Protein AF-0000000080581563 (afdb_homodimer)

Radius of gyration: 28.81 Å; Cα contacts (8 Å, |Δi|>4): 1281; chains: 2; bounding box: 56×87×62 Å

Nearest PDB structures (foldseek):
  4k28-assembly1_A  TM=9.019E-01  e=1.461E-25  Pseudomonas putida KT2440
  3pgj-assembly1_D  TM=7.826E-01  e=2.326E-19  Vibrio cholerae O1 biovar El Tor str. N16961
  3o8q-assembly1_B  TM=8.490E-01  e=4.185E-18  Vibrio cholerae O1 biovar El Tor str. N16961
  3o8q-assembly1_A  TM=7.981E-01  e=9.062E-19  Vibrio cholerae O1 biovar El Tor str. N16961
  3pgj-assembly2_C  TM=8.351E-01  e=2.291E-17  Vibrio cholerae O1 biovar El Tor str. N16961

Organism: Ricinus communis (NCBI:txid3988)

Secondary structure (DSSP, 8-state):
-----TT-EEEEEEESS-TT--HHHHHHHHHHHTT--EEEEEEE--GGGHHHHHHHHTT-TTEEEEEE-TT-TTGGGGG-SEE-HHHHHHT--SEEEEPTTS-EEEE--HHHHHHHHTGGGT---TT-EEEEE--SHHHHHHHHHHHHTT-SEEEEE-S-HHHHHHHHHHHHHTT---EEEE--SB--TT-SEEEE-SSTTSSTTPPPSSB-TT--TT-EEEE---SSSS-HHHHHHHHTT-EEE-THHHHHHHHHHHHHHTT-S-HHHHHHHHHHHHHHHH-/-----TT-EEEEEEESS-TT--HHHHHHHHHHHTT--EEEEEEE--GGGHHHHHHHHTT-TTEEEEEE-TT-HHHHHTT-SEE-HHHHHHT--SEEEEPTTS-EEEE--HHHHHHHHTGGGT---TT-EEEEE--SHHHHHHHHHHHHTT-SEEEEE-S-HHHHHHHHHHHHHTT---EEEE--SB--TT-SEEEE-SSTTSSTTPPPSSB-TT--TT-EEEE---SSSS-HHHHHHHHTT-EEE-THHHHHHHHHHHHHHTT-S-HHHHHHHHHHHHHHHH-

Structure (mmCIF, N/CA/C/O backbone):
data_AF-0000000080581563-model_v1
#
loop_
_entity.id
_entity.type
_entity.pdbx_description
1 polymer 'Shikimate dehydrogenase, putative'
#
loop_
_atom_site.group_PDB
_atom_site.id
_atom_site.type_symbol
_atom_site.label_atom_id
_atom_site.label_alt_id
_atom_site.label_comp_id
_atom_site.label_asym_id
_atom_site.label_entity_id
_atom_site.label_seq_id
_atom_site.pdbx_PDB_ins_code
_atom_site.Cartn_x
_atom_site.Cartn_y
_atom_site.Cartn_z
_atom_site.occupancy
_atom_site.B_iso_or_equiv
_atom_site.auth_seq_id
_atom_site.auth_comp_id
_atom_site.auth_asym_id
_atom_site.auth_atom_id
_atom_site.pdbx_PDB_model_num
ATOM 1 N N . MET A 1 1 ? 0.478 8.445 -17.906 1 51.59 1 MET A N 1
ATOM 2 C CA . MET A 1 1 ? -0.422 7.645 -17.078 1 51.59 1 MET A CA 1
ATOM 3 C C . MET A 1 1 ? 0.347 6.934 -15.969 1 51.59 1 MET A C 1
ATOM 5 O O . MET A 1 1 ? 1.502 6.551 -16.156 1 51.59 1 MET A O 1
ATOM 9 N N . MET A 1 2 ? -0.111 7.074 -14.688 1 68 2 MET A N 1
ATOM 10 C CA . MET A 1 2 ? 0.619 6.445 -13.594 1 68 2 MET A CA 1
ATOM 11 C C . MET A 1 2 ? 0.808 4.953 -13.852 1 68 2 MET A C 1
ATOM 13 O O . MET A 1 2 ? -0.13 4.266 -14.258 1 68 2 MET A O 1
ATOM 17 N N . HIS A 1 3 ? 2.051 4.605 -13.922 1 85.69 3 HIS A N 1
ATOM 18 C CA . HIS A 1 3 ? 2.436 3.221 -14.164 1 85.69 3 HIS A CA 1
ATOM 19 C C . HIS A 1 3 ? 2.936 2.555 -12.891 1 85.69 3 HIS A C 1
ATOM 21 O O . HIS A 1 3 ? 3.809 3.092 -12.203 1 85.69 3 HIS A O 1
ATOM 27 N N . ILE A 1 4 ? 2.209 1.563 -12.461 1 95.25 4 ILE A N 1
ATOM 28 C CA . ILE A 1 4 ? 2.633 0.788 -11.297 1 95.25 4 ILE A CA 1
ATOM 29 C C . ILE A 1 4 ? 3.121 -0.588 -11.75 1 95.25 4 ILE A C 1
ATOM 31 O O . ILE A 1 4 ? 2.4 -1.315 -12.438 1 95.25 4 ILE A O 1
ATOM 35 N N . ASP A 1 5 ? 4.348 -0.923 -11.445 1 93.81 5 ASP A N 1
ATOM 36 C CA . ASP A 1 5 ? 4.941 -2.217 -11.766 1 93.81 5 ASP A CA 1
ATOM 37 C C . ASP A 1 5 ? 5.707 -2.781 -10.57 1 93.81 5 ASP A C 1
ATOM 39 O O . ASP A 1 5 ? 5.609 -2.254 -9.461 1 93.81 5 ASP A O 1
ATOM 43 N N . GLY A 1 6 ? 6.406 -3.863 -10.734 1 93.81 6 GLY A N 1
ATOM 44 C CA . GLY A 1 6 ? 7.074 -4.551 -9.641 1 93.81 6 GLY A CA 1
ATOM 45 C C . GLY A 1 6 ? 8.219 -3.75 -9.047 1 93.81 6 GLY A C 1
ATOM 46 O O . GLY A 1 6 ? 8.719 -4.074 -7.969 1 93.81 6 GLY A O 1
ATOM 47 N N . GLU A 1 7 ? 8.617 -2.695 -9.672 1 95.06 7 GLU A N 1
ATOM 48 C CA . GLU A 1 7 ? 9.758 -1.9 -9.219 1 95.06 7 GLU A CA 1
ATOM 49 C C . GLU A 1 7 ? 9.297 -0.606 -8.555 1 95.06 7 GLU A C 1
ATOM 51 O O . GLU A 1 7 ? 10.117 0.178 -8.078 1 95.06 7 GLU A O 1
ATOM 56 N N . THR A 1 8 ? 8.047 -0.375 -8.555 1 97.19 8 THR A N 1
ATOM 57 C CA . THR A 1 8 ? 7.488 0.873 -8.047 1 97.19 8 THR A CA 1
ATOM 58 C C . THR A 1 8 ? 7.754 1.015 -6.547 1 97.19 8 THR A C 1
ATOM 60 O O . THR A 1 8 ? 7.531 0.075 -5.781 1 97.19 8 THR A O 1
ATOM 63 N N . ARG A 1 9 ? 8.305 2.188 -6.137 1 97.94 9 ARG A N 1
ATOM 64 C CA . ARG A 1 9 ? 8.43 2.533 -4.723 1 97.94 9 ARG A CA 1
ATOM 65 C C . ARG A 1 9 ? 7.082 2.967 -4.148 1 97.94 9 ARG A C 1
ATOM 67 O O . ARG A 1 9 ? 6.297 3.629 -4.828 1 97.94 9 ARG A O 1
ATOM 74 N N . ILE A 1 10 ? 6.883 2.646 -2.854 1 98.56 10 ILE A N 1
ATOM 75 C CA . ILE A 1 10 ? 5.562 2.861 -2.271 1 98.56 10 ILE A CA 1
ATOM 76 C C . ILE A 1 10 ? 5.645 3.932 -1.185 1 98.56 10 ILE A C 1
ATOM 78 O O . ILE A 1 10 ? 6.578 3.932 -0.377 1 98.56 10 ILE A O 1
ATOM 82 N N . VAL A 1 11 ? 4.75 4.801 -1.178 1 98.69 11 VAL A N 1
ATOM 83 C CA . VAL A 1 11 ? 4.438 5.695 -0.066 1 98.69 11 VAL A CA 1
ATOM 84 C C . VAL A 1 11 ? 2.984 5.496 0.362 1 98.69 11 VAL A C 1
ATOM 86 O O . VAL A 1 11 ? 2.094 5.371 -0.481 1 98.69 11 VAL A O 1
ATOM 89 N N . ALA A 1 12 ? 2.754 5.445 1.623 1 98.75 12 ALA A N 1
ATOM 90 C CA . ALA A 1 12 ? 1.387 5.352 2.127 1 98.75 12 ALA A CA 1
ATOM 91 C C . ALA A 1 12 ? 1.002 6.609 2.9 1 98.75 12 ALA A C 1
ATOM 93 O O . ALA A 1 12 ? 1.863 7.281 3.475 1 98.75 12 ALA A O 1
ATOM 94 N N . ILE A 1 13 ? -0.233 6.93 2.859 1 98.38 13 ILE A N 1
ATOM 95 C CA . ILE A 1 13 ? -0.76 7.91 3.801 1 98.38 13 ILE A CA 1
ATOM 96 C C . ILE A 1 13 ? -1.746 7.238 4.75 1 98.38 13 ILE A C 1
ATOM 98 O O . ILE A 1 13 ? -2.65 6.52 4.312 1 98.38 13 ILE A O 1
ATOM 102 N N . LEU A 1 14 ? -1.53 7.414 6.023 1 98.38 14 LEU A N 1
ATOM 103 C CA . LEU A 1 14 ? -2.367 6.828 7.062 1 98.38 14 LEU A CA 1
ATOM 104 C C . LEU A 1 14 ? -3.266 7.883 7.699 1 98.38 14 LEU A C 1
ATOM 106 O O . LEU A 1 14 ? -2.787 8.938 8.117 1 98.38 14 LEU A O 1
ATOM 110 N N . GLY A 1 15 ? -4.484 7.625 7.77 1 95.88 15 GLY A N 1
ATOM 111 C CA . GLY A 1 15 ? -5.441 8.508 8.414 1 95.88 15 GLY A CA 1
ATOM 112 C C . GLY A 1 15 ? -6.754 7.828 8.75 1 95.88 15 GLY A C 1
ATOM 113 O O . GLY A 1 15 ? -6.98 6.68 8.367 1 95.88 15 GLY A O 1
ATOM 114 N N . ASP A 1 16 ? -7.523 8.484 9.461 1 94.5 16 ASP A N 1
ATOM 115 C CA . ASP A 1 16 ? -8.859 8.039 9.844 1 94.5 16 ASP A CA 1
ATOM 116 C C . ASP A 1 16 ? -9.75 9.227 10.211 1 94.5 16 ASP A C 1
ATOM 118 O O . ASP A 1 16 ? -9.656 9.758 11.32 1 94.5 16 ASP A O 1
ATOM 122 N N . PRO A 1 17 ? -10.672 9.648 9.32 1 90.81 17 PRO A N 1
ATOM 123 C CA . PRO A 1 17 ? -10.945 9.125 7.984 1 90.81 17 PRO A CA 1
ATOM 124 C C . PRO A 1 17 ? -9.844 9.445 6.984 1 90.81 17 PRO A C 1
ATOM 126 O O . PRO A 1 17 ? -8.969 10.281 7.266 1 90.81 17 PRO A O 1
ATOM 129 N N . ILE A 1 18 ? -9.844 8.727 5.859 1 94.06 18 ILE A N 1
ATOM 130 C CA . ILE A 1 18 ? -8.789 8.914 4.871 1 94.06 18 ILE A CA 1
ATOM 131 C C . ILE A 1 18 ? -9.391 9.398 3.555 1 94.06 18 ILE A C 1
ATOM 133 O O . ILE A 1 18 ? -8.68 9.891 2.68 1 94.06 18 ILE A O 1
ATOM 137 N N . ALA A 1 19 ? -10.688 9.336 3.402 1 90.38 19 ALA A N 1
ATOM 138 C CA . ALA A 1 19 ? -11.391 9.609 2.15 1 90.38 19 ALA A CA 1
ATOM 139 C C . ALA A 1 19 ? -11.094 11.023 1.654 1 90.38 19 ALA A C 1
ATOM 141 O O . ALA A 1 19 ? -11.008 11.258 0.447 1 90.38 19 ALA A O 1
ATOM 142 N N . GLN A 1 20 ? -10.828 11.938 2.5 1 83.5 20 GLN A N 1
ATOM 143 C CA . GLN A 1 20 ? -10.703 13.352 2.158 1 83.5 20 GLN A CA 1
ATOM 144 C C . GLN A 1 20 ? -9.25 13.711 1.849 1 83.5 20 GLN A C 1
ATOM 146 O O . GLN A 1 20 ? -8.961 14.836 1.447 1 83.5 20 GLN A O 1
ATOM 151 N N . ALA A 1 21 ? -8.383 12.797 2.084 1 87.06 21 ALA A N 1
ATOM 152 C CA . ALA A 1 21 ? -6.969 13.094 1.876 1 87.06 21 ALA A CA 1
ATOM 153 C C . ALA A 1 21 ? -6.688 13.43 0.413 1 87.06 21 ALA A C 1
ATOM 155 O O . ALA A 1 21 ? -7.168 12.742 -0.49 1 87.06 21 ALA A O 1
ATOM 156 N N . LYS A 1 22 ? -5.855 14.422 0.162 1 87.44 22 LYS A N 1
ATOM 157 C CA . LYS A 1 22 ? -5.52 14.852 -1.193 1 87.44 22 LYS A CA 1
ATOM 158 C C . LYS A 1 22 ? -4.074 14.492 -1.54 1 87.44 22 LYS A C 1
ATOM 160 O O . LYS A 1 22 ? -3.674 14.57 -2.703 1 87.44 22 LYS A O 1
ATOM 165 N N . SER A 1 23 ? -3.377 14.047 -0.544 1 90.31 23 SER A N 1
ATOM 166 C CA . SER A 1 23 ? -1.964 13.727 -0.72 1 90.31 23 SER A CA 1
ATOM 167 C C . SER A 1 23 ? -1.757 12.742 -1.862 1 90.31 23 SER A C 1
ATOM 169 O O . SER A 1 23 ? -0.813 12.875 -2.645 1 90.31 23 SER A O 1
ATOM 171 N N . PRO A 1 24 ? -2.633 11.727 -2.027 1 93.62 24 PRO A N 1
ATOM 172 C CA . PRO A 1 24 ? -2.4 10.781 -3.125 1 93.62 24 PRO A CA 1
ATOM 173 C C . PRO A 1 24 ? -2.365 11.469 -4.488 1 93.62 24 PRO A C 1
ATOM 175 O O . PRO A 1 24 ? -1.455 11.219 -5.285 1 93.62 24 PRO A O 1
ATOM 178 N N . GLN A 1 25 ? -3.262 12.383 -4.719 1 89.62 25 GLN A N 1
ATOM 179 C CA . GLN A 1 25 ? -3.305 13.078 -6.004 1 89.62 25 GLN A CA 1
ATOM 180 C C . GLN A 1 25 ? -2.084 13.969 -6.184 1 89.62 25 GLN A C 1
ATOM 182 O O . GLN A 1 25 ? -1.478 13.992 -7.258 1 89.62 25 GLN A O 1
ATOM 187 N N . LEU A 1 26 ? -1.733 14.656 -5.168 1 89.69 26 LEU A N 1
ATOM 188 C CA . LEU A 1 26 ? -0.64 15.617 -5.266 1 89.69 26 LEU A CA 1
ATOM 189 C C . LEU A 1 26 ? 0.699 14.906 -5.422 1 89.69 26 LEU A C 1
ATOM 191 O O . LEU A 1 26 ? 1.493 15.25 -6.297 1 89.69 26 LEU A O 1
ATOM 195 N N . PHE A 1 27 ? 0.964 13.922 -4.598 1 93.12 27 PHE A N 1
ATOM 196 C CA . PHE A 1 27 ? 2.213 13.172 -4.66 1 93.12 27 PHE A CA 1
ATOM 197 C C . PHE A 1 27 ? 2.352 12.469 -6.008 1 93.12 27 PHE A C 1
ATOM 199 O O . PHE A 1 27 ? 3.402 12.547 -6.648 1 93.12 27 PHE A O 1
ATOM 206 N N . ASN A 1 28 ? 1.315 11.781 -6.391 1 93.81 28 ASN A N 1
ATOM 207 C CA . ASN A 1 28 ? 1.387 11 -7.621 1 93.81 28 ASN A CA 1
ATOM 208 C C . ASN A 1 28 ? 1.536 11.891 -8.844 1 93.81 28 ASN A C 1
ATOM 210 O O . ASN A 1 28 ? 2.189 11.516 -9.82 1 93.81 28 ASN A O 1
ATOM 214 N N . ALA A 1 29 ? 0.913 13.094 -8.805 1 89.5 29 ALA A N 1
ATOM 215 C CA . ALA A 1 29 ? 1.15 14.078 -9.859 1 89.5 29 ALA A CA 1
ATOM 216 C C . ALA A 1 29 ? 2.615 14.5 -9.898 1 89.5 29 ALA A C 1
ATOM 218 O O . ALA A 1 29 ? 3.195 14.664 -10.977 1 89.5 29 ALA A O 1
ATOM 219 N N . CYS A 1 30 ? 3.172 14.68 -8.734 1 89.12 30 CYS A N 1
ATOM 220 C CA . CYS A 1 30 ? 4.582 15.039 -8.633 1 89.12 30 CYS A CA 1
ATOM 221 C C . CYS A 1 30 ? 5.469 13.93 -9.195 1 89.12 30 CYS A C 1
ATOM 223 O O . CYS A 1 30 ? 6.402 14.203 -9.953 1 89.12 30 CYS A O 1
ATOM 225 N N . PHE A 1 31 ? 5.207 12.695 -8.828 1 92.62 31 PHE A N 1
ATOM 226 C CA . PHE A 1 31 ? 5.988 11.555 -9.305 1 92.62 31 PHE A CA 1
ATOM 227 C C . PHE A 1 31 ? 5.918 11.453 -10.82 1 92.62 31 PHE A C 1
ATOM 229 O O . PHE A 1 31 ? 6.93 11.195 -11.477 1 92.62 31 PHE A O 1
ATOM 236 N N . GLN A 1 32 ? 4.723 11.633 -11.336 1 89.44 32 GLN A N 1
ATOM 237 C CA . GLN A 1 32 ? 4.535 11.586 -12.781 1 89.44 32 GLN A CA 1
ATOM 238 C C . GLN A 1 32 ? 5.316 12.703 -13.469 1 89.44 32 GLN A C 1
ATOM 240 O O . GLN A 1 32 ? 6.031 12.453 -14.445 1 89.44 32 GLN A O 1
ATOM 245 N N . ARG A 1 33 ? 5.141 13.883 -12.977 1 86.19 33 ARG A N 1
ATOM 246 C CA . ARG A 1 33 ? 5.797 15.047 -13.555 1 86.19 33 ARG A CA 1
ATOM 247 C C . ARG A 1 33 ? 7.312 14.867 -13.57 1 86.19 33 ARG A C 1
ATOM 249 O O . ARG A 1 33 ? 7.969 15.195 -14.562 1 86.19 33 ARG A O 1
ATOM 256 N N . ASP A 1 34 ? 7.824 14.297 -12.562 1 89.69 34 ASP A N 1
ATOM 257 C CA . ASP A 1 34 ? 9.273 14.203 -12.391 1 89.69 34 ASP A CA 1
ATOM 258 C C . ASP A 1 34 ? 9.797 12.844 -12.852 1 89.69 34 ASP A C 1
ATOM 260 O O . ASP A 1 34 ? 10.977 12.547 -12.695 1 89.69 34 ASP A O 1
ATOM 264 N N . ASP A 1 35 ? 8.945 11.977 -13.328 1 90.81 35 ASP A N 1
ATOM 265 C CA . ASP A 1 35 ? 9.273 10.648 -13.844 1 90.81 35 ASP A CA 1
ATOM 266 C C . ASP A 1 35 ? 9.914 9.781 -12.766 1 90.81 35 ASP A C 1
ATOM 268 O O . ASP A 1 35 ? 10.984 9.203 -12.977 1 90.81 35 ASP A O 1
ATOM 272 N N . VAL A 1 36 ? 9.391 9.852 -11.625 1 93.75 36 VAL A N 1
ATOM 273 C CA . VAL A 1 36 ? 9.789 9 -10.508 1 93.75 36 VAL A CA 1
ATOM 274 C C . VAL A 1 36 ? 8.867 7.789 -10.43 1 93.75 36 VAL A C 1
ATOM 276 O O . VAL A 1 36 ? 7.641 7.93 -10.383 1 93.75 36 VAL A O 1
ATOM 279 N N . ASN A 1 37 ? 9.414 6.551 -10.406 1 95.94 37 ASN A N 1
ATOM 280 C CA . ASN A 1 37 ? 8.609 5.336 -10.297 1 95.94 37 ASN A CA 1
ATOM 281 C C . ASN A 1 37 ? 8.188 5.062 -8.859 1 95.94 37 ASN A C 1
ATOM 283 O O . ASN A 1 37 ? 8.734 4.168 -8.203 1 95.94 37 ASN A O 1
ATOM 287 N N . ALA A 1 38 ? 7.27 5.855 -8.414 1 97.19 38 ALA A N 1
ATOM 288 C CA . ALA A 1 38 ? 6.699 5.758 -7.078 1 97.19 38 ALA A CA 1
ATOM 289 C C . ALA A 1 38 ? 5.207 6.074 -7.094 1 97.19 38 ALA A C 1
ATOM 291 O O . ALA A 1 38 ? 4.695 6.629 -8.07 1 97.19 38 ALA A O 1
ATOM 292 N N . THR A 1 39 ? 4.52 5.605 -6.109 1 97.56 39 THR A N 1
ATOM 293 C CA . THR A 1 39 ? 3.098 5.91 -5.965 1 97.56 39 THR A CA 1
ATOM 294 C C . THR A 1 39 ? 2.725 6.074 -4.496 1 97.56 39 THR A C 1
ATOM 296 O O . THR A 1 39 ? 3.303 5.418 -3.627 1 97.56 39 THR A O 1
ATOM 299 N N . LEU A 1 40 ? 1.868 6.984 -4.207 1 97.94 40 LEU A N 1
ATOM 300 C CA . LEU A 1 40 ? 1.287 7.141 -2.879 1 97.94 40 LEU A CA 1
ATOM 301 C C . LEU A 1 40 ? -0.138 6.602 -2.844 1 97.94 40 LEU A C 1
ATOM 303 O O . LEU A 1 40 ? -0.958 6.941 -3.699 1 97.94 40 LEU A O 1
ATOM 307 N N . VAL A 1 41 ? -0.374 5.734 -1.885 1 98.44 41 VAL A N 1
ATOM 308 C CA . VAL A 1 41 ? -1.697 5.133 -1.753 1 98.44 41 VAL A CA 1
ATOM 309 C C . VAL A 1 41 ? -2.262 5.422 -0.365 1 98.44 41 VAL A C 1
ATOM 311 O O . VAL A 1 41 ? -1.508 5.598 0.595 1 98.44 41 VAL A O 1
ATOM 314 N N . PRO A 1 42 ? -3.619 5.5 -0.207 1 98.44 42 PRO A N 1
ATOM 315 C CA . PRO A 1 42 ? -4.242 5.777 1.09 1 98.44 42 PRO A CA 1
ATOM 316 C C . PRO A 1 42 ? -4.465 4.516 1.919 1 98.44 42 PRO A C 1
ATOM 318 O O . PRO A 1 42 ? -4.824 3.469 1.373 1 98.44 42 PRO A O 1
ATOM 321 N N . PHE A 1 43 ? -4.223 4.57 3.176 1 98.81 43 PHE A N 1
ATOM 322 C CA . PHE A 1 43 ? -4.555 3.529 4.141 1 98.81 43 PHE A CA 1
ATOM 323 C C . PHE A 1 43 ? -5.477 4.07 5.227 1 98.81 43 PHE A C 1
ATOM 325 O O . PHE A 1 43 ? -5.094 4.961 5.988 1 98.81 43 PHE A O 1
ATOM 332 N N . HIS A 1 44 ? -6.715 3.592 5.254 1 98.62 44 HIS A N 1
ATOM 333 C CA . HIS A 1 44 ? -7.629 3.883 6.352 1 98.62 44 HIS A CA 1
ATOM 334 C C . HIS A 1 44 ? -7.297 3.047 7.586 1 98.62 44 HIS A C 1
ATOM 336 O O . HIS A 1 44 ? -7.578 1.848 7.621 1 98.62 44 HIS A O 1
ATOM 342 N N . VAL A 1 45 ? -6.723 3.67 8.602 1 98.62 45 VAL A N 1
ATOM 343 C CA . VAL A 1 45 ? -6.199 2.951 9.758 1 98.62 45 VAL A CA 1
ATOM 344 C C . VAL A 1 45 ? -6.812 3.52 11.039 1 98.62 45 VAL A C 1
ATOM 346 O O . VAL A 1 45 ? -6.434 4.605 11.477 1 98.62 45 VAL A O 1
ATOM 349 N N . PRO A 1 46 ? -7.672 2.801 11.68 1 97.94 46 PRO A N 1
ATOM 350 C CA . PRO A 1 46 ? -8.125 3.23 13.008 1 97.94 46 PRO A CA 1
ATOM 351 C C . PRO A 1 46 ? -6.984 3.344 14.008 1 97.94 46 PRO A C 1
ATOM 353 O O . PRO A 1 46 ? -5.977 2.643 13.891 1 97.94 46 PRO A O 1
ATOM 356 N N . ALA A 1 47 ? -7.195 4.156 14.992 1 96.5 47 ALA A N 1
ATOM 357 C CA . ALA A 1 47 ? -6.156 4.449 15.977 1 96.5 47 ALA A CA 1
ATOM 358 C C . ALA A 1 47 ? -5.668 3.174 16.656 1 96.5 47 ALA A C 1
ATOM 360 O O . ALA A 1 47 ? -4.477 3.027 16.922 1 96.5 47 ALA A O 1
ATOM 361 N N . THR A 1 48 ? -6.555 2.236 16.891 1 97.06 48 THR A N 1
ATOM 362 C CA . THR A 1 48 ? -6.23 1.001 17.594 1 97.06 48 THR A CA 1
ATOM 363 C C . THR A 1 48 ? -5.32 0.116 16.75 1 97.06 48 THR A C 1
ATOM 365 O O . THR A 1 48 ? -4.664 -0.786 17.266 1 97.06 48 THR A O 1
ATOM 368 N N . HIS A 1 49 ? -5.262 0.381 15.5 1 98 49 HIS A N 1
ATOM 369 C CA . HIS A 1 49 ? -4.492 -0.471 14.602 1 98 49 HIS A CA 1
ATOM 370 C C . HIS A 1 49 ? -3.195 0.209 14.18 1 98 49 HIS A C 1
ATOM 372 O O . HIS A 1 49 ? -2.361 -0.401 13.5 1 98 49 HIS A O 1
ATOM 378 N N . LEU A 1 50 ? -2.98 1.437 14.586 1 98.5 50 LEU A N 1
ATOM 379 C CA . LEU A 1 50 ? -1.84 2.201 14.094 1 98.5 50 LEU A CA 1
ATOM 380 C C . LEU A 1 50 ? -0.53 1.482 14.398 1 98.5 50 LEU A C 1
ATOM 382 O O . LEU A 1 50 ? 0.322 1.335 13.523 1 98.5 50 LEU A O 1
ATOM 386 N N . GLY A 1 51 ? -0.358 1.015 15.609 1 98.12 51 GLY A N 1
ATOM 387 C CA . GLY A 1 51 ? 0.863 0.339 16.016 1 98.12 51 GLY A CA 1
ATOM 388 C C . GLY A 1 51 ? 1.189 -0.871 15.164 1 98.12 51 GLY A C 1
ATOM 389 O O . GLY A 1 51 ? 2.23 -0.908 14.5 1 98.12 51 GLY A O 1
ATOM 390 N N . PRO A 1 52 ? 0.292 -1.836 15.125 1 98.25 52 PRO A N 1
ATOM 391 C CA . PRO A 1 52 ? 0.515 -3.029 14.305 1 98.25 52 PRO A CA 1
ATOM 392 C C . PRO A 1 52 ? 0.75 -2.701 12.836 1 98.25 52 PRO A C 1
ATOM 394 O O . PRO A 1 52 ? 1.588 -3.33 12.18 1 98.25 52 PRO A O 1
ATOM 397 N N . VAL A 1 53 ? 0.002 -1.7 12.305 1 98.81 53 VAL A N 1
ATOM 398 C CA . VAL A 1 53 ? 0.154 -1.327 10.906 1 98.81 53 VAL A CA 1
ATOM 399 C C . VAL A 1 53 ? 1.561 -0.783 10.664 1 98.81 53 VAL A C 1
ATOM 401 O O . VAL A 1 53 ? 2.25 -1.215 9.742 1 98.81 53 VAL A O 1
ATOM 404 N N . LEU A 1 54 ? 1.982 0.138 11.531 1 98.81 54 LEU A N 1
ATOM 405 C CA . LEU A 1 54 ? 3.309 0.724 11.375 1 98.81 54 LEU A CA 1
ATOM 406 C C . LEU A 1 54 ? 4.395 -0.334 11.539 1 98.81 54 LEU A C 1
ATOM 408 O O . LEU A 1 54 ? 5.406 -0.308 10.836 1 98.81 54 LEU A O 1
ATOM 412 N N . GLU A 1 55 ? 4.199 -1.275 12.445 1 98.44 55 GLU A N 1
ATOM 413 C CA . GLU A 1 55 ? 5.152 -2.365 12.633 1 98.44 55 GLU A CA 1
ATOM 414 C C . GLU A 1 55 ? 5.242 -3.242 11.391 1 98.44 55 GLU A C 1
ATOM 416 O O . GLU A 1 55 ? 6.34 -3.6 10.953 1 98.44 55 GLU A O 1
ATOM 421 N N . GLY A 1 56 ? 4.133 -3.609 10.852 1 98.69 56 GLY A N 1
ATOM 422 C CA . GLY A 1 56 ? 4.117 -4.418 9.641 1 98.69 56 GLY A CA 1
ATOM 423 C C . GLY A 1 56 ? 4.766 -3.729 8.453 1 98.69 56 GLY A C 1
ATOM 424 O O . GLY A 1 56 ? 5.512 -4.355 7.699 1 98.69 56 GLY A O 1
ATOM 425 N N . LEU A 1 57 ? 4.484 -2.449 8.281 1 98.75 57 LEU A N 1
ATOM 426 C CA . LEU A 1 57 ? 4.977 -1.684 7.145 1 98.75 57 LEU A CA 1
ATOM 427 C C . LEU A 1 57 ? 6.5 -1.609 7.152 1 98.75 57 LEU A C 1
ATOM 429 O O . LEU A 1 57 ? 7.125 -1.478 6.098 1 98.75 57 LEU A O 1
ATOM 433 N N . ARG A 1 58 ? 7.133 -1.826 8.305 1 98.19 58 ARG A N 1
ATOM 434 C CA . ARG A 1 58 ? 8.586 -1.835 8.414 1 98.19 58 ARG A CA 1
ATOM 435 C C . ARG A 1 58 ? 9.195 -2.957 7.574 1 98.19 58 ARG A C 1
ATOM 437 O O . ARG A 1 58 ? 10.344 -2.863 7.137 1 98.19 58 ARG A O 1
ATOM 444 N N . GLY A 1 59 ? 8.414 -3.969 7.434 1 98.31 59 GLY A N 1
ATOM 445 C CA . GLY A 1 59 ? 8.93 -5.168 6.785 1 98.31 59 GLY A CA 1
ATOM 446 C C . GLY A 1 59 ? 8.859 -5.102 5.273 1 98.31 59 GLY A C 1
ATOM 447 O O . GLY A 1 59 ? 9.273 -6.039 4.586 1 98.31 59 GLY A O 1
ATOM 448 N N . ILE A 1 60 ? 8.359 -4.02 4.688 1 98.69 60 ILE A N 1
ATOM 449 C CA . ILE A 1 60 ? 8.219 -3.852 3.244 1 98.69 60 ILE A CA 1
ATOM 450 C C . ILE A 1 60 ? 9.43 -3.098 2.691 1 98.69 60 ILE A C 1
ATOM 452 O O . ILE A 1 60 ? 9.539 -1.883 2.867 1 98.69 60 ILE A O 1
ATOM 456 N N . VAL A 1 61 ? 10.25 -3.754 1.98 1 98.44 61 VAL A N 1
ATOM 457 C CA . VAL A 1 61 ? 11.57 -3.277 1.591 1 98.44 61 VAL A CA 1
ATOM 458 C C . VAL A 1 61 ? 11.438 -2.084 0.647 1 98.44 61 VAL A C 1
ATOM 460 O O . VAL A 1 61 ? 12.211 -1.13 0.728 1 98.44 61 VAL A O 1
ATOM 463 N N . ASN A 1 62 ? 10.477 -2.102 -0.218 1 98.31 62 ASN A N 1
ATOM 464 C CA . ASN A 1 62 ? 10.367 -1.041 -1.214 1 98.31 62 ASN A CA 1
ATOM 465 C C . ASN A 1 62 ? 9.43 0.068 -0.746 1 98.31 62 ASN A C 1
ATOM 467 O O . ASN A 1 62 ? 8.969 0.879 -1.552 1 98.31 62 ASN A O 1
ATOM 471 N N . LEU A 1 63 ? 9.016 0.124 0.508 1 98.75 63 LEU A N 1
ATOM 472 C CA . LEU A 1 63 ? 8.312 1.254 1.1 1 98.75 63 LEU A CA 1
ATOM 473 C C . LEU A 1 63 ? 9.281 2.381 1.445 1 98.75 63 LEU A C 1
ATOM 475 O O . LEU A 1 63 ? 10.211 2.186 2.23 1 98.75 63 LEU A O 1
ATOM 479 N N . ALA A 1 64 ? 9.062 3.523 0.844 1 98.56 64 ALA A N 1
ATOM 480 C CA . ALA A 1 64 ? 9.898 4.688 1.126 1 98.56 64 ALA A CA 1
ATOM 481 C C . ALA A 1 64 ? 9.547 5.305 2.477 1 98.56 64 ALA A C 1
ATOM 483 O O . ALA A 1 64 ? 10.43 5.742 3.217 1 98.56 64 ALA A O 1
ATOM 484 N N . GLY A 1 65 ? 8.266 5.316 2.719 1 98.69 65 GLY A N 1
ATOM 485 C CA . GLY A 1 65 ? 7.797 5.902 3.967 1 98.69 65 GLY A CA 1
ATOM 486 C C . GLY A 1 65 ? 6.289 6.082 4.016 1 98.69 65 GLY A C 1
ATOM 487 O O . GLY A 1 65 ? 5.562 5.492 3.211 1 98.69 65 GLY A O 1
ATOM 488 N N . VAL A 1 66 ? 5.891 6.844 5.055 1 98.62 66 VAL A N 1
ATOM 489 C CA . VAL A 1 66 ? 4.469 7.023 5.32 1 98.62 66 VAL A CA 1
ATOM 490 C C . VAL A 1 66 ? 4.184 8.492 5.625 1 98.62 66 VAL A C 1
ATOM 492 O O . VAL A 1 66 ? 4.926 9.133 6.371 1 98.62 66 VAL A O 1
ATOM 495 N N . VAL A 1 67 ? 3.221 8.992 4.902 1 97.81 67 VAL A N 1
ATOM 496 C CA . VAL A 1 67 ? 2.607 10.25 5.312 1 97.81 67 VAL A CA 1
ATOM 497 C C . VAL A 1 67 ? 1.545 9.992 6.379 1 97.81 67 VAL A C 1
ATOM 499 O O . VAL A 1 67 ? 0.8 9.008 6.293 1 97.81 67 VAL A O 1
ATOM 502 N N . VAL A 1 68 ? 1.521 10.805 7.41 1 96.81 68 VAL A N 1
ATOM 503 C CA . VAL A 1 68 ? 0.606 10.625 8.531 1 96.81 68 VAL A CA 1
ATOM 504 C C . VAL A 1 68 ? -0.328 11.828 8.641 1 96.81 68 VAL A C 1
ATOM 506 O O . VAL A 1 68 ? 0.127 12.969 8.664 1 96.81 68 VAL A O 1
ATOM 509 N N . THR A 1 69 ? -1.549 11.602 8.633 1 92.25 69 THR A N 1
ATOM 510 C CA . THR A 1 69 ? -2.527 12.672 8.766 1 92.25 69 THR A CA 1
ATOM 511 C C . THR A 1 69 ? -3.457 12.406 9.945 1 92.25 69 THR A C 1
ATOM 513 O O . THR A 1 69 ? -3.193 11.523 10.766 1 92.25 69 THR A O 1
ATOM 516 N N . VAL A 1 70 ? -4.406 13.312 10.164 1 86.12 70 VAL A N 1
ATOM 517 C CA . VAL A 1 70 ? -5.324 13.234 11.297 1 86.12 70 VAL A CA 1
ATOM 518 C C . VAL A 1 70 ? -5.93 11.836 11.375 1 86.12 70 VAL A C 1
ATOM 520 O O . VAL A 1 70 ? -6.246 11.227 10.344 1 86.12 70 VAL A O 1
ATOM 523 N N . PRO A 1 71 ? -5.961 11.281 12.57 1 88.94 71 PRO A N 1
ATOM 524 C CA . PRO A 1 71 ? -5.582 11.844 13.867 1 88.94 71 PRO A CA 1
ATOM 525 C C . PRO A 1 71 ? -4.246 11.305 14.375 1 88.94 71 PRO A C 1
ATOM 527 O O . PRO A 1 71 ? -3.955 11.391 15.57 1 88.94 71 PRO A O 1
ATOM 530 N N . HIS A 1 72 ? -3.439 10.766 13.523 1 94.62 72 HIS A N 1
ATOM 531 C CA . HIS A 1 72 ? -2.389 9.844 13.945 1 94.62 72 HIS A CA 1
ATOM 532 C C . HIS A 1 72 ? -1.078 10.578 14.195 1 94.62 72 HIS A C 1
ATOM 534 O O . HIS A 1 72 ? -0.1 9.977 14.648 1 94.62 72 HIS A O 1
ATOM 540 N N . LYS A 1 73 ? -0.966 11.852 14.023 1 92.5 73 LYS A N 1
ATOM 541 C CA . LYS A 1 73 ? 0.312 12.555 13.977 1 92.5 73 LYS A CA 1
ATOM 542 C C . LYS A 1 73 ? 1.052 12.445 15.305 1 92.5 73 LYS A C 1
ATOM 544 O O . LYS A 1 73 ? 2.271 12.273 15.328 1 92.5 73 LYS A O 1
ATOM 549 N N . LEU A 1 74 ? 0.388 12.523 16.391 1 90.19 74 LEU A N 1
ATOM 550 C CA . LEU A 1 74 ? 1.021 12.422 17.703 1 90.19 74 LEU A CA 1
ATOM 551 C C . LEU A 1 74 ? 1.401 10.984 18.016 1 90.19 74 LEU A C 1
ATOM 553 O O . LEU A 1 74 ? 2.543 10.703 18.391 1 90.19 74 LEU A O 1
ATOM 557 N N . GLN A 1 75 ? 0.477 10.039 17.828 1 93.19 75 GLN A N 1
ATOM 558 C CA . GLN A 1 75 ? 0.687 8.641 18.172 1 93.19 75 GLN A CA 1
ATOM 559 C C . GLN A 1 75 ? 1.778 8.016 17.312 1 93.19 75 GLN A C 1
ATOM 561 O O . GLN A 1 75 ? 2.525 7.152 17.766 1 93.19 75 GLN A O 1
ATOM 566 N N . ALA A 1 76 ? 1.861 8.422 16.094 1 97.25 76 ALA A N 1
ATOM 567 C CA . ALA A 1 76 ? 2.875 7.891 15.188 1 97.25 76 ALA A CA 1
ATOM 568 C C . ALA A 1 76 ? 4.281 8.25 15.664 1 97.25 76 ALA A C 1
ATOM 570 O O . ALA A 1 76 ? 5.246 7.555 15.344 1 97.25 76 ALA A O 1
ATOM 571 N N . THR A 1 77 ? 4.387 9.297 16.422 1 96.44 77 THR A N 1
ATOM 572 C CA . THR A 1 77 ? 5.672 9.812 16.875 1 96.44 77 THR A CA 1
ATOM 573 C C . THR A 1 77 ? 6.379 8.781 17.75 1 96.44 77 THR A C 1
ATOM 575 O O . THR A 1 77 ? 7.605 8.648 17.703 1 96.44 77 THR A O 1
ATOM 578 N N . VAL A 1 78 ? 5.652 8 18.516 1 96 78 VAL A N 1
ATOM 579 C CA . VAL A 1 78 ? 6.191 7.047 19.469 1 96 78 VAL A CA 1
ATOM 580 C C . VAL A 1 78 ? 6.906 5.918 18.734 1 96 78 VAL A C 1
ATOM 582 O O . VAL A 1 78 ? 7.727 5.207 19.312 1 96 78 VAL A O 1
ATOM 585 N N . HIS A 1 79 ? 6.66 5.73 17.516 1 97.62 79 HIS A N 1
ATOM 586 C CA . HIS A 1 79 ? 7.207 4.617 16.75 1 97.62 79 HIS A CA 1
ATOM 587 C C . HIS A 1 79 ? 8.508 5.016 16.047 1 97.62 79 HIS A C 1
ATOM 589 O O . HIS A 1 79 ? 9.219 4.16 15.523 1 97.62 79 HIS A O 1
ATOM 595 N N . ALA A 1 80 ? 8.812 6.277 16.031 1 98.25 80 ALA A N 1
ATOM 596 C CA . ALA A 1 80 ? 9.992 6.77 15.336 1 98.25 80 ALA A CA 1
ATOM 597 C C . ALA A 1 80 ? 11.25 6.602 16.188 1 98.25 80 ALA A C 1
ATOM 599 O O . ALA A 1 80 ? 11.25 6.957 17.375 1 98.25 80 ALA A O 1
ATOM 600 N N . ALA A 1 81 ? 12.297 6.07 15.586 1 98.31 81 ALA A N 1
ATOM 601 C CA . ALA A 1 81 ? 13.586 5.938 16.25 1 98.31 81 ALA A CA 1
ATOM 602 C C . ALA A 1 81 ? 14.32 7.273 16.297 1 98.31 81 ALA A C 1
ATOM 604 O O . ALA A 1 81 ? 15.125 7.516 17.203 1 98.31 81 ALA A O 1
ATOM 605 N N . ARG A 1 82 ? 14.125 8.094 15.32 1 98.25 82 ARG A N 1
ATOM 606 C CA . ARG A 1 82 ? 14.703 9.43 15.203 1 98.25 82 ARG A CA 1
ATOM 607 C C . ARG A 1 82 ? 13.656 10.445 14.773 1 98.25 82 ARG A C 1
ATOM 609 O O . ARG A 1 82 ? 12.703 10.109 14.07 1 98.25 82 ARG A O 1
ATOM 616 N N . LEU A 1 83 ? 13.875 11.648 15.219 1 97.88 83 LEU A N 1
ATOM 617 C CA . LEU A 1 83 ? 12.953 12.734 14.906 1 97.88 83 LEU A CA 1
ATOM 618 C C . LEU A 1 83 ? 13.703 13.961 14.406 1 97.88 83 LEU A C 1
ATOM 620 O O . LEU A 1 83 ? 14.781 14.289 14.914 1 97.88 83 LEU A O 1
ATOM 624 N N . SER A 1 84 ? 13.133 14.625 13.445 1 96.06 84 SER A N 1
ATOM 625 C CA . SER A 1 84 ? 13.633 15.945 13.078 1 96.06 84 SER A CA 1
ATOM 626 C C . SER A 1 84 ? 13.438 16.953 14.211 1 96.06 84 SER A C 1
ATOM 628 O O . SER A 1 84 ? 12.703 16.672 15.164 1 96.06 84 SER A O 1
ATOM 630 N N . GLU A 1 85 ? 14.102 18.078 14.07 1 92.31 85 GLU A N 1
ATOM 631 C CA . GLU A 1 85 ? 13.953 19.141 15.062 1 92.31 85 GLU A CA 1
ATOM 632 C C . GLU A 1 85 ? 12.5 19.594 15.164 1 92.31 85 GLU A C 1
ATOM 634 O O . GLU A 1 85 ? 11.953 19.734 16.266 1 92.31 85 GLU A O 1
ATOM 639 N N . ALA A 1 86 ? 11.891 19.797 14.07 1 91.69 86 ALA A N 1
ATOM 640 C CA . ALA A 1 86 ? 10.5 20.25 14.055 1 91.69 86 ALA A CA 1
ATOM 641 C C . ALA A 1 86 ? 9.586 19.234 14.727 1 91.69 86 ALA A C 1
ATOM 643 O O . ALA A 1 86 ? 8.68 19.594 15.469 1 91.69 86 ALA A O 1
ATOM 644 N N . ALA A 1 87 ? 9.82 17.969 14.445 1 95 87 ALA A N 1
ATOM 645 C CA . ALA A 1 87 ? 9.016 16.922 15.055 1 95 87 ALA A CA 1
ATOM 646 C C . ALA A 1 87 ? 9.219 16.875 16.562 1 95 87 ALA A C 1
ATOM 648 O O . ALA A 1 87 ? 8.266 16.656 17.328 1 95 87 ALA A O 1
ATOM 649 N N . GLN A 1 88 ? 10.414 17.062 17 1 92.75 88 GLN A N 1
ATOM 650 C CA . GLN A 1 88 ? 10.695 17.109 18.422 1 92.75 88 GLN A CA 1
ATOM 651 C C . GLN A 1 88 ? 9.977 18.266 19.094 1 92.75 88 GLN A C 1
ATOM 653 O O . GLN A 1 88 ? 9.375 18.094 20.156 1 92.75 88 GLN A O 1
ATOM 658 N N . GLN A 1 89 ? 10.055 19.375 18.453 1 85.38 89 GLN A N 1
ATOM 659 C CA . GLN A 1 89 ? 9.453 20.594 18.984 1 85.38 89 GLN A CA 1
ATOM 660 C C . GLN A 1 89 ? 7.934 20.453 19.078 1 85.38 89 GLN A C 1
ATOM 662 O O . GLN A 1 89 ? 7.32 20.938 20.031 1 85.38 89 GLN A O 1
ATOM 667 N N . THR A 1 90 ? 7.359 19.781 18.109 1 89.38 90 THR A N 1
ATOM 668 C CA . THR A 1 90 ? 5.906 19.719 18.016 1 89.38 90 THR A CA 1
ATOM 669 C C . THR A 1 90 ? 5.363 18.5 18.75 1 89.38 90 THR A C 1
ATOM 671 O O . THR A 1 90 ? 4.195 18.469 19.141 1 89.38 90 THR A O 1
ATOM 674 N N . GLY A 1 91 ? 6.207 17.469 18.875 1 89.69 91 GLY A N 1
ATOM 675 C CA . GLY A 1 91 ? 5.758 16.219 19.453 1 89.69 91 GLY A CA 1
ATOM 676 C C . GLY A 1 91 ? 4.957 15.367 18.484 1 89.69 91 GLY A C 1
ATOM 677 O O . GLY A 1 91 ? 4.324 14.391 18.891 1 89.69 91 GLY A O 1
ATOM 678 N N . GLY A 1 92 ? 4.941 15.781 17.234 1 94 92 GLY A N 1
ATOM 679 C CA . GLY A 1 92 ? 4.191 15.047 16.234 1 94 92 GLY A CA 1
ATOM 680 C C . GLY A 1 92 ? 4.941 14.898 14.922 1 94 92 GLY A C 1
ATOM 681 O O . GLY A 1 92 ? 5.871 15.656 14.641 1 94 92 GLY A O 1
ATOM 682 N N . VAL A 1 93 ? 4.531 13.867 14.18 1 96.81 93 VAL A N 1
ATOM 683 C CA . VAL A 1 93 ? 5.102 13.664 12.852 1 96.81 93 VAL A CA 1
ATOM 684 C C . VAL A 1 93 ? 3.982 13.617 11.812 1 96.81 93 VAL A C 1
ATOM 686 O O . VAL A 1 93 ? 2.887 13.117 12.094 1 96.81 93 VAL A O 1
ATOM 689 N N . ASN A 1 94 ? 4.27 14.164 10.648 1 96.38 94 ASN A N 1
ATOM 690 C CA . ASN A 1 94 ? 3.338 13.938 9.547 1 96.38 94 ASN A CA 1
ATOM 691 C C . ASN A 1 94 ? 3.996 13.164 8.406 1 96.38 94 ASN A C 1
ATOM 693 O O . ASN A 1 94 ? 3.404 13 7.34 1 96.38 94 ASN A O 1
ATOM 697 N N . CYS A 1 95 ? 5.215 12.781 8.617 1 98.19 95 CYS A N 1
ATOM 698 C CA . CYS A 1 95 ? 5.922 11.961 7.641 1 98.19 95 CYS A CA 1
ATOM 699 C C . CYS A 1 95 ? 6.922 11.039 8.336 1 98.19 95 CYS A C 1
ATOM 701 O O . CYS A 1 95 ? 7.672 11.469 9.211 1 98.19 95 CYS A O 1
ATOM 703 N N . LEU A 1 96 ? 6.934 9.805 8.047 1 98.81 96 LEU A N 1
ATOM 704 C CA . LEU A 1 96 ? 7.891 8.805 8.508 1 98.81 96 LEU A CA 1
ATOM 705 C C . LEU A 1 96 ? 8.664 8.211 7.332 1 98.81 96 LEU A C 1
ATOM 707 O O . LEU A 1 96 ? 8.062 7.719 6.375 1 98.81 96 LEU A O 1
ATOM 711 N N . ARG A 1 97 ? 9.938 8.266 7.355 1 98.81 97 ARG A N 1
ATOM 712 C CA . ARG A 1 97 ? 10.797 7.625 6.359 1 98.81 97 ARG A CA 1
ATOM 713 C C . ARG A 1 97 ? 11.258 6.254 6.836 1 98.81 97 ARG A C 1
ATOM 715 O O . ARG A 1 97 ? 11.711 6.105 7.973 1 98.81 97 ARG A O 1
ATOM 722 N N . ARG A 1 98 ? 11.102 5.293 6.039 1 98.75 98 ARG A N 1
ATOM 723 C CA . ARG A 1 98 ? 11.625 3.971 6.363 1 98.75 98 ARG A CA 1
ATOM 724 C C . ARG A 1 98 ? 13.125 3.891 6.082 1 98.75 98 ARG A C 1
ATOM 726 O O . ARG A 1 98 ? 13.562 4.113 4.953 1 98.75 98 ARG A O 1
ATOM 733 N N . GLU A 1 99 ? 13.828 3.557 7.082 1 98.31 99 GLU A N 1
ATOM 734 C CA . GLU A 1 99 ? 15.266 3.389 6.922 1 98.31 99 GLU A CA 1
ATOM 735 C C . GLU A 1 99 ? 15.609 1.986 6.426 1 98.31 99 GLU A C 1
ATOM 737 O O . GLU A 1 99 ? 14.75 1.1 6.418 1 98.31 99 GLU A O 1
ATOM 742 N N . ALA A 1 100 ? 16.859 1.743 5.996 1 96.56 100 ALA A N 1
ATOM 743 C CA . ALA A 1 100 ? 17.297 0.475 5.418 1 96.56 100 ALA A CA 1
ATOM 744 C C . ALA A 1 100 ? 17.109 -0.671 6.41 1 96.56 100 ALA A C 1
ATOM 746 O O . ALA A 1 100 ? 16.797 -1.8 6.012 1 96.56 100 ALA A O 1
ATOM 747 N N . ASP A 1 101 ? 17.172 -0.334 7.738 1 96.44 101 ASP A N 1
ATOM 748 C CA . ASP A 1 101 ? 17.062 -1.376 8.75 1 96.44 101 ASP A CA 1
ATOM 749 C C . ASP A 1 101 ? 15.617 -1.547 9.203 1 96.44 101 ASP A C 1
ATOM 751 O O . ASP A 1 101 ? 15.336 -2.312 10.133 1 96.44 101 ASP A O 1
ATOM 755 N N . GLY A 1 102 ? 14.742 -0.803 8.609 1 97.38 102 GLY A N 1
ATOM 756 C CA . GLY A 1 102 ? 13.328 -0.932 8.898 1 97.38 102 GLY A CA 1
ATOM 757 C C . GLY A 1 102 ? 12.836 0.056 9.938 1 97.38 102 GLY A C 1
ATOM 758 O O . GLY A 1 102 ? 11.633 0.177 10.172 1 97.38 102 GLY A O 1
ATOM 759 N N . SER A 1 103 ? 13.758 0.794 10.57 1 98.25 103 SER A N 1
ATOM 760 C CA . SER A 1 103 ? 13.344 1.771 11.578 1 98.25 103 SER A CA 1
ATOM 761 C C . SER A 1 103 ? 12.719 3 10.922 1 98.25 103 SER A C 1
ATOM 763 O O . SER A 1 103 ? 12.867 3.213 9.719 1 98.25 103 SER A O 1
ATOM 765 N N . TRP A 1 104 ? 11.992 3.762 11.711 1 98.69 104 TRP A N 1
ATOM 766 C CA . TRP A 1 104 ? 11.344 4.977 11.234 1 98.69 104 TRP A CA 1
ATOM 767 C C . TRP A 1 104 ? 12.117 6.215 11.664 1 98.69 104 TRP A C 1
ATOM 769 O O . TRP A 1 104 ? 12.531 6.328 12.82 1 98.69 104 TRP A O 1
ATOM 779 N N . THR A 1 105 ? 12.336 7.117 10.75 1 98.81 105 THR A N 1
ATOM 780 C CA . THR A 1 105 ? 12.703 8.5 11.039 1 98.81 105 THR A CA 1
ATOM 781 C C . THR A 1 105 ? 11.523 9.438 10.781 1 98.81 105 THR A C 1
ATOM 783 O O . THR A 1 105 ? 10.938 9.422 9.695 1 98.81 105 THR A O 1
ATOM 786 N N . GLY A 1 106 ? 11.188 10.234 11.766 1 98.69 106 GLY A N 1
ATOM 787 C CA . GLY A 1 106 ? 9.992 11.055 11.68 1 98.69 106 GLY A CA 1
ATOM 788 C C . GLY A 1 106 ? 10.297 12.531 11.492 1 98.69 106 GLY A C 1
ATOM 789 O O . GLY A 1 106 ? 11.289 13.039 12.031 1 98.69 106 GLY A O 1
ATOM 790 N N . ALA A 1 107 ? 9.453 13.227 10.734 1 98 107 ALA A N 1
ATOM 791 C CA . ALA A 1 107 ? 9.57 14.664 10.508 1 98 107 ALA A CA 1
ATOM 792 C C . ALA A 1 107 ? 8.195 15.328 10.484 1 98 107 ALA A C 1
ATOM 794 O O . ALA A 1 107 ? 7.172 14.641 10.391 1 98 107 ALA A O 1
ATOM 795 N N . MET A 1 108 ? 8.188 16.609 10.641 1 96.5 108 MET A N 1
ATOM 796 C CA . MET A 1 108 ? 6.996 17.453 10.594 1 96.5 108 MET A CA 1
ATOM 797 C C . MET A 1 108 ? 7.172 18.594 9.602 1 96.5 108 MET A C 1
ATOM 799 O O . MET A 1 108 ? 8.086 19.406 9.742 1 96.5 108 MET A O 1
ATOM 803 N N . PHE A 1 109 ? 6.211 18.625 8.641 1 95.62 109 PHE A N 1
ATOM 804 C CA . PHE A 1 109 ? 6.371 19.609 7.578 1 95.62 109 PHE A CA 1
ATOM 805 C C . PHE A 1 109 ? 5.18 20.562 7.535 1 95.62 109 PHE A C 1
ATOM 807 O O . PHE A 1 109 ? 5.16 21.516 6.75 1 95.62 109 PHE A O 1
ATOM 814 N N . ASP A 1 110 ? 4.199 20.406 8.391 1 93.06 110 ASP A N 1
ATOM 815 C CA . ASP A 1 110 ? 2.979 21.203 8.352 1 93.06 110 ASP A CA 1
ATOM 816 C C . ASP A 1 110 ? 3.283 22.688 8.57 1 93.06 110 ASP A C 1
ATOM 818 O O . ASP A 1 110 ? 2.797 23.547 7.82 1 93.06 110 ASP A O 1
ATOM 822 N N . GLY A 1 111 ? 4.062 22.953 9.586 1 93.81 111 GLY A N 1
ATOM 823 C CA . GLY A 1 111 ? 4.375 24.344 9.914 1 93.81 111 GLY A CA 1
ATOM 824 C C . GLY A 1 111 ? 5.113 25.062 8.805 1 93.81 111 GLY A C 1
ATOM 825 O O . GLY A 1 111 ? 4.672 26.125 8.344 1 93.81 111 GLY A O 1
ATOM 826 N N . GLU A 1 112 ? 6.168 24.453 8.406 1 91.5 112 GLU A N 1
ATOM 827 C CA . GLU A 1 112 ? 6.965 25.031 7.324 1 91.5 112 GLU A CA 1
ATOM 828 C C . GLU A 1 112 ? 6.145 25.156 6.047 1 91.5 112 GLU A C 1
ATOM 830 O O . GLU A 1 112 ? 6.227 26.172 5.352 1 91.5 112 GLU A O 1
ATOM 835 N N . GLY A 1 113 ? 5.387 24.156 5.754 1 92.12 113 GLY A N 1
ATOM 836 C CA . GLY A 1 113 ? 4.539 24.203 4.574 1 92.12 113 GLY A CA 1
ATOM 837 C C . GLY A 1 113 ? 3.533 25.344 4.609 1 92.12 113 GLY A C 1
ATOM 838 O O . GLY A 1 113 ? 3.318 26.016 3.604 1 92.12 113 GLY A O 1
ATOM 839 N N . PHE A 1 114 ? 2.969 25.562 5.766 1 92.94 114 PHE A N 1
ATOM 840 C CA . PHE A 1 114 ? 1.985 26.625 5.938 1 92.94 114 PHE A CA 1
ATOM 841 C C . PHE A 1 114 ? 2.631 27.984 5.758 1 92.94 114 PHE A C 1
ATOM 843 O O . PHE A 1 114 ? 2.148 28.812 4.973 1 92.94 114 PHE A O 1
ATOM 850 N N . VAL A 1 115 ? 3.734 28.219 6.402 1 93.62 115 VAL A N 1
ATOM 851 C CA . VAL A 1 115 ? 4.383 29.531 6.414 1 93.62 115 VAL A CA 1
ATOM 852 C C . VAL A 1 115 ? 4.926 29.844 5.023 1 93.62 115 VAL A C 1
ATOM 854 O O . VAL A 1 115 ? 4.84 30.984 4.562 1 93.62 115 VAL A O 1
ATOM 857 N N . LYS A 1 116 ? 5.434 28.875 4.348 1 90.62 116 LYS A N 1
ATOM 858 C CA . LYS A 1 116 ? 5.953 29.062 2.996 1 90.62 116 LYS A CA 1
ATOM 859 C C . LYS A 1 116 ? 4.84 29.438 2.023 1 90.62 116 LYS A C 1
ATOM 861 O O . LYS A 1 116 ? 5.086 30.094 1.013 1 90.62 116 LYS A O 1
ATOM 866 N N . GLY A 1 117 ? 3.684 29.062 2.354 1 89.62 117 GLY A N 1
ATOM 867 C CA . GLY A 1 117 ? 2.555 29.344 1.481 1 89.62 117 GLY A CA 1
ATOM 868 C C . GLY A 1 117 ? 2.033 30.766 1.615 1 89.62 117 GLY A C 1
ATOM 869 O O . GLY A 1 117 ? 1.296 31.234 0.751 1 89.62 117 GLY A O 1
ATOM 870 N N . LEU A 1 118 ? 2.4 31.5 2.672 1 90.62 118 LEU A N 1
ATOM 871 C CA . LEU A 1 118 ? 1.819 32.781 3.004 1 90.62 118 LEU A CA 1
ATOM 872 C C . LEU A 1 118 ? 2.4 33.906 2.121 1 90.62 118 LEU A C 1
ATOM 874 O O . LEU A 1 118 ? 1.655 34.656 1.489 1 90.62 118 LEU A O 1
ATOM 878 N N . PRO A 1 119 ? 3.707 34 1.972 1 79.19 119 PRO A N 1
ATOM 879 C CA . PRO A 1 119 ? 4.27 35.094 1.199 1 79.19 119 PRO A CA 1
ATOM 880 C C . PRO A 1 119 ? 3.846 35.062 -0.267 1 79.19 119 PRO A C 1
ATOM 882 O O . PRO A 1 119 ? 3.615 36.125 -0.866 1 79.19 119 PRO A O 1
ATOM 885 N N . GLY A 1 120 ? 3.836 33.969 -0.825 1 69.62 120 GLY A N 1
ATOM 886 C CA . GLY A 1 120 ? 3.443 33.812 -2.219 1 69.62 120 GLY A CA 1
ATOM 887 C C . GLY A 1 120 ? 2.092 34.438 -2.52 1 69.62 120 GLY A C 1
ATOM 888 O O . GLY A 1 120 ? 1.808 34.812 -3.666 1 69.62 120 GLY A O 1
ATOM 889 N N . ARG A 1 121 ? 1.453 34.719 -1.45 1 75.44 121 ARG A N 1
ATOM 890 C CA . ARG A 1 121 ? 0.131 35.312 -1.638 1 75.44 121 ARG A CA 1
ATOM 891 C C . ARG A 1 121 ? 0.064 36.719 -1.042 1 75.44 121 ARG A C 1
ATOM 893 O O . ARG A 1 121 ? -1.023 37.25 -0.847 1 75.44 121 ARG A O 1
ATOM 900 N N . GLY A 1 122 ? 1.241 37.156 -0.62 1 77.81 122 GLY A N 1
ATOM 901 C CA . GLY A 1 122 ? 1.331 38.531 -0.168 1 77.81 122 GLY A CA 1
ATOM 902 C C . GLY A 1 122 ? 1.038 38.688 1.312 1 77.81 122 GLY A C 1
ATOM 903 O O . GLY A 1 122 ? 0.683 39.781 1.763 1 77.81 122 GLY A O 1
ATOM 904 N N . HIS A 1 123 ? 1.186 37.562 1.995 1 83.94 123 HIS A N 1
ATOM 905 C CA . HIS A 1 123 ? 0.856 37.625 3.414 1 83.94 123 HIS A CA 1
ATOM 906 C C . HIS A 1 123 ? 2.102 37.469 4.277 1 83.94 123 HIS A C 1
ATOM 908 O O . HIS A 1 123 ? 2.305 36.406 4.887 1 83.94 123 HIS A O 1
ATOM 914 N N . GLY A 1 124 ? 2.928 38.469 4.469 1 88.31 124 GLY A N 1
ATOM 915 C CA . GLY A 1 124 ? 4.047 38.406 5.391 1 88.31 124 GLY A CA 1
ATOM 916 C C . GLY A 1 124 ? 3.617 38.375 6.848 1 88.31 124 GLY A C 1
ATOM 917 O O . GLY A 1 124 ? 2.637 39.031 7.223 1 88.31 124 GLY A O 1
ATOM 918 N N . VAL A 1 125 ? 4.375 37.625 7.719 1 93 125 VAL A N 1
ATOM 919 C CA . VAL A 1 125 ? 3.889 37.438 9.078 1 93 125 VAL A CA 1
ATOM 920 C C . VAL A 1 125 ? 4.844 38.125 10.062 1 93 125 VAL A C 1
ATOM 922 O O . VAL A 1 125 ? 4.539 38.219 11.258 1 93 125 VAL A O 1
ATOM 925 N N . ARG A 1 126 ? 5.988 38.594 9.609 1 94.38 126 ARG A N 1
ATOM 926 C CA . ARG A 1 126 ? 6.953 39.219 10.508 1 94.38 126 ARG A CA 1
ATOM 927 C C . ARG A 1 126 ? 6.344 40.438 11.219 1 94.38 126 ARG A C 1
ATOM 929 O O . ARG A 1 126 ? 5.785 41.312 10.57 1 94.38 126 ARG A O 1
ATOM 936 N N . GLY A 1 127 ? 6.477 40.406 12.523 1 95.88 127 GLY A N 1
ATOM 937 C CA . GLY A 1 127 ? 6.008 41.531 13.328 1 95.88 127 GLY A CA 1
ATOM 938 C C . GLY A 1 127 ? 4.496 41.594 13.453 1 95.88 127 GLY A C 1
ATOM 939 O O . GLY A 1 127 ? 3.949 42.531 14.008 1 95.88 127 GLY A O 1
ATOM 940 N N . LYS A 1 128 ? 3.838 40.594 13.016 1 96.62 128 LYS A N 1
ATOM 941 C CA . LYS A 1 128 ? 2.377 40.594 13 1 96.62 128 LYS A CA 1
ATOM 942 C C . LYS A 1 128 ? 1.809 39.812 14.172 1 96.62 128 LYS A C 1
ATOM 944 O O . LYS A 1 128 ? 2.562 39.25 14.984 1 96.62 128 LYS A O 1
ATOM 949 N N . SER A 1 129 ? 0.497 39.875 14.273 1 97.88 129 SER A N 1
ATOM 950 C CA . SER A 1 129 ? -0.228 39.156 15.328 1 97.88 129 SER A CA 1
ATOM 951 C C . SER A 1 129 ? -1.119 38.062 14.742 1 97.88 129 SER A C 1
ATOM 953 O O . SER A 1 129 ? -1.766 38.281 13.711 1 97.88 129 SER A O 1
ATOM 955 N N . ALA A 1 130 ? -1.094 36.906 15.406 1 98.25 130 ALA A N 1
ATOM 956 C CA . ALA A 1 130 ? -1.891 35.781 14.875 1 98.25 130 ALA A CA 1
ATOM 957 C C . ALA A 1 130 ? -2.746 35.156 15.969 1 98.25 130 ALA A C 1
ATOM 959 O O . ALA A 1 130 ? -2.383 35.188 17.141 1 98.25 130 ALA A O 1
ATOM 960 N N . LEU A 1 131 ? -3.926 34.656 15.555 1 98.62 131 LEU A N 1
ATOM 961 C CA . LEU A 1 131 ? -4.75 33.75 16.344 1 98.62 131 LEU A CA 1
ATOM 962 C C . LEU A 1 131 ? -4.727 32.344 15.766 1 98.62 131 LEU A C 1
ATOM 964 O O . LEU A 1 131 ? -4.965 32.156 14.57 1 98.62 131 LEU A O 1
ATOM 968 N N . ILE A 1 132 ? -4.359 31.375 16.578 1 98.38 132 ILE A N 1
ATOM 969 C CA . ILE A 1 132 ? -4.445 29.969 16.188 1 98.38 132 ILE A CA 1
ATOM 970 C C . ILE A 1 132 ? -5.508 29.266 17.016 1 98.38 132 ILE A C 1
ATOM 972 O O . ILE A 1 132 ? -5.441 29.266 18.25 1 98.38 132 ILE A O 1
ATOM 976 N N . VAL A 1 133 ? -6.504 28.734 16.359 1 98.19 133 VAL A N 1
ATOM 977 C CA . VAL A 1 133 ? -7.527 27.922 17.016 1 98.19 133 VAL A CA 1
ATOM 978 C C . VAL A 1 133 ? -7.277 26.438 16.734 1 98.19 133 VAL A C 1
ATOM 980 O O . VAL A 1 133 ? -7.43 25.984 15.609 1 98.19 133 VAL A O 1
ATOM 983 N N . GLY A 1 134 ? -6.914 25.719 17.734 1 95.75 134 GLY A N 1
ATOM 984 C CA . GLY A 1 134 ? -6.484 24.328 17.641 1 95.75 134 GLY A CA 1
ATOM 985 C C . GLY A 1 134 ? -5.016 24.125 17.953 1 95.75 134 GLY A C 1
ATOM 986 O O . GLY A 1 134 ? -4.148 24.719 17.297 1 95.75 134 GLY A O 1
ATOM 987 N N . THR A 1 135 ? -4.742 23.281 18.953 1 93.81 135 THR A N 1
ATOM 988 C CA . THR A 1 135 ? -3.359 23.047 19.359 1 93.81 135 THR A CA 1
ATOM 989 C C . THR A 1 135 ? -3.008 21.578 19.281 1 93.81 135 THR A C 1
ATOM 991 O O . THR A 1 135 ? -2.307 21.047 20.141 1 93.81 135 THR A O 1
ATOM 994 N N . GLY A 1 136 ? -3.562 20.906 18.281 1 88.19 136 GLY A N 1
ATOM 995 C CA . GLY A 1 136 ? -3.1 19.578 17.938 1 88.19 136 GLY A CA 1
ATOM 996 C C . GLY A 1 136 ? -1.794 19.578 17.172 1 88.19 136 GLY A C 1
ATOM 997 O O . GLY A 1 136 ? -1.03 20.547 17.234 1 88.19 136 GLY A O 1
ATOM 998 N N . GLY A 1 137 ? -1.495 18.516 16.5 1 86.38 137 GLY A N 1
ATOM 999 C CA . GLY A 1 137 ? -0.232 18.375 15.789 1 86.38 137 GLY A CA 1
ATOM 1000 C C . GLY A 1 137 ? 0.027 19.484 14.789 1 86.38 137 GLY A C 1
ATOM 1001 O O . GLY A 1 137 ? 1.085 20.109 14.812 1 86.38 137 GLY A O 1
ATOM 1002 N N . ALA A 1 138 ? -0.953 19.75 13.945 1 89.94 138 ALA A N 1
ATOM 1003 C CA . ALA A 1 138 ? -0.793 20.781 12.914 1 89.94 138 ALA A CA 1
ATOM 1004 C C . ALA A 1 138 ? -0.724 22.172 13.539 1 89.94 138 ALA A C 1
ATOM 1006 O O . ALA A 1 138 ? 0.066 23.016 13.102 1 89.94 138 ALA A O 1
ATOM 1007 N N . GLY A 1 139 ? -1.558 22.422 14.555 1 94.19 139 GLY A N 1
ATOM 1008 C CA . GLY A 1 139 ? -1.553 23.719 15.227 1 94.19 139 GLY A CA 1
ATOM 1009 C C . GLY A 1 139 ? -0.234 24.016 15.914 1 94.19 139 GLY A C 1
ATOM 1010 O O . GLY A 1 139 ? 0.29 25.125 15.789 1 94.19 139 GLY A O 1
ATOM 1011 N N . VAL A 1 140 ? 0.28 23.016 16.578 1 94.25 140 VAL A N 1
ATOM 1012 C CA . VAL A 1 140 ? 1.569 23.172 17.25 1 94.25 140 VAL A CA 1
ATOM 1013 C C . VAL A 1 140 ? 2.654 23.469 16.219 1 94.25 140 VAL A C 1
ATOM 1015 O O . VAL A 1 140 ? 3.477 24.359 16.422 1 94.25 140 VAL A O 1
ATOM 1018 N N . ALA A 1 141 ? 2.598 22.766 15.148 1 94.19 141 ALA A N 1
ATOM 1019 C CA . ALA A 1 141 ? 3.578 22.953 14.078 1 94.19 141 ALA A CA 1
ATOM 1020 C C . ALA A 1 141 ? 3.506 24.375 13.516 1 94.19 141 ALA A C 1
ATOM 1022 O O . ALA A 1 141 ? 4.535 25.016 13.312 1 94.19 141 ALA A O 1
ATOM 1023 N N . VAL A 1 142 ? 2.3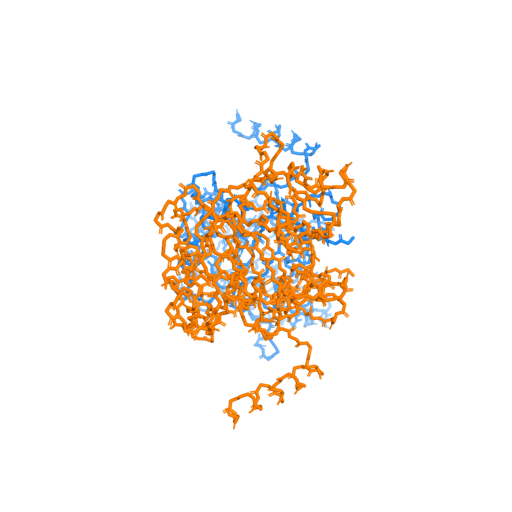54 24.844 13.336 1 95.75 142 VAL A N 1
ATOM 1024 C CA . VAL A 1 142 ? 2.146 26.156 12.758 1 95.75 142 VAL A CA 1
ATOM 1025 C C . VAL A 1 142 ? 2.604 27.234 13.75 1 95.75 142 VAL A C 1
ATOM 1027 O O . VAL A 1 142 ? 3.242 28.219 13.359 1 95.75 142 VAL A O 1
ATOM 1030 N N . ALA A 1 143 ? 2.309 27.062 15 1 96.75 143 ALA A N 1
ATOM 1031 C CA . ALA A 1 143 ? 2.719 28.016 16.031 1 96.75 143 ALA A CA 1
ATOM 1032 C C . ALA A 1 143 ? 4.234 28.188 16.047 1 96.75 143 ALA A C 1
ATOM 1034 O O . ALA A 1 143 ? 4.742 29.312 15.992 1 96.75 143 ALA A O 1
ATOM 1035 N N . HIS A 1 144 ? 4.898 27.094 16.078 1 95.38 144 HIS A N 1
ATOM 1036 C CA . HIS A 1 144 ? 6.355 27.141 16.094 1 95.38 144 HIS A CA 1
ATOM 1037 C C . HIS A 1 144 ? 6.898 27.781 14.812 1 95.38 144 HIS A C 1
ATOM 1039 O O . HIS A 1 144 ? 7.836 28.578 14.867 1 95.38 144 HIS A O 1
ATOM 1045 N N . ALA A 1 145 ? 6.332 27.406 13.734 1 94.69 145 ALA A N 1
ATOM 1046 C CA . ALA A 1 145 ? 6.805 27.922 12.453 1 94.69 145 ALA A CA 1
ATOM 1047 C C . ALA A 1 145 ? 6.582 29.422 12.344 1 94.69 145 ALA A C 1
ATOM 1049 O O . ALA A 1 145 ? 7.398 30.141 11.758 1 94.69 145 ALA A O 1
ATOM 1050 N N . LEU A 1 146 ? 5.484 29.922 12.875 1 96.19 146 LEU A N 1
ATOM 1051 C CA . LEU A 1 146 ? 5.203 31.359 12.859 1 96.19 146 LEU A CA 1
ATOM 1052 C C . LEU A 1 146 ? 6.199 32.125 13.727 1 96.19 146 LEU A C 1
ATOM 1054 O O . LEU A 1 146 ? 6.625 33.219 13.367 1 96.19 146 LEU A O 1
ATOM 1058 N N . ILE A 1 147 ? 6.562 31.531 14.836 1 95.62 147 ILE A N 1
ATOM 1059 C CA . ILE A 1 147 ? 7.57 32.156 15.695 1 95.62 147 ILE A CA 1
ATOM 1060 C C . ILE A 1 147 ? 8.906 32.219 14.945 1 95.62 147 ILE A C 1
ATOM 1062 O O . ILE A 1 147 ? 9.555 33.281 14.93 1 95.62 147 ILE A O 1
ATOM 1066 N N . ASP A 1 148 ? 9.242 31.172 14.273 1 93.69 148 ASP A N 1
ATOM 1067 C CA . ASP A 1 148 ? 10.469 31.156 13.492 1 93.69 148 ASP A CA 1
ATOM 1068 C C . ASP A 1 148 ? 10.43 32.188 12.375 1 93.69 148 ASP A C 1
ATOM 1070 O O . ASP A 1 148 ? 11.469 32.75 11.992 1 93.69 148 ASP A O 1
ATOM 1074 N N . ALA A 1 149 ? 9.25 32.469 11.922 1 93.94 149 ALA A N 1
ATOM 1075 C CA . ALA A 1 149 ? 9.078 33.406 10.82 1 93.94 149 ALA A CA 1
ATOM 1076 C C . ALA A 1 149 ? 9 34.844 11.328 1 93.94 149 ALA A C 1
ATOM 1078 O O . ALA A 1 149 ? 8.914 35.781 10.539 1 93.94 149 ALA A O 1
ATOM 1079 N N . GLY A 1 150 ? 8.93 35.031 12.641 1 94.94 150 GLY A N 1
ATOM 1080 C CA . GLY A 1 150 ? 9.07 36.375 13.203 1 94.94 150 GLY A CA 1
ATOM 1081 C C . GLY A 1 150 ? 7.746 36.969 13.633 1 94.94 150 GLY A C 1
ATOM 1082 O O . GLY A 1 150 ? 7.605 38.188 13.688 1 94.94 150 GLY A O 1
ATOM 1083 N N . ILE A 1 151 ? 6.738 36.156 13.945 1 96.75 151 ILE A N 1
ATOM 1084 C CA . ILE A 1 151 ? 5.469 36.656 14.461 1 96.75 151 ILE A CA 1
ATOM 1085 C C . ILE A 1 151 ? 5.699 37.406 15.781 1 96.75 151 ILE A C 1
ATOM 1087 O O . ILE A 1 151 ? 6.578 37.031 16.562 1 96.75 151 ILE A O 1
ATOM 1091 N N . ALA A 1 152 ? 5 38.469 15.969 1 97 152 ALA A N 1
ATOM 1092 C CA . ALA A 1 152 ? 5.211 39.25 17.172 1 97 152 ALA A CA 1
ATOM 1093 C C . ALA A 1 152 ? 4.371 38.719 18.328 1 97 152 ALA A C 1
ATOM 1095 O O . ALA A 1 152 ? 4.793 38.812 19.484 1 97 152 ALA A O 1
ATOM 1096 N N . SER A 1 153 ? 3.195 38.312 18.031 1 97.5 153 SER A N 1
ATOM 1097 C CA . SER A 1 153 ? 2.312 37.812 19.078 1 97.5 153 SER A CA 1
ATOM 1098 C C . SER A 1 153 ? 1.423 36.688 18.578 1 97.5 153 SER A C 1
ATOM 1100 O O . SER A 1 153 ? 1.029 36.688 17.406 1 97.5 153 SER A O 1
ATOM 1102 N N . LEU A 1 154 ? 1.182 35.75 19.453 1 97.81 154 LEU A N 1
ATOM 1103 C CA . LEU A 1 154 ? 0.333 34.594 19.172 1 97.81 154 LEU A CA 1
ATOM 1104 C C . LEU A 1 154 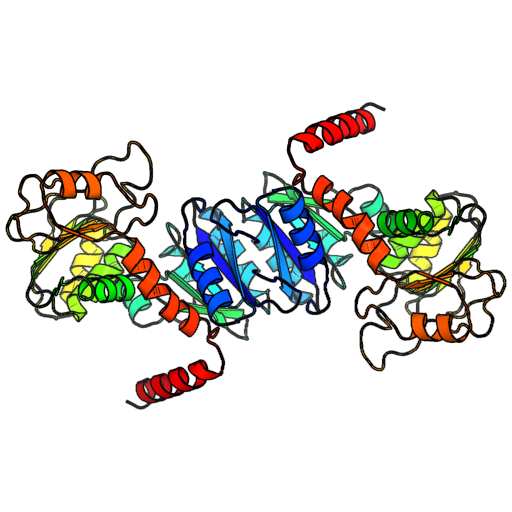? -0.751 34.438 20.234 1 97.81 154 LEU A C 1
ATOM 1106 O O . LEU A 1 154 ? -0.448 34.281 21.406 1 97.81 154 LEU A O 1
ATOM 1110 N N . ASP A 1 155 ? -1.993 34.5 19.844 1 98.19 155 ASP A N 1
ATOM 1111 C CA . ASP A 1 155 ? -3.129 34.094 20.656 1 98.19 155 ASP A CA 1
ATOM 1112 C C . ASP A 1 155 ? -3.553 32.688 20.328 1 98.19 155 ASP A C 1
ATOM 1114 O O . ASP A 1 155 ? -3.656 32.312 19.156 1 98.19 155 ASP A O 1
ATOM 1118 N N . LEU A 1 156 ? -3.711 31.859 21.359 1 98.25 156 LEU A N 1
ATOM 1119 C CA . LEU A 1 156 ? -3.99 30.438 21.172 1 98.25 156 LEU A CA 1
ATOM 1120 C C . LEU A 1 156 ? -5.316 30.062 21.828 1 98.25 156 LEU A C 1
ATOM 1122 O O . LEU A 1 156 ? -5.648 30.547 22.906 1 98.25 156 LEU A O 1
ATOM 1126 N N . PHE A 1 157 ? -6.016 29.188 21.141 1 98.12 157 PHE A N 1
ATOM 1127 C CA . PHE A 1 157 ? -7.199 28.609 21.766 1 98.12 157 PHE A CA 1
ATOM 1128 C C . PHE A 1 157 ? -7.312 27.125 21.422 1 98.12 157 PHE A C 1
ATOM 1130 O O . PHE A 1 157 ? -7.016 26.719 20.297 1 98.12 157 PHE A O 1
ATOM 1137 N N . ASP A 1 158 ? -7.672 26.359 22.312 1 97.12 158 ASP A N 1
ATOM 1138 C CA . ASP A 1 158 ? -8.109 24.969 22.172 1 97.12 158 ASP A CA 1
ATOM 1139 C C . ASP A 1 158 ? -9.133 24.594 23.234 1 97.12 158 ASP A C 1
ATOM 1141 O O . ASP A 1 158 ? -9.031 25.031 24.391 1 97.12 158 ASP A O 1
ATOM 1145 N N . SER A 1 159 ? -10.141 23.781 22.891 1 95 159 SER A N 1
ATOM 1146 C CA . SER A 1 159 ? -11.117 23.344 23.875 1 95 159 SER A CA 1
ATOM 1147 C C . SER A 1 159 ? -10.484 22.422 24.906 1 95 159 SER A C 1
ATOM 1149 O O . SER A 1 159 ? -11 22.25 26.016 1 95 159 SER A O 1
ATOM 1151 N N . ASN A 1 160 ? -9.406 21.797 24.516 1 94.25 160 ASN A N 1
ATOM 1152 C CA . ASN A 1 160 ? -8.609 21 25.438 1 94.25 160 ASN A CA 1
ATOM 1153 C C . ASN A 1 160 ? -7.578 21.859 26.172 1 94.25 160 ASN A C 1
ATOM 1155 O O . ASN A 1 160 ? -6.496 22.125 25.641 1 94.25 160 ASN A O 1
ATOM 1159 N N . ALA A 1 161 ? -7.812 22.078 27.406 1 94.06 161 ALA A N 1
ATOM 1160 C CA . ALA A 1 161 ? -6.988 23 28.172 1 94.06 161 ALA A CA 1
ATOM 1161 C C . ALA A 1 161 ? -5.578 22.438 28.375 1 94.06 161 ALA A C 1
ATOM 1163 O O . ALA A 1 161 ? -4.605 23.203 28.406 1 94.06 161 ALA A O 1
ATOM 1164 N N . THR A 1 162 ? -5.535 21.172 28.469 1 93.5 162 THR A N 1
ATOM 1165 C CA . THR A 1 162 ? -4.234 20.547 28.672 1 93.5 162 THR A CA 1
ATOM 1166 C C . THR A 1 162 ? -3.334 20.75 27.453 1 93.5 162 THR A C 1
ATOM 1168 O O . THR A 1 162 ? -2.174 21.141 27.594 1 93.5 162 THR A O 1
ATOM 1171 N N . SER A 1 163 ? -3.863 20.547 26.328 1 90.62 163 SER A N 1
ATOM 1172 C CA . SER A 1 163 ? -3.115 20.734 25.078 1 90.62 163 SER A CA 1
ATOM 1173 C C . SER A 1 163 ? -2.719 22.203 24.906 1 90.62 163 SER A C 1
ATOM 1175 O O . SER A 1 163 ? -1.599 22.5 24.484 1 90.62 163 SER A O 1
ATOM 1177 N N . LEU A 1 164 ? -3.619 23.078 25.219 1 95.38 164 LEU A N 1
ATOM 1178 C CA . LEU A 1 164 ? -3.393 24.516 25.094 1 95.38 164 LEU A CA 1
ATOM 1179 C C . LEU A 1 164 ? -2.246 24.969 26 1 95.38 164 LEU A C 1
ATOM 1181 O O . LEU A 1 164 ? -1.323 25.641 25.531 1 95.38 164 LEU A O 1
ATOM 1185 N N . ARG A 1 165 ? -2.301 24.547 27.188 1 94.5 165 ARG A N 1
ATOM 1186 C CA . ARG A 1 165 ? -1.297 24.969 28.156 1 94.5 165 ARG A CA 1
ATOM 1187 C C . ARG A 1 165 ? 0.07 24.375 27.828 1 94.5 165 ARG A C 1
ATOM 1189 O O . ARG A 1 165 ? 1.096 25.047 28 1 94.5 165 ARG A O 1
ATOM 1196 N N . ARG A 1 166 ? 0.031 23.203 27.391 1 92.62 166 ARG A N 1
ATOM 1197 C CA . ARG A 1 166 ? 1.279 22.547 26.984 1 92.62 166 ARG A CA 1
ATOM 1198 C C . ARG A 1 166 ? 1.969 23.328 25.875 1 92.62 166 ARG A C 1
ATOM 1200 O O . ARG A 1 166 ? 3.174 23.578 25.938 1 92.62 166 ARG A O 1
ATOM 1207 N N . LEU A 1 167 ? 1.21 23.719 24.922 1 94.31 167 LEU A N 1
ATOM 1208 C CA . LEU A 1 167 ? 1.781 24.484 23.828 1 94.31 167 LEU A CA 1
ATOM 1209 C C . LEU A 1 167 ? 2.24 25.859 24.297 1 94.31 167 LEU A C 1
ATOM 1211 O O . LEU A 1 167 ? 3.35 26.297 23.984 1 94.31 167 LEU A O 1
ATOM 1215 N N . ALA A 1 168 ? 1.399 26.531 25.031 1 95.12 168 ALA A N 1
ATOM 1216 C CA . ALA A 1 168 ? 1.749 27.859 25.531 1 95.12 168 ALA A CA 1
ATOM 1217 C C . ALA A 1 168 ? 3.059 27.828 26.312 1 95.12 168 ALA A C 1
ATOM 1219 O O . ALA A 1 168 ? 3.938 28.656 26.094 1 95.12 168 ALA A O 1
ATOM 1220 N N . HIS A 1 169 ? 3.158 26.844 27.141 1 93.75 169 HIS A N 1
ATOM 1221 C CA . HIS A 1 169 ? 4.359 26.703 27.953 1 93.75 169 HIS A CA 1
ATOM 1222 C C . HIS A 1 169 ? 5.582 26.422 27.094 1 93.75 169 HIS A C 1
ATOM 1224 O O . HIS A 1 169 ? 6.652 26.984 27.312 1 93.75 169 HIS A O 1
ATOM 1230 N N . ALA A 1 170 ? 5.418 25.578 26.156 1 92.44 170 ALA A N 1
ATOM 1231 C CA . ALA A 1 170 ? 6.523 25.219 25.266 1 92.44 170 ALA A CA 1
ATOM 1232 C C . ALA A 1 170 ? 7.008 26.438 24.484 1 92.44 170 ALA A C 1
ATOM 1234 O O . ALA A 1 170 ? 8.211 26.625 24.312 1 92.44 170 ALA A O 1
ATOM 1235 N N . LEU A 1 171 ? 6.098 27.234 24.047 1 94.75 171 LEU A N 1
ATOM 1236 C CA . LEU A 1 171 ? 6.445 28.406 23.25 1 94.75 171 LEU A CA 1
ATOM 1237 C C . LEU A 1 171 ? 7.137 29.469 24.109 1 94.75 171 LEU A C 1
ATOM 1239 O O . LEU A 1 171 ? 8.078 30.125 23.656 1 94.75 171 LEU A O 1
ATOM 1243 N N . GLN A 1 172 ? 6.652 29.578 25.266 1 91.88 172 GLN A N 1
ATOM 1244 C CA . GLN A 1 172 ? 7.246 30.547 26.188 1 91.88 172 GLN A CA 1
ATOM 1245 C C . GLN A 1 172 ? 8.68 30.156 26.547 1 91.88 172 GLN A C 1
ATOM 1247 O O . GLN A 1 172 ? 9.547 31.016 26.688 1 91.88 172 GLN A O 1
ATOM 1252 N N . LYS A 1 173 ? 8.906 28.953 26.625 1 89.94 173 LYS A N 1
ATOM 1253 C CA . LYS A 1 173 ? 10.219 28.438 27.016 1 89.94 173 LYS A CA 1
ATOM 1254 C C . LYS A 1 173 ? 11.242 28.656 25.891 1 89.94 173 LYS A C 1
ATOM 1256 O O . LYS A 1 173 ? 12.445 28.625 26.141 1 89.94 173 LYS A O 1
ATOM 1261 N N . ARG A 1 174 ? 10.797 28.828 24.734 1 89.06 174 ARG A N 1
ATOM 1262 C CA . ARG A 1 174 ? 11.711 29.047 23.609 1 89.06 174 ARG A CA 1
ATOM 1263 C C . ARG A 1 174 ? 12.508 30.344 23.812 1 89.06 174 ARG A C 1
ATOM 1265 O O . ARG A 1 174 ? 13.578 30.5 23.219 1 89.06 174 ARG A O 1
ATOM 1272 N N . GLY A 1 175 ? 11.984 31.266 24.578 1 82.81 175 GLY A N 1
ATOM 1273 C CA . GLY A 1 175 ? 12.656 32.531 24.812 1 82.81 175 GLY A CA 1
ATOM 1274 C C . GLY A 1 175 ? 12.75 33.406 23.578 1 82.81 175 GLY A C 1
ATOM 1275 O O . GLY A 1 175 ? 13.758 34.062 23.359 1 82.81 175 GLY A O 1
ATOM 1276 N N . SER A 1 176 ? 11.805 33.406 22.641 1 85.5 176 SER A N 1
ATOM 1277 C CA . SER A 1 176 ? 11.82 34.094 21.344 1 85.5 176 SER A CA 1
ATOM 1278 C C . SER A 1 176 ? 11.406 35.531 21.5 1 85.5 176 SER A C 1
ATOM 1280 O O . SER A 1 176 ? 11.562 36.344 20.578 1 85.5 176 SER A O 1
ATOM 1282 N N . GLY A 1 177 ? 10.805 35.969 22.609 1 90.69 177 GLY A N 1
ATOM 1283 C CA . GLY A 1 177 ? 10.266 37.312 22.797 1 90.69 177 GLY A CA 1
ATOM 1284 C C . GLY A 1 177 ? 8.852 37.469 22.266 1 90.69 177 GLY A C 1
ATOM 1285 O O . GLY A 1 177 ? 8.227 38.5 22.438 1 90.69 177 GLY A O 1
ATOM 1286 N N . VAL A 1 178 ? 8.359 36.438 21.656 1 93.12 178 VAL A N 1
ATOM 1287 C CA . VAL A 1 178 ? 6.996 36.469 21.141 1 93.12 178 VAL A CA 1
ATOM 1288 C C . VAL A 1 178 ? 6.004 36.438 22.297 1 93.12 178 VAL A C 1
ATOM 1290 O O . VAL A 1 178 ? 6.184 35.719 23.281 1 93.12 178 VAL A O 1
ATOM 1293 N N . VAL A 1 179 ? 4.98 37.312 22.25 1 93.69 179 VAL A N 1
ATOM 1294 C CA . VAL A 1 179 ? 3.918 37.344 23.25 1 93.69 179 VAL A CA 1
ATOM 1295 C C . VAL A 1 179 ? 2.92 36.219 22.969 1 93.69 179 VAL A C 1
ATOM 1297 O O . VAL A 1 179 ? 2.305 36.156 21.906 1 93.69 179 VAL A O 1
ATOM 1300 N N . VAL A 1 180 ? 2.824 35.312 23.906 1 96.62 180 VAL A N 1
ATOM 1301 C CA . VAL A 1 180 ? 1.902 34.188 23.781 1 96.62 180 VAL A CA 1
ATOM 1302 C C . VAL A 1 180 ? 0.778 34.312 24.797 1 96.62 180 VAL A C 1
ATOM 1304 O O . VAL A 1 180 ? 1.034 34.438 26 1 96.62 180 VAL A O 1
ATOM 1307 N N . ARG A 1 181 ? -0.479 34.281 24.344 1 95.81 181 ARG A N 1
ATOM 1308 C CA . ARG A 1 181 ? -1.628 34.406 25.234 1 95.81 181 ARG A CA 1
ATOM 1309 C C . ARG A 1 181 ? -2.682 33.375 24.922 1 95.81 181 ARG A C 1
ATOM 1311 O O . ARG A 1 181 ? -2.82 32.938 23.766 1 95.81 181 ARG A O 1
ATOM 1318 N N . GLU A 1 182 ? -3.344 32.938 25.938 1 96 182 GLU A N 1
ATOM 1319 C CA . GLU A 1 182 ? -4.574 32.156 25.734 1 96 182 GLU A CA 1
ATOM 1320 C C . GLU A 1 182 ? -5.73 33.094 25.359 1 96 182 GLU A C 1
ATOM 1322 O O . GLU A 1 182 ? -5.844 34.188 25.875 1 96 182 GLU A O 1
ATOM 1327 N N . SER A 1 183 ? -6.523 32.594 24.484 1 95.94 183 SER A N 1
ATOM 1328 C CA . SER A 1 183 ? -7.605 33.438 23.969 1 95.94 183 SER A CA 1
ATOM 1329 C C . SER A 1 183 ? -8.875 32.625 23.75 1 95.94 183 SER A C 1
ATOM 1331 O O . SER A 1 183 ? -8.984 31.5 24.219 1 95.94 183 SER A O 1
ATOM 1333 N N . VAL A 1 184 ? -9.945 33.219 23.203 1 96.25 184 VAL A N 1
ATOM 1334 C CA . VAL A 1 184 ? -11.18 32.562 22.766 1 96.25 184 VAL A CA 1
ATOM 1335 C C . VAL A 1 184 ? -11.188 32.406 21.25 1 96.25 184 VAL A C 1
ATOM 1337 O O . VAL A 1 184 ? -10.383 33.031 20.562 1 96.25 184 VAL A O 1
ATOM 1340 N N . PRO A 1 185 ? -11.977 31.547 20.75 1 97.88 185 PRO A N 1
ATOM 1341 C CA . PRO A 1 185 ? -11.992 31.328 19.297 1 97.88 185 PRO A CA 1
ATOM 1342 C C . PRO A 1 185 ? -12.758 32.406 18.547 1 97.88 185 PRO A C 1
ATOM 1344 O O . PRO A 1 185 ? -13.695 32.125 17.812 1 97.88 185 PRO A O 1
ATOM 1347 N N . ARG A 1 186 ? -12.312 33.625 18.812 1 98 186 ARG A N 1
ATOM 1348 C CA . ARG A 1 186 ? -12.883 34.812 18.203 1 98 186 ARG A CA 1
ATOM 1349 C C . ARG A 1 186 ? -11.789 35.75 17.688 1 98 186 ARG A C 1
ATOM 1351 O O . ARG A 1 186 ? -10.906 36.156 18.438 1 98 186 ARG A O 1
ATOM 1358 N N . ALA A 1 187 ? -11.875 36.031 16.359 1 98.12 187 ALA A N 1
ATOM 1359 C CA . ALA A 1 187 ? -10.922 36.969 15.766 1 98.12 187 ALA A CA 1
ATOM 1360 C C . ALA A 1 187 ? -11.102 38.344 16.344 1 98.12 187 ALA A C 1
ATOM 1362 O O . ALA A 1 187 ? -12.227 38.812 16.578 1 98.12 187 ALA A O 1
ATOM 1363 N N . GLN A 1 188 ? -10.023 39.031 16.594 1 97.5 188 GLN A N 1
ATOM 1364 C CA . GLN A 1 188 ? -10.023 40.406 17.062 1 97.5 188 GLN A CA 1
ATOM 1365 C C . GLN A 1 188 ? -9.391 41.344 16.016 1 97.5 188 GLN A C 1
ATOM 1367 O O . GLN A 1 188 ? -8.703 40.875 15.102 1 97.5 188 GLN A O 1
ATOM 1372 N N . ALA A 1 189 ? -9.555 42.625 16.172 1 96.75 189 ALA A N 1
ATOM 1373 C CA . ALA A 1 189 ? -9.07 43.625 15.227 1 96.75 189 ALA A CA 1
ATOM 1374 C C . ALA A 1 189 ? -7.547 43.594 15.133 1 96.75 189 ALA A C 1
ATOM 1376 O O . ALA A 1 189 ? -6.977 43.938 14.086 1 96.75 189 ALA A O 1
ATOM 1377 N N . CYS A 1 190 ? -6.926 43.188 16.156 1 95.75 190 CYS A N 1
ATOM 1378 C CA . CYS A 1 190 ? -5.469 43.219 16.219 1 95.75 190 CYS A CA 1
ATOM 1379 C C . CYS A 1 190 ? -4.859 42.031 15.492 1 95.75 190 CYS A C 1
ATOM 1381 O O . CYS A 1 190 ? -3.656 42 15.219 1 95.75 190 CYS A O 1
ATOM 1383 N N . HIS A 1 191 ? -5.609 41.031 15.164 1 97.88 191 HIS A N 1
ATOM 1384 C CA . HIS A 1 191 ? -5.082 39.844 14.508 1 97.88 191 HIS A CA 1
ATOM 1385 C C . HIS A 1 191 ? -4.871 40.062 13.016 1 97.88 191 HIS A C 1
ATOM 1387 O O . HIS A 1 191 ? -5.816 40.406 12.297 1 97.88 191 HIS A O 1
ATOM 1393 N N . ASP A 1 192 ? -3.682 39.875 12.555 1 97.38 192 ASP A N 1
ATOM 1394 C CA . ASP A 1 192 ? -3.367 39.969 11.133 1 97.38 192 ASP A CA 1
ATOM 1395 C C . ASP A 1 192 ? -3.617 38.625 10.438 1 97.38 192 ASP A C 1
ATOM 1397 O O . ASP A 1 192 ? -3.893 38.594 9.234 1 97.38 192 ASP A O 1
ATOM 1401 N N . LEU A 1 193 ? -3.451 37.594 11.18 1 97.94 193 LEU A N 1
ATOM 1402 C CA . LEU A 1 193 ? -3.619 36.219 10.703 1 97.94 193 LEU A CA 1
ATOM 1403 C C . LEU A 1 193 ? -4.461 35.406 11.672 1 97.94 193 LEU A C 1
ATOM 1405 O O . LEU A 1 193 ? -4.23 35.438 12.883 1 97.94 193 LEU A O 1
ATOM 1409 N N . VAL A 1 194 ? -5.508 34.781 11.133 1 98.44 194 VAL A N 1
ATOM 1410 C CA . VAL A 1 194 ? -6.375 33.906 11.906 1 98.44 194 VAL A CA 1
ATOM 1411 C C . VAL A 1 194 ? -6.363 32.5 11.297 1 98.44 194 VAL A C 1
ATOM 1413 O O . VAL A 1 194 ? -6.703 32.312 10.125 1 98.44 194 VAL A O 1
ATOM 1416 N N . VAL A 1 195 ? -5.977 31.469 12.102 1 98.19 195 VAL A N 1
ATOM 1417 C CA . VAL A 1 195 ? -5.727 30.141 11.562 1 98.19 195 VAL A CA 1
ATOM 1418 C C . VAL A 1 195 ? -6.637 29.125 12.242 1 98.19 195 VAL A C 1
ATOM 1420 O O . VAL A 1 195 ? -6.594 28.969 13.469 1 98.19 195 VAL A O 1
ATOM 1423 N N . ASN A 1 196 ? -7.414 28.484 11.477 1 98 196 ASN A N 1
ATOM 1424 C CA . ASN A 1 196 ? -8.102 27.281 11.953 1 98 196 ASN A CA 1
ATOM 1425 C C . ASN A 1 196 ? -7.219 26.047 11.836 1 98 196 ASN A C 1
ATOM 1427 O O . ASN A 1 196 ? -6.914 25.609 10.727 1 98 196 ASN A O 1
ATOM 1431 N N . ALA A 1 197 ? -6.816 25.484 12.922 1 95.19 197 ALA A N 1
ATOM 1432 C CA . ALA A 1 197 ? -6.016 24.266 12.953 1 95.19 197 ALA A CA 1
ATOM 1433 C C . ALA A 1 197 ? -6.777 23.125 13.625 1 95.19 197 ALA A C 1
ATOM 1435 O O . ALA A 1 197 ? -6.172 22.203 14.18 1 95.19 197 ALA A O 1
ATOM 1436 N N . THR A 1 198 ? -8.102 23.25 13.688 1 92.62 198 THR A N 1
ATOM 1437 C CA . THR A 1 198 ? -8.977 22.188 14.188 1 92.62 198 THR A CA 1
ATOM 1438 C C . THR A 1 198 ? -9.547 21.375 13.031 1 92.62 198 THR A C 1
ATOM 1440 O O . THR A 1 198 ? -9.477 21.781 11.875 1 92.62 198 THR A O 1
ATOM 1443 N N . PRO A 1 199 ? -10.164 20.266 13.375 1 87.81 199 PRO A N 1
ATOM 1444 C CA . PRO A 1 199 ? -10.836 19.5 12.32 1 87.81 199 PRO A CA 1
ATOM 1445 C C . PRO A 1 199 ? -12.203 20.062 11.961 1 87.81 199 PRO A C 1
ATOM 1447 O O . PRO A 1 199 ? -12.875 19.547 11.062 1 87.81 199 PRO A O 1
ATOM 1450 N N . CYS A 1 200 ? -12.656 21.109 12.625 1 90.75 200 CYS A N 1
ATOM 1451 C CA . CYS A 1 200 ? -13.969 21.688 12.359 1 90.75 200 CYS A CA 1
ATOM 1452 C C . CYS A 1 200 ? -14.016 22.312 10.969 1 90.75 200 CYS A C 1
ATOM 1454 O O . CYS A 1 200 ? -13.289 23.266 10.68 1 90.75 200 CYS A O 1
ATOM 1456 N N . GLY A 1 201 ? -14.867 21.875 10.102 1 90.88 201 GLY A N 1
ATOM 1457 C CA . GLY A 1 201 ? -15 22.297 8.727 1 90.88 201 GLY A CA 1
ATOM 1458 C C . GLY A 1 201 ? -14.852 21.172 7.727 1 90.88 201 GLY A C 1
ATOM 1459 O O . GLY A 1 201 ? -15.148 21.328 6.539 1 90.88 201 GLY A O 1
ATOM 1460 N N . MET A 1 202 ? -14.367 20.016 8.227 1 84.62 202 MET A N 1
ATOM 1461 C CA . MET A 1 202 ? -14.156 18.859 7.352 1 84.62 202 MET A CA 1
ATOM 1462 C C . MET A 1 202 ? -15.484 18.234 6.941 1 84.62 202 MET A C 1
ATOM 1464 O O . MET A 1 202 ? -15.586 17.609 5.883 1 84.62 202 MET A O 1
ATOM 1468 N N . ARG A 1 203 ? -16.516 18.312 7.777 1 83.62 203 ARG A N 1
ATOM 1469 C CA . ARG A 1 203 ? -17.828 17.719 7.512 1 83.62 203 ARG A CA 1
ATOM 1470 C C . ARG A 1 203 ? -18.922 18.781 7.445 1 83.62 203 ARG A C 1
ATOM 1472 O O . ARG A 1 203 ? -18.844 19.797 8.141 1 83.62 203 ARG A O 1
ATOM 1479 N N . PRO A 1 204 ? -19.906 18.328 6.66 1 84.69 204 PRO A N 1
ATOM 1480 C CA . PRO A 1 204 ? -21.047 19.25 6.656 1 84.69 204 PRO A CA 1
ATOM 1481 C C . PRO A 1 204 ? -21.703 19.375 8.031 1 84.69 204 PRO A C 1
ATOM 1483 O O . PRO A 1 204 ? -21.875 18.391 8.734 1 84.69 204 PRO A O 1
ATOM 1486 N N . GLY A 1 205 ? -21.922 20.422 8.523 1 88.62 205 GLY A N 1
ATOM 1487 C CA . GLY A 1 205 ? -22.594 20.609 9.797 1 88.62 205 GLY A CA 1
ATOM 1488 C C . GLY A 1 205 ? -21.656 20.969 10.93 1 88.62 205 GLY A C 1
ATOM 1489 O O . GLY A 1 205 ? -22.109 21.297 12.031 1 88.62 205 GLY A O 1
ATOM 1490 N N . ASP A 1 206 ? -20.375 20.812 10.719 1 91.94 206 ASP A N 1
ATOM 1491 C CA . ASP A 1 206 ? -19.422 21.234 11.742 1 91.94 206 ASP A CA 1
ATOM 1492 C C . ASP A 1 206 ? -19.656 22.688 12.148 1 91.94 206 ASP A C 1
ATOM 1494 O O . ASP A 1 206 ? -20.047 23.5 11.312 1 91.94 206 ASP A O 1
ATOM 1498 N N . PRO A 1 207 ? -19.516 22.922 13.43 1 93.38 207 PRO A N 1
ATOM 1499 C CA . PRO A 1 207 ? -19.625 24.328 13.844 1 93.38 207 PRO A CA 1
ATOM 1500 C C . PRO A 1 207 ? -18.516 25.203 13.281 1 93.38 207 PRO A C 1
ATOM 1502 O O . PRO A 1 207 ? -17.469 24.688 12.875 1 93.38 207 PRO A O 1
ATOM 1505 N N . LEU A 1 208 ? -18.828 26.516 13.227 1 95.19 208 LEU A N 1
ATOM 1506 C CA . LEU A 1 208 ? -17.766 27.469 12.875 1 95.19 208 LEU A CA 1
ATOM 1507 C C . LEU A 1 208 ? -16.672 27.453 13.938 1 95.19 208 LEU A C 1
ATOM 1509 O O . LEU A 1 208 ? -16.938 27.703 15.117 1 95.19 208 LEU A O 1
ATOM 1513 N N . PRO A 1 209 ? -15.469 27.203 13.5 1 96.31 209 PRO A N 1
ATOM 1514 C CA . PRO A 1 209 ? -14.398 27.094 14.492 1 96.31 209 PRO A CA 1
ATOM 1515 C C . PRO A 1 209 ? -13.992 28.438 15.078 1 96.31 209 PRO A C 1
ATOM 1517 O O . PRO A 1 209 ? -13.445 28.5 16.188 1 96.31 209 PRO A O 1
ATOM 1520 N N . ILE A 1 210 ? -14.219 29.516 14.359 1 98.31 210 ILE A N 1
ATOM 1521 C CA . ILE A 1 210 ? -13.758 30.844 14.773 1 98.31 210 ILE A CA 1
ATOM 1522 C C . ILE A 1 210 ? -14.836 31.875 14.453 1 98.31 210 ILE A C 1
ATOM 1524 O O . ILE A 1 210 ? -15.359 31.906 13.336 1 98.31 210 ILE A O 1
ATOM 1528 N N . ASP A 1 211 ? -15.188 32.625 15.438 1 98.19 211 ASP A N 1
ATOM 1529 C CA . ASP A 1 211 ? -16.062 33.781 15.203 1 98.19 211 ASP A CA 1
ATOM 1530 C C . ASP A 1 211 ? -15.312 34.938 14.547 1 98.19 211 ASP A C 1
ATOM 1532 O O . ASP A 1 211 ? -14.312 35.406 15.094 1 98.19 211 ASP A O 1
ATOM 1536 N N . LEU A 1 212 ? -15.773 35.5 13.414 1 98.25 212 LEU A N 1
ATOM 1537 C CA . LEU A 1 212 ? -15.039 36.5 12.641 1 98.25 212 LEU A CA 1
ATOM 1538 C C . LEU A 1 212 ? -15.672 37.875 12.805 1 98.25 212 LEU A C 1
ATOM 1540 O O . LEU A 1 212 ? -15.281 38.812 12.125 1 98.25 212 LEU A O 1
ATOM 1544 N N . ALA A 1 213 ? -16.578 38 13.719 1 96.56 213 ALA A N 1
ATOM 1545 C CA . ALA A 1 213 ? -17.391 39.188 13.852 1 96.56 213 ALA A CA 1
ATOM 1546 C C . ALA A 1 213 ? -16.516 40.406 14.125 1 96.56 213 ALA A C 1
ATOM 1548 O O . ALA A 1 213 ? -16.844 41.531 13.695 1 96.56 213 ALA A O 1
ATOM 1549 N N . ASP A 1 214 ? -15.398 40.25 14.805 1 97.31 214 ASP A N 1
ATOM 1550 C CA . ASP A 1 214 ? -14.57 41.375 15.227 1 97.31 214 ASP A CA 1
ATOM 1551 C C . ASP A 1 214 ? -13.25 41.406 14.461 1 97.31 214 ASP A C 1
ATOM 1553 O O . ASP A 1 214 ? -12.305 42.062 14.859 1 97.31 214 ASP A O 1
ATOM 1557 N N . ALA A 1 215 ? -13.133 40.688 13.391 1 97.94 215 ALA A N 1
ATOM 1558 C CA . ALA A 1 215 ? -11.914 40.656 12.586 1 97.94 215 ALA A CA 1
ATOM 1559 C C . ALA A 1 215 ? -11.656 42 11.922 1 97.94 215 ALA A C 1
ATOM 1561 O O . ALA A 1 215 ? -12.586 42.656 11.445 1 97.94 215 ALA A O 1
ATOM 1562 N N . GLY A 1 216 ? -10.469 42.406 11.969 1 96.69 216 GLY A N 1
ATOM 1563 C CA . GLY A 1 216 ? -10.109 43.594 11.203 1 96.69 216 GLY A CA 1
ATOM 1564 C C . GLY A 1 216 ? -10.141 43.375 9.703 1 96.69 216 GLY A C 1
ATOM 1565 O O . GLY A 1 216 ? -9.953 42.25 9.234 1 96.69 216 GLY A O 1
ATOM 1566 N N . PRO A 1 217 ? -10.266 44.438 8.945 1 95.25 217 PRO A N 1
ATOM 1567 C CA . PRO A 1 217 ? -10.344 44.312 7.488 1 95.25 217 PRO A CA 1
ATOM 1568 C C . PRO A 1 217 ? -9.047 43.812 6.867 1 95.25 217 PRO A C 1
ATOM 1570 O O . PRO A 1 217 ? -9.062 43.281 5.746 1 95.25 217 PRO A O 1
ATOM 1573 N N . HIS A 1 218 ? -7.969 43.875 7.57 1 94.56 218 HIS A N 1
ATOM 1574 C CA . HIS A 1 218 ? -6.676 43.469 7.043 1 94.56 218 HIS A CA 1
ATOM 1575 C C . HIS A 1 218 ? -6.391 42 7.363 1 94.56 218 HIS A C 1
ATOM 1577 O O . HIS A 1 218 ? -5.359 41.469 6.953 1 94.56 218 HIS A O 1
ATOM 1583 N N . ALA A 1 219 ? -7.254 41.375 8.117 1 96.75 219 ALA A N 1
ATOM 1584 C CA . ALA A 1 219 ? -7 40.031 8.602 1 96.75 219 ALA A CA 1
ATOM 1585 C C . ALA A 1 219 ? -7.016 39.031 7.453 1 96.75 219 ALA A C 1
ATOM 1587 O O . ALA A 1 219 ? -7.859 39.094 6.555 1 96.75 219 ALA A O 1
ATOM 1588 N N . VAL A 1 220 ? -6.062 38.125 7.465 1 97.44 220 VAL A N 1
ATOM 1589 C CA . VAL A 1 220 ? -6.066 36.938 6.598 1 97.44 220 VAL A CA 1
ATOM 1590 C C . VAL A 1 220 ? -6.613 35.75 7.355 1 97.44 220 VAL A C 1
ATOM 1592 O O . VAL A 1 220 ? -6.109 35.375 8.422 1 97.44 220 VAL A O 1
ATOM 1595 N N . ILE A 1 221 ? -7.668 35.125 6.773 1 97.94 221 ILE A N 1
ATOM 1596 C CA . ILE A 1 221 ? -8.289 33.938 7.387 1 97.94 221 ILE A CA 1
ATOM 1597 C C . ILE A 1 221 ? -7.777 32.688 6.707 1 97.94 221 ILE A C 1
ATOM 1599 O O . ILE A 1 221 ? -8.055 32.438 5.527 1 97.94 221 ILE A O 1
ATOM 1603 N N . ALA A 1 222 ? -7.059 31.891 7.5 1 97 222 ALA A N 1
ATOM 1604 C CA . ALA A 1 222 ? -6.457 30.672 6.965 1 97 222 ALA A CA 1
ATOM 1605 C C . ALA A 1 222 ? -7.129 29.422 7.535 1 97 222 ALA A C 1
ATOM 1607 O O . ALA A 1 222 ? -7.516 29.406 8.703 1 97 222 ALA A O 1
ATOM 1608 N N . ASP A 1 223 ? -7.254 28.469 6.707 1 96.19 223 ASP A N 1
ATOM 1609 C CA . ASP A 1 223 ? -7.773 27.172 7.109 1 96.19 223 ASP A CA 1
ATOM 1610 C C . ASP A 1 223 ? -6.805 26.047 6.727 1 96.19 223 ASP A C 1
ATOM 1612 O O . ASP A 1 223 ? -6.383 25.953 5.574 1 96.19 223 ASP A O 1
ATOM 1616 N N . LEU A 1 224 ? -6.465 25.141 7.691 1 92.75 224 LEU A N 1
ATOM 1617 C CA . LEU A 1 224 ? -5.543 24.062 7.398 1 92.75 224 LEU A CA 1
ATOM 1618 C C . LEU A 1 224 ? -6.273 22.875 6.758 1 92.75 224 LEU A C 1
ATOM 1620 O O . LEU A 1 224 ? -5.641 21.969 6.219 1 92.75 224 LEU A O 1
ATOM 1624 N N . ILE A 1 225 ? -7.59 22.938 6.805 1 87.94 225 ILE A N 1
ATOM 1625 C CA . ILE A 1 225 ? -8.406 21.906 6.176 1 87.94 225 ILE A CA 1
ATOM 1626 C C . ILE A 1 225 ? -8.32 22.031 4.656 1 87.94 225 ILE A C 1
ATOM 1628 O O . ILE A 1 225 ? -8.555 23.109 4.105 1 87.94 225 ILE A O 1
ATOM 1632 N N . MET A 1 226 ? -8.016 20.969 4.035 1 82.62 226 MET A N 1
ATOM 1633 C CA . MET A 1 226 ? -7.801 20.984 2.59 1 82.62 226 MET A CA 1
ATOM 1634 C C . MET A 1 226 ? -9.055 20.531 1.848 1 82.62 226 MET A C 1
ATOM 1636 O O . MET A 1 226 ? -9.266 20.906 0.694 1 82.62 226 MET A O 1
ATOM 1640 N N . LYS A 1 227 ? -9.742 19.609 2.504 1 79.06 227 LYS A N 1
ATOM 1641 C CA . LYS A 1 227 ? -11.008 19.141 1.942 1 79.06 227 LYS A CA 1
ATOM 1642 C C . LYS A 1 227 ? -12.133 19.219 2.971 1 79.06 227 LYS A C 1
ATOM 1644 O O . LYS A 1 227 ? -12.016 18.656 4.062 1 79.06 227 LYS A O 1
ATOM 1649 N N . PRO A 1 228 ? -13.188 20 2.559 1 86.62 228 PRO A N 1
ATOM 1650 C CA . PRO A 1 228 ? -13.445 20.656 1.275 1 86.62 228 PRO A CA 1
ATOM 1651 C C . PRO A 1 228 ? -12.531 21.859 1.028 1 86.62 228 PRO A C 1
ATOM 1653 O O . PRO A 1 228 ? -11.953 22.406 1.973 1 86.62 228 PRO A O 1
ATOM 1656 N N . ALA A 1 229 ? -12.453 22.203 -0.225 1 86.31 229 ALA A N 1
ATOM 1657 C CA . ALA A 1 229 ? -11.617 23.344 -0.602 1 86.31 229 ALA A CA 1
ATOM 1658 C C . ALA A 1 229 ? -12.18 24.641 -0.042 1 86.31 229 ALA A C 1
ATOM 1660 O O . ALA A 1 229 ? -11.43 25.547 0.336 1 86.31 229 ALA A O 1
ATOM 1661 N N . GLN A 1 230 ? -13.492 24.672 -0.099 1 91.88 230 GLN A N 1
ATOM 1662 C CA . GLN A 1 230 ? -14.203 25.812 0.476 1 91.88 230 GLN A CA 1
ATOM 166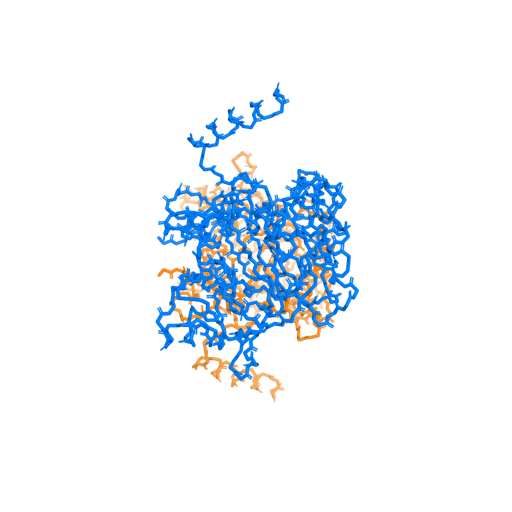3 C C . GLN A 1 230 ? -14.922 25.406 1.766 1 91.88 230 GLN A C 1
ATOM 1665 O O . GLN A 1 230 ? -16.062 24.953 1.733 1 91.88 230 GLN A O 1
ATOM 1670 N N . THR A 1 231 ? -14.242 25.719 2.91 1 94.31 231 THR A N 1
ATOM 1671 C CA . THR A 1 231 ? -14.844 25.438 4.203 1 94.31 231 THR A CA 1
ATOM 1672 C C . THR A 1 231 ? -15.82 26.531 4.605 1 94.31 231 THR A C 1
ATOM 1674 O O . THR A 1 231 ? -15.812 27.625 4.016 1 94.31 231 THR A O 1
ATOM 1677 N N . ARG A 1 232 ? -16.641 26.234 5.559 1 95.5 232 ARG A N 1
ATOM 1678 C CA . ARG A 1 232 ? -17.578 27.234 6.062 1 95.5 232 ARG A CA 1
ATOM 1679 C C . ARG A 1 232 ? -16.844 28.469 6.57 1 95.5 232 ARG A C 1
ATOM 1681 O O . ARG A 1 232 ? -17.312 29.594 6.406 1 95.5 232 ARG A O 1
ATOM 1688 N N . LEU A 1 233 ? -15.719 28.297 7.227 1 97.62 233 LEU A N 1
ATOM 1689 C CA . LEU A 1 233 ? -14.914 29.391 7.734 1 97.62 233 LEU A CA 1
ATOM 1690 C C . LEU A 1 233 ? -14.461 30.297 6.594 1 97.62 233 LEU A C 1
ATOM 1692 O O . LEU A 1 233 ? -14.578 31.531 6.688 1 97.62 233 LEU A O 1
ATOM 1696 N N . LEU A 1 234 ? -13.945 29.734 5.539 1 97.06 234 LEU A N 1
ATOM 1697 C CA . LEU A 1 234 ? -13.469 30.5 4.398 1 97.06 234 LEU A CA 1
ATOM 1698 C C . LEU A 1 234 ? -14.617 31.203 3.695 1 97.06 234 LEU A C 1
ATOM 1700 O O . LEU A 1 234 ? -14.469 32.344 3.246 1 97.06 234 LEU A O 1
ATOM 1704 N N . GLU A 1 235 ? -15.727 30.484 3.615 1 96.56 235 GLU A N 1
ATOM 1705 C CA . GLU A 1 235 ? -16.906 31.094 3.025 1 96.56 235 GLU A CA 1
ATOM 1706 C C . GLU A 1 235 ? -17.344 32.344 3.818 1 96.56 235 GLU A C 1
ATOM 1708 O O . GLU A 1 235 ? -17.656 33.375 3.236 1 96.56 235 GLU A O 1
ATOM 1713 N N . GLU A 1 236 ? -17.453 32.125 5.113 1 96.81 236 GLU A N 1
ATOM 1714 C CA . GLU A 1 236 ? -17.828 33.25 5.996 1 96.81 236 GLU A CA 1
ATOM 1715 C C . GLU A 1 236 ? -16.844 34.406 5.859 1 96.81 236 GLU A C 1
ATOM 1717 O O . GLU A 1 236 ? -17.266 35.562 5.859 1 96.81 236 GLU A O 1
ATOM 1722 N N . ALA A 1 237 ? -15.578 34.156 5.789 1 97.94 237 ALA A N 1
ATOM 1723 C CA . ALA A 1 237 ? -14.547 35.188 5.621 1 97.94 237 ALA A CA 1
ATOM 1724 C C . ALA A 1 237 ? -14.758 35.938 4.324 1 97.94 237 ALA A C 1
ATOM 1726 O O . ALA A 1 237 ? -14.727 37.188 4.316 1 97.94 237 ALA A O 1
ATOM 1727 N N . GLU A 1 238 ? -14.969 35.25 3.268 1 97.12 238 GLU A N 1
ATOM 1728 C CA . GLU A 1 238 ? -15.195 35.875 1.969 1 97.12 238 GLU A CA 1
ATOM 1729 C C . GLU A 1 238 ? -16.438 36.75 1.985 1 97.12 238 GLU A C 1
ATOM 1731 O O . GLU A 1 238 ? -16.453 37.844 1.414 1 97.12 238 GLU A O 1
ATOM 1736 N N . ALA A 1 239 ? -17.5 36.188 2.592 1 97.19 239 ALA A N 1
ATOM 1737 C CA . ALA A 1 239 ? -18.75 36.938 2.697 1 97.19 239 ALA A CA 1
ATOM 1738 C C . ALA A 1 239 ? -18.547 38.281 3.424 1 97.19 239 ALA A C 1
ATOM 1740 O O . ALA A 1 239 ? -19.25 39.25 3.16 1 97.19 239 ALA A O 1
ATOM 1741 N N . ARG A 1 240 ? -17.594 38.375 4.258 1 97 240 ARG A N 1
ATOM 1742 C CA . ARG A 1 240 ? -17.281 39.594 5.039 1 97 240 ARG A CA 1
ATOM 1743 C C . ARG A 1 240 ? -16.234 40.438 4.336 1 97 240 ARG A C 1
ATOM 1745 O O . ARG A 1 240 ? -15.805 41.469 4.871 1 97 240 ARG A O 1
ATOM 1752 N N . GLY A 1 241 ? -15.758 39.938 3.156 1 96.81 241 GLY A N 1
ATOM 1753 C CA . GLY A 1 241 ? -14.773 40.656 2.381 1 96.81 241 GLY A CA 1
ATOM 1754 C C . GLY A 1 241 ? -13.359 40.469 2.887 1 96.81 241 GLY A C 1
ATOM 1755 O O . GLY A 1 241 ? -12.469 41.281 2.572 1 96.81 241 GLY A O 1
ATOM 1756 N N . LEU A 1 242 ? -13.125 39.5 3.703 1 96.88 242 LEU A N 1
ATOM 1757 C CA . LEU A 1 242 ? -11.797 39.25 4.242 1 96.88 242 LEU A CA 1
ATOM 1758 C C . LEU A 1 242 ? -10.984 38.375 3.287 1 96.88 242 LEU A C 1
ATOM 1760 O O . LEU A 1 242 ? -11.547 37.594 2.51 1 96.88 242 LEU A O 1
ATOM 1764 N N . THR A 1 243 ? -9.688 38.531 3.332 1 95.81 243 THR A N 1
ATOM 1765 C CA . THR A 1 243 ? -8.773 37.688 2.559 1 95.81 243 THR A CA 1
ATOM 1766 C C . THR A 1 243 ? -8.695 36.281 3.143 1 95.81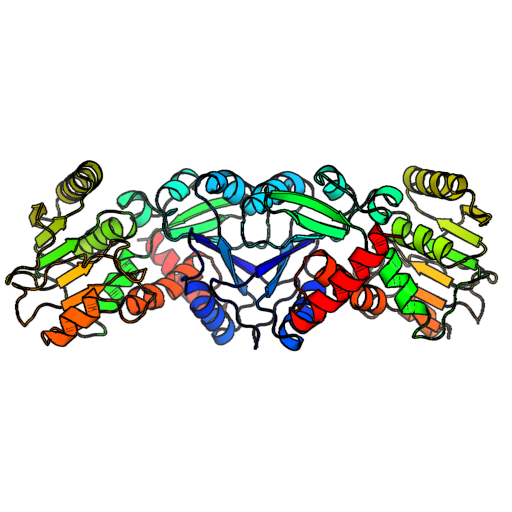 243 THR A C 1
ATOM 1768 O O . THR A 1 243 ? -8.656 36.125 4.363 1 95.81 243 THR A O 1
ATOM 1771 N N . THR A 1 244 ? -8.703 35.312 2.242 1 96 244 THR A N 1
ATOM 1772 C CA . THR A 1 244 ? -8.641 33.906 2.705 1 96 244 THR A CA 1
ATOM 1773 C C . THR A 1 244 ? -7.348 33.25 2.248 1 96 244 THR A C 1
ATOM 1775 O O . THR A 1 244 ? -6.73 33.688 1.272 1 96 244 THR A O 1
ATOM 1778 N N . HIS A 1 245 ? -6.879 32.281 3.016 1 94.38 245 HIS A N 1
ATOM 1779 C CA . HIS A 1 245 ? -5.746 31.422 2.711 1 94.38 245 HIS A CA 1
ATOM 1780 C C . HIS A 1 245 ? -6.129 29.938 2.854 1 94.38 245 HIS A C 1
ATOM 1782 O O . HIS A 1 245 ? -5.965 29.359 3.926 1 94.38 245 HIS A O 1
ATOM 1788 N N . PRO A 1 246 ? -6.539 29.281 1.741 1 92.12 246 PRO A N 1
ATOM 1789 C CA . PRO A 1 246 ? -7.016 27.891 1.773 1 92.12 246 PRO A CA 1
ATOM 1790 C C . PRO A 1 246 ? -5.906 26.891 2.102 1 92.12 246 PRO A C 1
ATOM 1792 O O . PRO A 1 246 ? -4.727 27.188 1.883 1 92.12 246 PRO A O 1
ATOM 1795 N N . GLY A 1 247 ? -6.332 25.703 2.541 1 88.69 247 GLY A N 1
ATOM 1796 C CA . GLY A 1 247 ? -5.438 24.672 3.031 1 88.69 247 GLY A CA 1
ATOM 1797 C C . GLY A 1 247 ? -4.539 24.109 1.95 1 88.69 247 GLY A C 1
ATOM 1798 O O . GLY A 1 247 ? -3.461 23.578 2.244 1 88.69 247 GLY A O 1
ATOM 1799 N N . ARG A 1 248 ? -4.836 24.234 0.722 1 84.88 248 ARG A N 1
ATOM 1800 C CA . ARG A 1 248 ? -4.09 23.656 -0.388 1 84.88 248 ARG A CA 1
ATOM 1801 C C . ARG A 1 248 ? -2.654 24.172 -0.412 1 84.88 248 ARG A C 1
ATOM 1803 O O . ARG A 1 248 ? -1.741 23.453 -0.842 1 84.88 248 ARG A O 1
ATOM 1810 N N . HIS A 1 249 ? -2.438 25.328 0.062 1 84.25 249 HIS A N 1
ATOM 1811 C CA . HIS A 1 249 ? -1.114 25.938 -0.001 1 84.25 249 HIS A CA 1
ATOM 1812 C C . HIS A 1 249 ? -0.15 25.266 0.967 1 84.25 249 HIS A C 1
ATOM 1814 O O . HIS A 1 249 ? 1.035 25.109 0.664 1 84.25 249 HIS A O 1
ATOM 1820 N N . LEU A 1 250 ? -0.672 24.859 2.115 1 85.75 250 LEU A N 1
ATOM 1821 C CA . LEU A 1 250 ? 0.132 24.078 3.049 1 85.75 250 LEU A CA 1
ATOM 1822 C C . LEU A 1 250 ? 0.598 22.766 2.404 1 85.75 250 LEU A C 1
ATOM 1824 O O . LEU A 1 250 ? 1.79 22.453 2.424 1 85.75 250 LEU A O 1
ATOM 1828 N N . LEU A 1 251 ? -0.359 22.094 1.812 1 83.25 251 LEU A N 1
ATOM 1829 C CA . LEU A 1 251 ? -0.076 20.781 1.234 1 83.25 251 LEU A CA 1
ATOM 1830 C C . LEU A 1 251 ? 0.907 20.891 0.074 1 83.25 251 LEU A C 1
ATOM 1832 O O . LEU A 1 251 ? 1.887 20.156 0.005 1 83.25 251 LEU A O 1
ATOM 1836 N N . GLU A 1 252 ? 0.694 21.828 -0.809 1 84.38 252 GLU A N 1
ATOM 1837 C CA . GLU A 1 252 ? 1.526 22.031 -1.993 1 84.38 252 GLU A CA 1
ATOM 1838 C C . GLU A 1 252 ? 2.971 22.328 -1.608 1 84.38 252 GLU A C 1
ATOM 1840 O O . GLU A 1 252 ? 3.906 21.875 -2.27 1 84.38 252 GLU A O 1
ATOM 1845 N N . ASN A 1 253 ? 3.076 23.031 -0.573 1 86.19 253 ASN A N 1
ATOM 1846 C CA . ASN A 1 253 ? 4.414 23.453 -0.164 1 86.19 253 ASN A CA 1
ATOM 1847 C C . ASN A 1 253 ? 5.109 22.359 0.659 1 86.19 253 ASN A C 1
ATOM 1849 O O . ASN A 1 253 ? 6.332 22.375 0.798 1 86.19 253 ASN A O 1
ATOM 1853 N N . SER A 1 254 ? 4.375 21.469 1.173 1 90.94 254 SER A N 1
ATOM 1854 C CA . SER A 1 254 ? 4.957 20.422 2.006 1 90.94 254 SER A CA 1
ATOM 1855 C C . SER A 1 254 ? 5.375 19.219 1.169 1 90.94 254 SER A C 1
ATOM 1857 O O . SER A 1 254 ? 6.285 18.469 1.546 1 90.94 254 SER A O 1
ATOM 1859 N N . VAL A 1 255 ? 4.727 19.016 0.006 1 89.75 255 VAL A N 1
ATOM 1860 C CA . VAL A 1 255 ? 4.887 17.812 -0.787 1 89.75 255 VAL A CA 1
ATOM 1861 C C . VAL A 1 255 ? 6.332 17.688 -1.255 1 89.75 255 VAL A C 1
ATOM 1863 O O . VAL A 1 255 ? 6.945 16.609 -1.126 1 89.75 255 VAL A O 1
ATOM 1866 N N . GLU A 1 256 ? 6.871 18.766 -1.736 1 86 256 GLU A N 1
ATOM 1867 C CA . GLU A 1 256 ? 8.242 18.703 -2.234 1 86 256 GLU A CA 1
ATOM 1868 C C . GLU A 1 256 ? 9.227 18.359 -1.118 1 86 256 GLU A C 1
ATOM 1870 O O . GLU A 1 256 ? 10.141 17.562 -1.321 1 86 256 GLU A O 1
ATOM 1875 N N . ALA A 1 257 ? 9.008 18.984 0.013 1 91.81 257 ALA A N 1
ATOM 1876 C CA . ALA A 1 257 ? 9.867 18.719 1.164 1 91.81 257 ALA A CA 1
ATOM 1877 C C . ALA A 1 257 ? 9.727 17.266 1.624 1 91.81 257 ALA A C 1
ATOM 1879 O O . ALA A 1 257 ? 10.719 16.625 1.979 1 91.81 257 ALA A O 1
ATOM 1880 N N . MET A 1 258 ? 8.562 16.766 1.602 1 95.94 258 MET A N 1
ATOM 1881 C CA . MET A 1 258 ? 8.32 15.391 2.021 1 95.94 258 MET A CA 1
ATOM 1882 C C . MET A 1 258 ? 8.938 14.406 1.036 1 95.94 258 MET A C 1
ATOM 1884 O O . MET A 1 258 ? 9.539 13.414 1.443 1 95.94 258 MET A O 1
ATOM 1888 N N . VAL A 1 259 ? 8.781 14.672 -0.269 1 95.12 259 VAL A N 1
ATOM 1889 C CA . VAL A 1 259 ? 9.352 13.812 -1.303 1 95.12 259 VAL A CA 1
ATOM 1890 C C . VAL A 1 259 ? 10.867 13.75 -1.142 1 95.12 259 VAL A C 1
ATOM 1892 O O . VAL A 1 259 ? 11.461 12.672 -1.239 1 95.12 259 VAL A O 1
ATOM 1895 N N . ALA A 1 260 ? 11.469 14.898 -0.81 1 93.69 260 ALA A N 1
ATOM 1896 C CA . ALA A 1 260 ? 12.906 14.953 -0.56 1 93.69 260 ALA A CA 1
ATOM 1897 C C . ALA A 1 260 ? 13.273 14.164 0.692 1 93.69 260 ALA A C 1
ATOM 1899 O O . ALA A 1 260 ? 14.242 13.398 0.687 1 93.69 260 ALA A O 1
ATOM 1900 N N . PHE A 1 261 ? 12.555 14.383 1.706 1 96.81 261 PHE A N 1
ATOM 1901 C CA . PHE A 1 261 ? 12.773 13.688 2.965 1 96.81 261 PHE A CA 1
ATOM 1902 C C . PHE A 1 261 ? 12.695 12.172 2.764 1 96.81 261 PHE A C 1
ATOM 1904 O O . PHE A 1 261 ? 13.461 11.422 3.375 1 96.81 261 PHE A O 1
ATOM 1911 N N . LEU A 1 262 ? 11.805 11.68 1.857 1 97.94 262 LEU A N 1
ATOM 1912 C CA . LEU A 1 262 ? 11.602 10.266 1.574 1 97.94 262 LEU A CA 1
ATOM 1913 C C . LEU A 1 262 ? 12.625 9.75 0.563 1 97.94 262 LEU A C 1
ATOM 1915 O O . LEU A 1 262 ? 12.586 8.586 0.168 1 97.94 262 LEU A O 1
ATOM 1919 N N . ARG A 1 263 ? 13.523 10.617 0.049 1 96.19 263 ARG A N 1
ATOM 1920 C CA . ARG A 1 263 ? 14.602 10.305 -0.885 1 96.19 263 ARG A CA 1
ATOM 1921 C C . ARG A 1 263 ? 14.047 9.828 -2.221 1 96.19 263 ARG A C 1
ATOM 1923 O O . ARG A 1 263 ? 14.539 8.852 -2.791 1 96.19 263 ARG A O 1
ATOM 1930 N N . LEU A 1 264 ? 12.953 10.438 -2.674 1 94.81 264 LEU A N 1
ATOM 1931 C CA . LEU A 1 264 ? 12.305 10.078 -3.928 1 94.81 264 LEU A CA 1
ATOM 1932 C C . LEU A 1 264 ? 12.484 11.18 -4.969 1 94.81 264 LEU A C 1
ATOM 1934 O O . LEU A 1 264 ? 11.742 11.234 -5.953 1 94.81 264 LEU A O 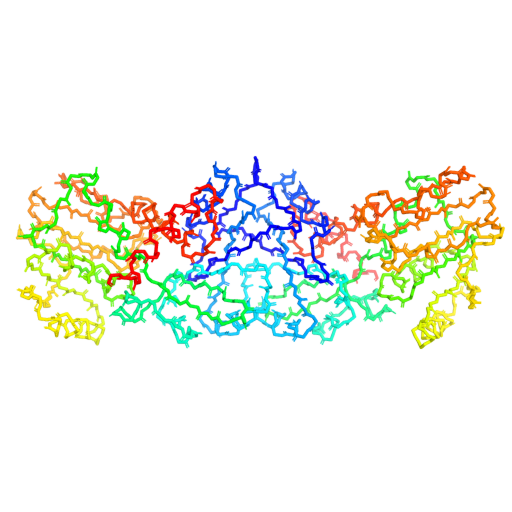1
ATOM 1938 N N . LEU A 1 265 ? 13.383 12.055 -4.773 1 83.06 265 LEU A N 1
ATOM 1939 C CA . LEU A 1 265 ? 13.672 13.078 -5.773 1 83.06 265 LEU A CA 1
ATOM 1940 C C . LEU A 1 265 ? 14.414 12.484 -6.961 1 83.06 265 LEU A C 1
ATOM 1942 O O . LEU A 1 265 ? 15.164 11.516 -6.809 1 83.06 265 LEU A O 1
ATOM 1946 N N . PRO A 1 266 ? 14.086 13.016 -8.133 1 73.19 266 PRO A N 1
ATOM 1947 C CA . PRO A 1 266 ? 14.867 12.562 -9.289 1 73.19 266 PRO A CA 1
ATOM 1948 C C . PRO A 1 266 ? 16.359 12.773 -9.102 1 73.19 266 PRO A C 1
ATOM 1950 O O . PRO A 1 266 ? 16.781 13.68 -8.383 1 73.19 266 PRO A O 1
ATOM 1953 N N . PRO A 1 267 ? 17.156 11.781 -9.594 1 59.31 267 PRO A N 1
ATOM 1954 C CA . PRO A 1 267 ? 18.609 11.898 -9.461 1 59.31 267 PRO A CA 1
ATOM 1955 C C . PRO A 1 267 ? 19.109 13.297 -9.797 1 59.31 267 PRO A C 1
ATOM 1957 O O . PRO A 1 267 ? 20.062 13.789 -9.172 1 59.31 267 PRO A O 1
ATOM 1960 N N . SER A 1 268 ? 18.703 13.914 -10.859 1 56.84 268 SER A N 1
ATOM 1961 C CA . SER A 1 268 ? 19.234 15.227 -11.227 1 56.84 268 SER A CA 1
ATOM 1962 C C . SER A 1 268 ? 19.078 16.219 -10.086 1 56.84 268 SER A C 1
ATOM 1964 O O . SER A 1 268 ? 19.906 17.109 -9.914 1 56.84 268 SER A O 1
ATOM 1966 N N . ARG A 1 269 ? 18.062 16.078 -9.391 1 52.94 269 ARG A N 1
ATOM 1967 C CA . ARG A 1 269 ? 17.812 17.047 -8.312 1 52.94 269 ARG A CA 1
ATOM 1968 C C . ARG A 1 269 ? 18.281 16.484 -6.973 1 52.94 269 ARG A C 1
ATOM 1970 O O . ARG A 1 269 ? 18.469 17.25 -6.016 1 52.94 269 ARG A O 1
ATOM 1977 N N . GLU A 1 270 ? 18.297 15.156 -6.836 1 50.19 270 GLU A N 1
ATOM 1978 C CA . GLU A 1 270 ? 18.812 14.562 -5.613 1 50.19 270 GLU A CA 1
ATOM 1979 C C . GLU A 1 270 ? 20.234 15.055 -5.324 1 50.19 270 GLU A C 1
ATOM 1981 O O . GLU A 1 270 ? 20.594 15.281 -4.168 1 50.19 270 GLU A O 1
ATOM 1986 N N . ARG A 1 271 ? 20.953 15.141 -6.293 1 42.12 271 ARG A N 1
ATOM 1987 C CA . ARG A 1 271 ? 22.312 15.672 -6.195 1 42.12 271 ARG A CA 1
ATOM 1988 C C . ARG A 1 271 ? 22.297 17.109 -5.699 1 42.12 271 ARG A C 1
ATOM 1990 O O . ARG A 1 271 ? 23.172 17.531 -4.949 1 42.12 271 ARG A O 1
ATOM 1997 N N . ALA A 1 272 ? 21.375 17.781 -6.164 1 38.91 272 ALA A N 1
ATOM 1998 C CA . ALA A 1 272 ? 21.359 19.172 -5.727 1 38.91 272 ALA A CA 1
ATOM 1999 C C . ALA A 1 272 ? 20.984 19.281 -4.25 1 38.91 272 ALA A C 1
ATOM 2001 O O . ALA A 1 272 ? 21.531 20.109 -3.523 1 38.91 272 ALA A O 1
ATOM 2002 N N . THR A 1 273 ? 20.078 18.422 -3.896 1 38.06 273 THR A N 1
ATOM 2003 C CA . THR A 1 273 ? 19.625 18.516 -2.514 1 38.06 273 THR A CA 1
ATOM 2004 C C . THR A 1 273 ? 20.625 17.859 -1.571 1 38.06 273 THR A C 1
ATOM 2006 O O . THR A 1 273 ? 20.812 18.312 -0.442 1 38.06 273 THR A O 1
ATOM 2009 N N . THR A 1 274 ? 21.203 16.719 -1.899 1 36.72 274 THR A N 1
ATOM 2010 C CA . THR A 1 274 ? 22.281 16.188 -1.077 1 36.72 274 THR A CA 1
ATOM 2011 C C . THR A 1 274 ? 23.406 17.203 -0.936 1 36.72 274 THR A C 1
ATOM 2013 O O . THR A 1 274 ? 24.047 17.297 0.12 1 36.72 274 THR A O 1
ATOM 2016 N N . ALA A 1 275 ? 23.672 17.828 -1.997 1 35.66 275 ALA A N 1
ATOM 2017 C CA . ALA A 1 275 ? 24.672 18.906 -1.897 1 35.66 275 ALA A CA 1
ATOM 2018 C C . ALA A 1 275 ? 24.203 20 -0.947 1 35.66 275 ALA A C 1
ATOM 2020 O O . ALA A 1 275 ? 25 20.578 -0.217 1 35.66 275 ALA A O 1
ATOM 2021 N N . CYS A 1 276 ? 22.922 20.188 -0.929 1 29.88 276 CYS A N 1
ATOM 2022 C CA . CYS A 1 276 ? 22.453 21.188 0.025 1 29.88 276 CYS A CA 1
ATOM 2023 C C . CYS A 1 276 ? 22.406 20.609 1.436 1 29.88 276 CYS A C 1
ATOM 2025 O O . CYS A 1 276 ? 22.562 21.344 2.414 1 29.88 276 CYS A O 1
ATOM 2027 N N . GLN A 1 277 ? 22.031 19.344 1.586 1 34.16 277 GLN A N 1
ATOM 2028 C CA . GLN A 1 277 ? 22.016 18.828 2.951 1 34.16 277 GLN A CA 1
ATOM 2029 C C . GLN A 1 277 ? 23.438 18.672 3.504 1 34.16 277 GLN A C 1
ATOM 2031 O O . GLN A 1 277 ? 23.641 18.766 4.715 1 34.16 277 GLN A O 1
ATOM 2036 N N . ALA A 1 278 ? 24.484 18.391 2.807 1 34.88 278 ALA A N 1
ATOM 2037 C CA . ALA A 1 278 ? 25.844 18.438 3.342 1 34.88 278 ALA A CA 1
ATOM 2038 C C . ALA A 1 278 ? 26.172 19.812 3.891 1 34.88 278 ALA A C 1
ATOM 2040 O O . ALA A 1 278 ? 26.906 19.953 4.879 1 34.88 278 ALA A O 1
ATOM 2041 N N . TRP A 1 279 ? 25.609 20.797 3.336 1 28.92 279 TRP A N 1
ATOM 2042 C CA . TRP A 1 279 ? 25.875 22.141 3.871 1 28.92 279 TRP A CA 1
ATOM 2043 C C . TRP A 1 279 ? 25.156 22.344 5.203 1 28.92 279 TRP A C 1
ATOM 2045 O O . TRP A 1 279 ? 25.703 22.969 6.113 1 28.92 279 TRP A O 1
ATOM 2055 N N . ILE A 1 280 ? 24.094 21.672 5.406 1 29.66 280 ILE A N 1
ATOM 2056 C CA . ILE A 1 280 ? 23.469 21.906 6.695 1 29.66 280 ILE A CA 1
ATOM 2057 C C . ILE A 1 280 ? 24.172 21.078 7.773 1 29.66 280 ILE A C 1
ATOM 2059 O O . ILE A 1 280 ? 24.375 21.562 8.891 1 29.66 280 ILE A O 1
ATOM 2063 N N . GLU A 1 281 ? 24.641 19.953 7.609 1 29.86 281 GLU A N 1
ATOM 2064 C CA . GLU A 1 281 ? 25.391 19.25 8.648 1 29.86 281 GLU A CA 1
ATOM 2065 C C . GLU A 1 281 ? 26.797 19.844 8.812 1 29.86 281 GLU A C 1
ATOM 2067 O O . GLU A 1 281 ? 27.391 19.75 9.891 1 29.86 281 GLU A O 1
ATOM 2072 N N . SER A 1 282 ? 27.469 20.328 7.809 1 30.58 282 SER A N 1
ATOM 2073 C CA . SER A 1 282 ? 28.781 20.906 8.023 1 30.58 282 SER A CA 1
ATOM 2074 C C . SER A 1 282 ? 28.688 22.344 8.539 1 30.58 282 SER A C 1
ATOM 2076 O O . SER A 1 282 ? 29.703 22.953 8.891 1 30.58 282 SER A O 1
ATOM 2078 N N . ALA A 1 283 ? 27.609 22.984 8.508 1 25.05 283 ALA A N 1
ATOM 2079 C CA . ALA A 1 283 ? 27.641 24.266 9.195 1 25.05 283 ALA A CA 1
ATOM 2080 C C . ALA A 1 283 ? 27.25 24.125 10.656 1 25.05 283 ALA A C 1
ATOM 2082 O O . ALA A 1 283 ? 26.297 23.391 10.984 1 25.05 283 ALA A O 1
ATOM 2083 N N . MET B 1 1 ? -6.602 7.422 -17.094 1 51.31 1 MET B N 1
ATOM 2084 C CA . MET B 1 1 ? -5.398 7.453 -16.266 1 51.31 1 MET B CA 1
ATOM 2085 C C . MET B 1 1 ? -5.703 6.992 -14.844 1 51.31 1 MET B C 1
ATOM 2087 O O . MET B 1 1 ? -6.805 7.223 -14.336 1 51.31 1 MET B O 1
ATOM 2091 N N . MET B 1 2 ? -4.922 6.012 -14.312 1 68.12 2 MET B N 1
ATOM 2092 C CA . MET B 1 2 ? -5.203 5.508 -12.969 1 68.12 2 MET B CA 1
ATOM 2093 C C . MET B 1 2 ? -5.242 6.648 -11.961 1 68.12 2 MET B C 1
ATOM 2095 O O . MET B 1 2 ? -4.375 7.527 -11.969 1 68.12 2 MET B O 1
ATOM 2099 N N . HIS B 1 3 ? -6.391 6.777 -11.383 1 85.69 3 HIS B N 1
ATOM 2100 C CA . HIS B 1 3 ? -6.633 7.812 -10.383 1 85.69 3 HIS B CA 1
ATOM 2101 C C . HIS B 1 3 ? -6.637 7.23 -8.977 1 85.69 3 HIS B C 1
ATOM 2103 O O . HIS B 1 3 ? -7.332 6.246 -8.711 1 85.69 3 HIS B O 1
ATOM 2109 N N . ILE B 1 4 ? -5.691 7.656 -8.195 1 95.31 4 ILE B N 1
ATOM 2110 C CA . ILE B 1 4 ? -5.645 7.246 -6.797 1 95.31 4 ILE B CA 1
ATOM 2111 C C . ILE B 1 4 ? -6.051 8.414 -5.898 1 95.31 4 ILE B C 1
ATOM 2113 O O . ILE B 1 4 ? -5.473 9.5 -5.984 1 95.31 4 ILE B O 1
ATOM 2117 N N . ASP B 1 5 ? -7.074 8.25 -5.105 1 93.75 5 ASP B N 1
ATOM 2118 C CA . ASP B 1 5 ? -7.555 9.25 -4.164 1 93.75 5 ASP B CA 1
ATOM 2119 C C . ASP B 1 5 ? -7.859 8.625 -2.803 1 93.75 5 ASP B C 1
ATOM 2121 O O . ASP B 1 5 ? -7.52 7.469 -2.557 1 93.75 5 ASP B O 1
ATOM 2125 N N . GLY B 1 6 ? -8.422 9.352 -1.887 1 93.75 6 GLY B N 1
ATOM 2126 C CA . GLY B 1 6 ? -8.648 8.898 -0.525 1 93.75 6 GLY B CA 1
ATOM 2127 C C . GLY B 1 6 ? -9.672 7.781 -0.434 1 93.75 6 GLY B C 1
ATOM 2128 O O . GLY B 1 6 ? -9.781 7.121 0.601 1 93.75 6 GLY B O 1
ATOM 2129 N N . GLU B 1 7 ? -10.367 7.512 -1.485 1 95.06 7 GLU B N 1
ATOM 2130 C CA . GLU B 1 7 ? -11.422 6.504 -1.475 1 95.06 7 GLU B CA 1
ATOM 2131 C C . GLU B 1 7 ? -10.969 5.223 -2.176 1 95.06 7 GLU B C 1
ATOM 2133 O O . GLU B 1 7 ? -11.719 4.246 -2.242 1 95.06 7 GLU B O 1
ATOM 2138 N N . THR B 1 8 ? -9.812 5.23 -2.703 1 97.19 8 THR B N 1
ATOM 2139 C CA . THR B 1 8 ? -9.305 4.109 -3.486 1 97.19 8 THR B CA 1
ATOM 2140 C C . THR B 1 8 ? -9.141 2.869 -2.615 1 97.19 8 THR B C 1
ATOM 2142 O O . THR B 1 8 ? -8.578 2.943 -1.521 1 97.19 8 THR B O 1
ATOM 2145 N N . ARG B 1 9 ? -9.703 1.716 -3.076 1 97.94 9 ARG B N 1
ATOM 2146 C CA . ARG B 1 9 ? -9.453 0.423 -2.449 1 97.94 9 ARG B CA 1
ATOM 2147 C C . ARG B 1 9 ? -8.07 -0.105 -2.818 1 97.94 9 ARG B C 1
ATOM 2149 O O . ARG B 1 9 ? -7.609 0.079 -3.947 1 97.94 9 ARG B O 1
ATOM 2156 N N . ILE B 1 10 ? -7.461 -0.84 -1.863 1 98.56 10 ILE B N 1
ATOM 2157 C CA . ILE B 1 10 ? -6.07 -1.234 -2.055 1 98.56 10 ILE B CA 1
ATOM 2158 C C . ILE B 1 10 ? -5.973 -2.754 -2.172 1 98.56 10 ILE B C 1
ATOM 2160 O O . ILE B 1 10 ? -6.621 -3.482 -1.418 1 98.56 10 ILE B O 1
ATOM 2164 N N . VAL B 1 11 ? -5.238 -3.201 -3.076 1 98.69 11 VAL B N 1
ATOM 2165 C CA . VAL B 1 11 ? -4.734 -4.57 -3.16 1 98.69 11 VAL B CA 1
ATOM 2166 C C . VAL B 1 11 ? -3.209 -4.559 -3.174 1 98.69 11 VAL B C 1
ATOM 2168 O O . VAL B 1 11 ? -2.594 -3.73 -3.848 1 98.69 11 VAL B O 1
ATOM 2171 N N . ALA B 1 12 ? -2.619 -5.438 -2.447 1 98.75 12 ALA B N 1
ATOM 2172 C CA . ALA B 1 12 ? -1.164 -5.566 -2.471 1 98.75 12 ALA B CA 1
ATOM 2173 C C . ALA B 1 12 ? -0.742 -6.914 -3.051 1 98.75 12 ALA B C 1
ATOM 2175 O O . ALA B 1 12 ? -1.479 -7.898 -2.955 1 98.75 12 ALA B O 1
ATOM 2176 N N . ILE B 1 13 ? 0.369 -6.914 -3.668 1 98.38 13 ILE B N 1
ATOM 2177 C CA . ILE B 1 13 ? 1.009 -8.188 -3.988 1 98.38 13 ILE B CA 1
ATOM 2178 C C . ILE B 1 13 ? 2.312 -8.32 -3.203 1 98.38 13 ILE B C 1
ATOM 2180 O O . ILE B 1 13 ? 3.137 -7.402 -3.195 1 98.38 13 ILE B O 1
ATOM 2184 N N . LEU B 1 14 ? 2.457 -9.414 -2.512 1 98.38 14 LEU B N 1
ATOM 2185 C CA . LEU B 1 14 ? 3.633 -9.695 -1.695 1 98.38 14 LEU B CA 1
ATOM 2186 C C . LEU B 1 14 ? 4.527 -10.734 -2.361 1 98.38 14 LEU B C 1
ATOM 2188 O O . LEU B 1 14 ? 4.051 -11.805 -2.756 1 98.38 14 LEU B O 1
ATOM 2192 N N . GLY B 1 15 ? 5.734 -10.445 -2.48 1 96 15 GLY B N 1
ATOM 2193 C CA . GLY B 1 15 ? 6.707 -11.375 -3.029 1 96 15 GLY B CA 1
ATOM 2194 C C . GLY B 1 15 ? 8.141 -11.008 -2.695 1 96 15 GLY B C 1
ATOM 2195 O O . GLY B 1 15 ? 8.398 -9.938 -2.143 1 96 15 GLY B O 1
ATOM 2196 N N . ASP B 1 16 ? 9 -11.859 -2.975 1 94.56 16 ASP B N 1
ATOM 2197 C CA . ASP B 1 16 ? 10.438 -11.672 -2.805 1 94.56 16 ASP B CA 1
ATOM 2198 C C . ASP B 1 16 ? 11.227 -12.602 -3.729 1 94.56 16 ASP B C 1
ATOM 2200 O O . ASP B 1 16 ? 11.398 -13.781 -3.426 1 94.56 16 ASP B O 1
ATOM 2204 N N . PRO B 1 17 ? 11.773 -12.086 -4.855 1 90.94 17 PRO B N 1
ATOM 2205 C CA . PRO B 1 17 ? 11.719 -10.703 -5.352 1 90.94 17 PRO B CA 1
ATOM 2206 C C . PRO B 1 17 ? 10.336 -10.328 -5.871 1 90.94 17 PRO B C 1
ATOM 2208 O O . PRO B 1 17 ? 9.484 -11.195 -6.062 1 90.94 17 PRO B O 1
ATOM 2211 N N . ILE B 1 18 ? 10.117 -9.016 -6.016 1 94.12 18 ILE B N 1
ATOM 2212 C CA . ILE B 1 18 ? 8.797 -8.547 -6.438 1 94.12 18 ILE B CA 1
ATOM 2213 C C . ILE B 1 18 ? 8.914 -7.805 -7.766 1 94.12 18 ILE B C 1
ATOM 2215 O O . ILE B 1 18 ? 7.914 -7.57 -8.445 1 94.12 18 ILE B O 1
ATOM 2219 N N . ALA B 1 19 ? 10.109 -7.473 -8.195 1 90.44 19 ALA B N 1
ATOM 2220 C CA . ALA B 1 19 ? 10.367 -6.625 -9.352 1 90.44 19 ALA B CA 1
ATOM 2221 C C . ALA B 1 19 ? 9.75 -7.219 -10.617 1 90.44 19 ALA B C 1
ATOM 2223 O O . ALA B 1 19 ? 9.289 -6.484 -11.492 1 90.44 19 ALA B O 1
ATOM 2224 N N . GLN B 1 20 ? 9.633 -8.477 -10.703 1 83.75 20 GLN B N 1
ATOM 2225 C CA . GLN B 1 20 ? 9.219 -9.164 -11.922 1 83.75 20 GLN B CA 1
ATOM 2226 C C . GLN B 1 20 ? 7.707 -9.375 -11.953 1 83.75 20 GLN B C 1
ATOM 2228 O O . GLN B 1 20 ? 7.16 -9.859 -12.945 1 83.75 20 GLN B O 1
ATOM 2233 N N . ALA B 1 21 ? 7.07 -9.07 -10.891 1 87.38 21 ALA B N 1
ATOM 2234 C CA . ALA B 1 21 ? 5.629 -9.305 -10.82 1 87.38 21 ALA B CA 1
ATOM 2235 C C . ALA B 1 21 ? 4.891 -8.477 -11.859 1 87.38 21 ALA B C 1
ATOM 2237 O O . ALA B 1 21 ? 5.172 -7.285 -12.031 1 87.38 21 ALA B O 1
ATOM 2238 N N . LYS B 1 22 ? 3.896 -9.047 -12.5 1 87.75 22 LYS B N 1
ATOM 2239 C CA . LYS B 1 22 ? 3.127 -8.367 -13.539 1 87.75 22 LYS B CA 1
ATOM 2240 C C . LYS B 1 22 ? 1.706 -8.078 -13.062 1 87.75 22 LYS B C 1
ATOM 2242 O O . LYS B 1 22 ? 0.976 -7.316 -13.703 1 87.75 22 LYS B O 1
ATOM 2247 N N . SER B 1 23 ? 1.4 -8.617 -11.93 1 90.56 23 SER B N 1
ATOM 2248 C CA . SER B 1 23 ? 0.052 -8.477 -11.391 1 90.56 23 SER B CA 1
ATOM 2249 C C . SER B 1 23 ? -0.342 -7.004 -11.281 1 90.56 23 SER B C 1
ATOM 2251 O O . SER B 1 23 ? -1.482 -6.637 -11.578 1 90.56 23 SER B O 1
ATOM 2253 N N . PRO B 1 24 ? 0.573 -6.098 -10.875 1 93.69 24 PRO B N 1
ATOM 2254 C CA . PRO B 1 24 ? 0.16 -4.695 -10.766 1 93.69 24 PRO B CA 1
ATOM 2255 C C . PRO B 1 24 ? -0.363 -4.129 -12.086 1 93.69 24 PRO B C 1
ATOM 2257 O O . PRO B 1 24 ? -1.423 -3.5 -12.117 1 93.69 24 PRO B O 1
ATOM 2260 N N . GLN B 1 25 ? 0.298 -4.434 -13.164 1 89.75 25 GLN B N 1
ATOM 2261 C CA . GLN B 1 25 ? -0.127 -3.93 -14.469 1 89.75 25 GLN B CA 1
ATOM 2262 C C . GLN B 1 25 ? -1.459 -4.543 -14.891 1 89.75 25 GLN B C 1
ATOM 2264 O O . GLN B 1 25 ? -2.35 -3.842 -15.367 1 89.75 25 GLN B O 1
ATOM 2269 N N . LEU B 1 26 ? -1.59 -5.805 -14.688 1 89.88 26 LEU B N 1
ATOM 2270 C CA . LEU B 1 26 ? -2.783 -6.508 -15.148 1 89.88 26 LEU B CA 1
ATOM 2271 C C . LEU B 1 26 ? -4 -6.109 -14.32 1 89.88 26 LEU B C 1
ATOM 2273 O O . LEU B 1 26 ? -5.055 -5.789 -14.867 1 89.88 26 LEU B O 1
ATOM 2277 N N . PHE B 1 27 ? -3.875 -6.113 -13.016 1 93.25 27 PHE B N 1
ATOM 2278 C CA . PHE B 1 27 ? -4.977 -5.742 -12.133 1 93.25 27 PHE B CA 1
ATOM 2279 C C . PHE B 1 27 ? -5.406 -4.301 -12.383 1 93.25 27 PHE B C 1
ATOM 2281 O O . PHE B 1 27 ? -6.598 -4.016 -12.523 1 93.25 27 PHE B O 1
ATOM 2288 N N . ASN B 1 28 ? -4.441 -3.424 -12.391 1 93.81 28 ASN B N 1
ATOM 2289 C CA . ASN B 1 28 ? -4.762 -2.008 -12.523 1 93.81 28 ASN B CA 1
ATOM 2290 C C . ASN B 1 28 ? -5.379 -1.7 -13.891 1 93.81 28 ASN B C 1
ATOM 2292 O O . ASN B 1 28 ? -6.23 -0.816 -14 1 93.81 28 ASN B O 1
ATOM 2296 N N . ALA B 1 29 ? -4.941 -2.426 -14.945 1 89.44 29 ALA B N 1
ATOM 2297 C CA . ALA B 1 29 ? -5.605 -2.312 -16.234 1 89.44 29 ALA B CA 1
ATOM 2298 C C . ALA B 1 29 ? -7.062 -2.76 -16.156 1 89.44 29 ALA B C 1
ATOM 2300 O O . ALA B 1 29 ? -7.945 -2.143 -16.75 1 89.44 29 ALA B O 1
ATOM 2301 N N . CYS B 1 30 ? -7.27 -3.82 -15.43 1 89.19 30 CYS B N 1
ATOM 2302 C CA . CYS B 1 30 ? -8.625 -4.324 -15.227 1 89.19 30 CYS B CA 1
ATOM 2303 C C . CYS B 1 30 ? -9.477 -3.303 -14.477 1 89.19 30 CYS B C 1
ATOM 2305 O O . CYS B 1 30 ? -10.617 -3.037 -14.867 1 89.19 30 CYS B O 1
ATOM 2307 N N . PHE B 1 31 ? -8.953 -2.725 -13.414 1 92.62 31 PHE B N 1
ATOM 2308 C CA . PHE B 1 31 ? -9.68 -1.732 -12.633 1 92.62 31 PHE B CA 1
ATOM 2309 C C . PHE B 1 31 ? -10.039 -0.523 -13.484 1 92.62 31 PHE B C 1
ATOM 2311 O O . PHE B 1 31 ? -11.156 -0.002 -13.391 1 92.62 31 PHE B O 1
ATOM 2318 N N . GLN B 1 32 ? -9.078 -0.099 -14.273 1 89.31 32 GLN B N 1
ATOM 2319 C CA . GLN B 1 32 ? -9.32 1.033 -15.164 1 89.31 32 GLN B CA 1
ATOM 2320 C C . GLN B 1 32 ? -10.406 0.713 -16.188 1 89.31 32 GLN B C 1
ATOM 2322 O O . GLN B 1 32 ? -11.336 1.501 -16.375 1 89.31 32 GLN B O 1
ATOM 2327 N N . ARG B 1 33 ? -10.258 -0.403 -16.812 1 86.25 33 ARG B N 1
ATOM 2328 C CA . ARG B 1 33 ? -11.203 -0.827 -17.828 1 86.25 33 ARG B CA 1
ATOM 2329 C C . ARG B 1 33 ? -12.625 -0.9 -17.266 1 86.25 33 ARG B C 1
ATOM 2331 O O . ARG B 1 33 ? -13.578 -0.462 -17.922 1 86.25 33 ARG B O 1
ATOM 2338 N N . ASP B 1 34 ? -12.734 -1.356 -16.094 1 89.75 34 ASP B N 1
ATOM 2339 C CA . ASP B 1 34 ? -14.047 -1.617 -15.508 1 89.75 34 ASP B CA 1
ATOM 2340 C C . ASP B 1 34 ? -14.492 -0.457 -14.617 1 89.75 34 ASP B C 1
ATOM 2342 O O . ASP B 1 34 ? -15.523 -0.539 -13.953 1 89.75 34 ASP B O 1
ATOM 2346 N N . ASP B 1 35 ? -13.711 0.583 -14.508 1 90.81 35 ASP B N 1
ATOM 2347 C CA . ASP B 1 35 ? -13.992 1.791 -13.742 1 90.81 35 ASP B CA 1
ATOM 2348 C C . ASP B 1 35 ? -14.172 1.471 -12.258 1 90.81 35 ASP B C 1
ATOM 2350 O O . ASP B 1 35 ? -15.164 1.859 -11.648 1 90.81 35 ASP B O 1
ATOM 2354 N N . VAL B 1 36 ? -13.344 0.64 -11.773 1 93.81 36 VAL B N 1
ATOM 2355 C CA . VAL B 1 36 ? -13.289 0.309 -10.352 1 93.81 36 VAL B CA 1
ATOM 2356 C C . VAL B 1 36 ? -12.227 1.168 -9.664 1 93.81 36 VAL B C 1
ATOM 2358 O O . VAL B 1 36 ? -11.078 1.209 -10.102 1 93.81 36 VAL B O 1
ATOM 2361 N N . ASN B 1 37 ? -12.57 1.896 -8.578 1 95.88 37 ASN B N 1
ATOM 2362 C CA . ASN B 1 37 ? -11.617 2.721 -7.836 1 95.88 37 ASN B CA 1
ATOM 2363 C C . ASN B 1 37 ? -10.766 1.883 -6.891 1 95.88 37 ASN B C 1
ATOM 2365 O O . ASN B 1 37 ? -10.969 1.91 -5.676 1 95.88 37 ASN B O 1
ATOM 2369 N N . ALA B 1 38 ? -9.875 1.159 -7.484 1 97.19 38 ALA B N 1
ATOM 2370 C CA . ALA B 1 38 ? -8.93 0.302 -6.773 1 97.19 38 ALA B CA 1
ATOM 2371 C C . ALA B 1 38 ? -7.562 0.308 -7.449 1 97.19 38 ALA B C 1
ATOM 2373 O O . ALA B 1 38 ? -7.434 0.735 -8.602 1 97.19 38 ALA B O 1
ATOM 2374 N N . THR B 1 39 ? -6.559 -0.027 -6.707 1 97.56 39 THR B N 1
ATOM 2375 C CA . THR B 1 39 ? -5.211 -0.139 -7.258 1 97.56 39 THR B CA 1
ATOM 2376 C C . THR B 1 39 ? -4.453 -1.287 -6.602 1 97.56 39 THR B C 1
ATOM 2378 O O . THR B 1 39 ? -4.656 -1.58 -5.422 1 97.56 39 THR B O 1
ATOM 2381 N N . LEU B 1 40 ? -3.676 -1.984 -7.355 1 97.94 40 LEU B N 1
ATOM 2382 C CA . LEU B 1 40 ? -2.76 -2.996 -6.84 1 97.94 40 LEU B CA 1
ATOM 2383 C C . LEU B 1 40 ? -1.326 -2.479 -6.832 1 97.94 40 LEU B C 1
ATOM 2385 O O . LEU B 1 40 ? -0.846 -1.952 -7.84 1 97.94 40 LEU B O 1
ATOM 2389 N N . VAL B 1 41 ? -0.715 -2.594 -5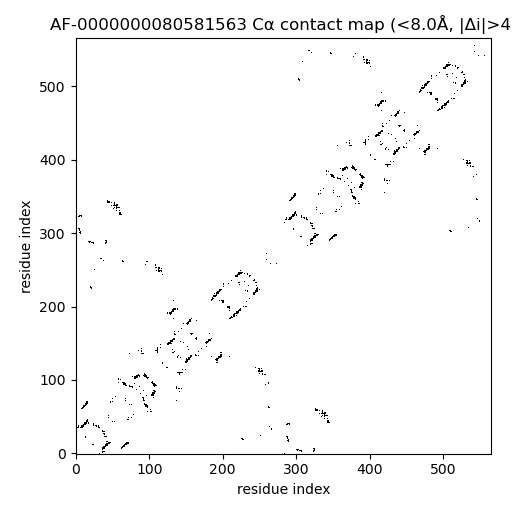.68 1 98.44 41 VAL B N 1
ATOM 2390 C CA . VAL B 1 41 ? 0.657 -2.117 -5.539 1 98.44 41 VAL B CA 1
ATOM 2391 C C . VAL B 1 41 ? 1.559 -3.264 -5.09 1 98.44 41 VAL B C 1
ATOM 2393 O O . VAL B 1 41 ? 1.103 -4.195 -4.418 1 98.44 41 VAL B O 1
ATOM 2396 N N . PRO B 1 42 ? 2.877 -3.252 -5.445 1 98.44 42 PRO B N 1
ATOM 2397 C CA . PRO B 1 42 ? 3.809 -4.312 -5.055 1 98.44 42 PRO B CA 1
ATOM 2398 C C . PRO B 1 42 ? 4.43 -4.074 -3.68 1 98.44 42 PRO B C 1
ATOM 2400 O O . PRO B 1 42 ? 4.75 -2.932 -3.334 1 98.44 42 PRO B O 1
ATOM 2403 N N . PHE B 1 43 ? 4.566 -5.07 -2.9 1 98.81 43 PHE B N 1
ATOM 2404 C CA . PHE B 1 43 ? 5.297 -5.062 -1.639 1 98.81 43 PHE B CA 1
ATOM 2405 C C . PHE B 1 43 ? 6.414 -6.098 -1.654 1 98.81 43 PHE B C 1
ATOM 2407 O O . PHE B 1 43 ? 6.152 -7.297 -1.745 1 98.81 43 PHE B O 1
ATOM 2414 N N . HIS B 1 44 ? 7.664 -5.637 -1.636 1 98.69 44 HIS B N 1
ATOM 2415 C CA . HIS B 1 44 ? 8.812 -6.52 -1.459 1 98.69 44 HIS B CA 1
ATOM 2416 C C . HIS B 1 44 ? 8.969 -6.938 -0 1 98.69 44 HIS B C 1
ATOM 2418 O O . HIS B 1 44 ? 9.414 -6.145 0.832 1 98.69 44 HIS B O 1
ATOM 2424 N N . VAL B 1 45 ? 8.625 -8.18 0.308 1 98.62 45 VAL B N 1
ATOM 2425 C CA . VAL B 1 45 ? 8.562 -8.641 1.689 1 98.62 45 VAL B CA 1
ATOM 2426 C C . VAL B 1 45 ? 9.438 -9.883 1.857 1 98.62 45 VAL B C 1
ATOM 2428 O O . VAL B 1 45 ? 9.062 -10.977 1.423 1 98.62 45 VAL B O 1
ATOM 2431 N N . PRO B 1 46 ? 10.547 -9.781 2.535 1 97.94 46 PRO B N 1
ATOM 2432 C CA . PRO B 1 46 ? 11.305 -10.984 2.881 1 97.94 46 PRO B CA 1
ATOM 2433 C C . PRO B 1 46 ? 10.5 -11.961 3.732 1 97.94 46 PRO B C 1
ATOM 2435 O O . PRO B 1 46 ? 9.602 -11.547 4.477 1 97.94 46 PRO B O 1
ATOM 2438 N N . ALA B 1 47 ? 10.867 -13.203 3.652 1 96.5 47 ALA B N 1
ATOM 2439 C CA . ALA B 1 47 ? 10.133 -14.266 4.328 1 96.5 47 ALA B CA 1
ATOM 2440 C C . ALA B 1 47 ? 10.039 -14 5.828 1 96.5 47 ALA B C 1
ATOM 2442 O O . ALA B 1 47 ? 9.008 -14.266 6.449 1 96.5 47 ALA B O 1
ATOM 2443 N N . THR B 1 48 ? 11.078 -13.438 6.41 1 97.06 48 THR B N 1
ATOM 2444 C CA . THR B 1 48 ? 11.141 -13.203 7.848 1 97.06 48 THR B CA 1
ATOM 2445 C C . THR B 1 48 ? 10.156 -12.109 8.266 1 97.06 48 THR B C 1
ATOM 2447 O O . THR B 1 48 ? 9.812 -12 9.438 1 97.06 48 THR B O 1
ATOM 2450 N N . HIS B 1 49 ? 9.703 -11.367 7.332 1 98 49 HIS B N 1
ATOM 2451 C CA . HIS B 1 49 ? 8.828 -10.242 7.652 1 98 49 HIS B CA 1
ATOM 2452 C C . HIS B 1 49 ? 7.379 -10.547 7.27 1 98 49 HIS B C 1
ATOM 2454 O O . HIS B 1 49 ? 6.477 -9.758 7.562 1 98 49 HIS B O 1
ATOM 2460 N N . LEU B 1 50 ? 7.137 -11.688 6.664 1 98.5 50 LEU B N 1
ATOM 2461 C CA . LEU B 1 50 ? 5.809 -11.977 6.129 1 98.5 50 LEU B CA 1
ATOM 2462 C C . LEU B 1 50 ? 4.754 -11.906 7.23 1 98.5 50 LEU B C 1
ATOM 2464 O O . LEU B 1 50 ? 3.713 -11.273 7.059 1 98.5 50 LEU B O 1
ATOM 2468 N N . GLY B 1 51 ? 5.004 -12.531 8.352 1 98.12 51 GLY B N 1
ATOM 2469 C CA . GLY B 1 51 ? 4.059 -12.555 9.453 1 98.12 51 GLY B CA 1
ATOM 2470 C C . GLY B 1 51 ? 3.658 -11.172 9.93 1 98.12 51 GLY B C 1
ATOM 2471 O O . GLY B 1 51 ? 2.486 -10.797 9.867 1 98.12 51 GLY B O 1
ATOM 2472 N N . PRO B 1 52 ? 4.637 -10.391 10.375 1 98.25 52 PRO B N 1
ATOM 2473 C CA . PRO B 1 52 ? 4.348 -9.031 10.836 1 98.25 52 PRO B CA 1
ATOM 2474 C C . PRO B 1 52 ? 3.65 -8.18 9.773 1 98.25 52 PRO B C 1
ATOM 2476 O O . PRO B 1 52 ? 2.752 -7.398 10.094 1 98.25 52 PRO B O 1
ATOM 2479 N N . VAL B 1 53 ? 4.062 -8.344 8.492 1 98.81 53 VAL B N 1
ATOM 2480 C CA . VAL B 1 53 ? 3.459 -7.57 7.414 1 98.81 53 VAL B CA 1
ATOM 2481 C C . VAL B 1 53 ? 1.984 -7.941 7.273 1 98.81 53 VAL B C 1
ATOM 2483 O O . VAL B 1 53 ? 1.118 -7.062 7.238 1 98.81 53 VAL B O 1
ATOM 2486 N N . LEU B 1 54 ? 1.713 -9.234 7.23 1 98.81 54 LEU B N 1
ATOM 2487 C CA . LEU B 1 54 ? 0.331 -9.68 7.086 1 98.81 54 LEU B CA 1
ATOM 2488 C C . LEU B 1 54 ? -0.506 -9.266 8.289 1 98.81 54 LEU B C 1
ATOM 2490 O O . LEU B 1 54 ? -1.673 -8.891 8.141 1 98.81 54 LEU B O 1
ATOM 2494 N N . GLU B 1 55 ? 0.069 -9.297 9.469 1 98.44 55 GLU B N 1
ATOM 2495 C CA . GLU B 1 55 ? -0.63 -8.859 10.672 1 98.44 55 GLU B CA 1
ATOM 2496 C C . GLU B 1 55 ? -0.96 -7.371 10.602 1 98.44 55 GLU B C 1
ATOM 2498 O O . GLU B 1 55 ? -2.076 -6.961 10.93 1 98.44 55 GLU B O 1
ATOM 2503 N N . GLY B 1 56 ? -0.015 -6.574 10.227 1 98.69 56 GLY B N 1
ATOM 2504 C CA . GLY B 1 56 ? -0.242 -5.141 10.102 1 98.69 56 GLY B CA 1
ATOM 2505 C C . GLY B 1 56 ? -1.295 -4.797 9.062 1 98.69 56 GLY B C 1
ATOM 2506 O O . GLY B 1 56 ? -2.137 -3.926 9.297 1 98.69 56 GLY B O 1
ATOM 2507 N N . LEU B 1 57 ? -1.256 -5.469 7.93 1 98.75 57 LEU B N 1
ATOM 2508 C CA . LEU B 1 57 ? -2.154 -5.188 6.816 1 98.75 57 LEU B CA 1
ATOM 2509 C C . LEU B 1 57 ? -3.605 -5.445 7.211 1 98.75 57 LEU B C 1
ATOM 2511 O O . LEU B 1 57 ? -4.523 -4.832 6.66 1 98.75 57 LEU B O 1
ATOM 2515 N N . ARG B 1 58 ? -3.834 -6.246 8.25 1 98.19 58 ARG B N 1
ATOM 2516 C CA . ARG B 1 58 ? -5.18 -6.516 8.742 1 98.19 58 ARG B CA 1
ATOM 2517 C C . ARG B 1 58 ? -5.844 -5.238 9.25 1 98.19 58 ARG B C 1
ATOM 2519 O O . ARG B 1 58 ? -7.07 -5.129 9.258 1 98.19 58 ARG B O 1
ATOM 2526 N N . GLY B 1 59 ? -5.012 -4.359 9.695 1 98.25 59 GLY B N 1
ATOM 2527 C CA . GLY B 1 59 ? -5.52 -3.162 10.344 1 98.25 59 GLY B CA 1
ATOM 2528 C C . GLY B 1 59 ? -5.906 -2.07 9.367 1 98.25 59 GLY B C 1
ATOM 2529 O O . GLY B 1 59 ? -6.371 -1.003 9.766 1 98.25 59 GLY B O 1
ATOM 2530 N N . ILE B 1 60 ? -5.754 -2.277 8.062 1 98.69 60 ILE B N 1
ATOM 2531 C CA . ILE B 1 60 ? -6.066 -1.299 7.023 1 98.69 60 ILE B CA 1
ATOM 2532 C C . ILE B 1 60 ? -7.473 -1.547 6.492 1 98.69 60 ILE B C 1
ATOM 2534 O O . ILE B 1 60 ? -7.699 -2.488 5.727 1 98.69 60 ILE B O 1
ATOM 2538 N N . VAL B 1 61 ? -8.367 -0.694 6.793 1 98.38 61 VAL B N 1
ATOM 2539 C CA . VAL B 1 61 ? -9.797 -0.895 6.59 1 98.38 61 VAL B CA 1
ATOM 2540 C C . VAL B 1 61 ? -10.109 -0.958 5.098 1 98.38 61 VAL B C 1
ATOM 2542 O O . VAL B 1 61 ? -10.953 -1.745 4.664 1 98.38 61 VAL B O 1
ATOM 2545 N N . ASN B 1 62 ? -9.461 -0.178 4.316 1 98.31 62 ASN B N 1
ATOM 2546 C CA . ASN B 1 62 ? -9.781 -0.115 2.895 1 98.31 62 ASN B CA 1
ATOM 2547 C C . ASN B 1 62 ? -8.914 -1.062 2.076 1 98.31 62 ASN B C 1
ATOM 2549 O O . ASN B 1 62 ? -8.828 -0.936 0.853 1 98.31 62 ASN B O 1
ATOM 2553 N N . LEU B 1 63 ? -8.156 -1.979 2.664 1 98.75 63 LEU B N 1
ATOM 2554 C CA . LEU B 1 63 ? -7.473 -3.062 1.97 1 98.75 63 LEU B CA 1
ATOM 2555 C C . LEU B 1 63 ? -8.438 -4.188 1.62 1 98.75 63 LEU B C 1
ATOM 2557 O O . LEU B 1 63 ? -9.078 -4.766 2.506 1 98.75 63 LEU B O 1
ATOM 2561 N N . ALA B 1 64 ? -8.562 -4.461 0.349 1 98.56 64 ALA B N 1
ATOM 2562 C CA . ALA B 1 64 ? -9.422 -5.547 -0.105 1 98.56 64 ALA B CA 1
ATOM 2563 C C . ALA B 1 64 ? -8.781 -6.906 0.151 1 98.56 64 ALA B C 1
ATOM 2565 O O . ALA B 1 64 ? -9.461 -7.863 0.524 1 98.56 64 ALA B O 1
ATOM 2566 N N . GLY B 1 65 ? -7.496 -6.926 -0.09 1 98.69 65 GLY B N 1
ATOM 2567 C CA . GLY B 1 65 ? -6.77 -8.172 0.09 1 98.69 65 GLY B CA 1
ATOM 2568 C C . GLY B 1 65 ? -5.352 -8.125 -0.452 1 98.69 65 GLY B C 1
ATOM 2569 O O . GLY B 1 65 ? -4.816 -7.043 -0.704 1 98.69 65 GLY B O 1
ATOM 2570 N N . VAL B 1 66 ? -4.773 -9.336 -0.514 1 98.62 66 VAL B N 1
ATOM 2571 C CA . VAL B 1 66 ? -3.371 -9.469 -0.893 1 98.62 66 VAL B CA 1
ATOM 2572 C C . VAL B 1 66 ? -3.207 -10.609 -1.888 1 98.62 66 VAL B C 1
ATOM 2574 O O . VAL B 1 66 ? -3.787 -11.688 -1.71 1 98.62 66 VAL B O 1
ATOM 2577 N N . VAL B 1 67 ? -2.576 -10.273 -2.977 1 97.88 67 VAL B N 1
ATOM 2578 C CA . VAL B 1 67 ? -2.049 -11.312 -3.848 1 97.88 67 VAL B CA 1
ATOM 2579 C C . VAL B 1 67 ? -0.696 -11.789 -3.322 1 97.88 67 VAL B C 1
ATOM 2581 O O . VAL B 1 67 ? 0.119 -10.984 -2.867 1 97.88 67 VAL B O 1
ATOM 2584 N N . VAL B 1 68 ? -0.485 -13.086 -3.314 1 96.88 68 VAL B N 1
ATOM 2585 C CA . VAL B 1 68 ? 0.733 -13.68 -2.77 1 96.88 68 VAL B CA 1
ATOM 2586 C C . VAL B 1 68 ? 1.487 -14.414 -3.873 1 96.88 68 VAL B C 1
ATOM 2588 O O . VAL B 1 68 ? 0.908 -15.242 -4.586 1 96.88 68 VAL B O 1
ATOM 2591 N N . THR B 1 69 ? 2.672 -14.102 -4.062 1 92.5 69 THR B N 1
ATOM 2592 C CA . THR B 1 69 ? 3.492 -14.773 -5.062 1 92.5 69 THR B CA 1
ATOM 2593 C C . THR B 1 69 ? 4.754 -15.352 -4.426 1 92.5 69 THR B C 1
ATOM 2595 O O . THR B 1 69 ? 4.859 -15.422 -3.199 1 92.5 69 THR B O 1
ATOM 2598 N N . VAL B 1 70 ? 5.598 -15.961 -5.258 1 86.38 70 VAL B N 1
ATOM 2599 C CA . VAL B 1 70 ? 6.809 -16.625 -4.785 1 86.38 70 VAL B CA 1
ATOM 2600 C C . VAL B 1 70 ? 7.586 -15.688 -3.863 1 86.38 70 VAL B C 1
ATOM 2602 O O . VAL B 1 70 ? 7.664 -14.484 -4.117 1 86.38 70 VAL B O 1
ATOM 2605 N N . PRO B 1 71 ? 8.039 -16.203 -2.734 1 89.06 71 PRO B N 1
ATOM 2606 C CA . PRO B 1 71 ? 7.988 -17.594 -2.262 1 89.06 71 PRO B CA 1
ATOM 2607 C C . PRO B 1 71 ? 6.945 -17.797 -1.165 1 89.06 71 PRO B C 1
ATOM 2609 O O . PRO B 1 71 ? 7.016 -18.781 -0.42 1 89.06 71 PRO B O 1
ATOM 2612 N N . HIS B 1 72 ? 6.008 -16.922 -1.048 1 94.75 72 HIS B N 1
ATOM 2613 C CA . HIS B 1 72 ? 5.258 -16.781 0.196 1 94.75 72 HIS B CA 1
ATOM 2614 C C . HIS B 1 72 ? 3.992 -17.625 0.176 1 94.75 72 HIS B C 1
ATOM 2616 O O . HIS B 1 72 ? 3.277 -17.703 1.177 1 94.75 72 HIS B O 1
ATOM 2622 N N . LYS B 1 73 ? 3.662 -18.344 -0.838 1 92.75 73 LYS B N 1
ATOM 2623 C CA . LYS B 1 73 ? 2.344 -18.953 -1.021 1 92.75 73 LYS B CA 1
ATOM 2624 C C . LYS B 1 73 ? 2.045 -19.969 0.078 1 92.75 73 LYS B C 1
ATOM 2626 O O . LYS B 1 73 ? 0.919 -20.047 0.571 1 92.75 73 LYS B O 1
ATOM 2631 N N . LEU B 1 74 ? 2.977 -20.719 0.479 1 90.5 74 LEU B N 1
ATOM 2632 C CA . LEU B 1 74 ? 2.773 -21.719 1.521 1 90.5 74 LEU B CA 1
ATOM 2633 C C . LEU B 1 74 ? 2.697 -21.062 2.896 1 90.5 74 LEU B C 1
ATOM 2635 O O . LEU B 1 74 ? 1.766 -21.328 3.662 1 90.5 74 LEU B O 1
ATOM 2639 N N . GLN B 1 75 ? 3.645 -20.203 3.219 1 93.31 75 GLN B N 1
ATOM 2640 C CA . GLN B 1 75 ? 3.732 -19.562 4.531 1 93.31 75 GLN B CA 1
ATOM 2641 C C . GLN B 1 75 ? 2.529 -18.656 4.789 1 93.31 75 GLN B C 1
ATOM 2643 O O . GLN B 1 75 ? 2.068 -18.547 5.926 1 93.31 75 GLN B O 1
ATOM 2648 N N . ALA B 1 76 ? 2.045 -18.031 3.775 1 97.31 76 ALA B N 1
ATOM 2649 C CA . ALA B 1 76 ? 0.892 -17.141 3.918 1 97.31 76 ALA B CA 1
ATOM 2650 C C . ALA B 1 76 ? -0.349 -17.922 4.34 1 97.31 76 ALA B C 1
ATOM 2652 O O . ALA B 1 76 ? -1.266 -17.375 4.945 1 97.31 76 ALA B O 1
ATOM 2653 N N . THR B 1 77 ? -0.37 -19.188 4.035 1 96.5 77 THR B N 1
ATOM 2654 C CA . THR B 1 77 ? -1.523 -20.031 4.301 1 96.5 77 THR B CA 1
ATOM 2655 C C . THR B 1 77 ? -1.801 -20.125 5.801 1 96.5 77 THR B C 1
ATOM 2657 O O . THR B 1 77 ? -2.959 -20.156 6.223 1 96.5 77 THR B O 1
ATOM 2660 N N . VAL B 1 78 ? -0.785 -20.062 6.633 1 96 78 VAL B N 1
ATOM 2661 C CA . VAL B 1 78 ? -0.885 -20.234 8.078 1 96 78 VAL B CA 1
ATOM 2662 C C . VAL B 1 78 ? -1.626 -19.031 8.688 1 96 78 VAL B C 1
ATOM 2664 O O . VAL B 1 78 ? -2.137 -19.125 9.805 1 96 78 VAL B O 1
ATOM 2667 N N . HIS B 1 79 ? -1.722 -17.984 8.016 1 97.62 79 HIS B N 1
ATOM 2668 C CA . HIS B 1 79 ? -2.314 -16.766 8.539 1 97.62 79 HIS B CA 1
ATOM 2669 C C . HIS B 1 79 ? -3.801 -16.688 8.203 1 97.62 79 HIS B C 1
ATOM 2671 O O . HIS B 1 79 ? -4.516 -15.828 8.734 1 97.62 79 HIS B O 1
ATOM 2677 N N . ALA B 1 80 ? -4.266 -17.531 7.355 1 98.31 80 ALA B N 1
ATOM 2678 C CA . ALA B 1 80 ? -5.656 -17.5 6.914 1 98.31 80 ALA B CA 1
ATOM 2679 C C . ALA B 1 80 ? -6.57 -18.188 7.918 1 98.31 80 ALA B C 1
ATOM 2681 O O . ALA B 1 80 ? -6.277 -19.297 8.367 1 98.31 80 ALA B O 1
ATOM 2682 N N . ALA B 1 81 ? -7.668 -17.531 8.25 1 98.31 81 ALA B N 1
ATOM 2683 C CA . ALA B 1 81 ? -8.68 -18.125 9.125 1 98.31 81 ALA B CA 1
ATOM 2684 C C . ALA B 1 81 ? -9.539 -19.125 8.367 1 98.31 81 ALA B C 1
ATOM 2686 O O . ALA B 1 81 ? -10.07 -20.078 8.961 1 98.31 81 ALA B O 1
ATOM 2687 N N . ARG B 1 82 ? -9.75 -18.922 7.113 1 98.25 82 ARG B N 1
ATOM 2688 C CA . ARG B 1 82 ? -10.516 -19.781 6.215 1 98.25 82 ARG B CA 1
ATOM 2689 C C . ARG B 1 82 ? -9.781 -19.984 4.895 1 98.25 82 ARG B C 1
ATOM 2691 O O . ARG B 1 82 ? -9.039 -19.109 4.445 1 98.25 82 ARG B O 1
ATOM 2698 N N . LEU B 1 83 ? -10.031 -21.125 4.336 1 97.94 83 LEU B N 1
ATOM 2699 C CA . LEU B 1 83 ? -9.391 -21.484 3.07 1 97.94 83 LEU B CA 1
ATOM 2700 C C . LEU B 1 83 ? -10.414 -22.016 2.074 1 97.94 83 LEU B C 1
ATOM 2702 O O . LEU B 1 83 ? -11.328 -22.75 2.451 1 97.94 83 LEU B O 1
ATOM 2706 N N . SER B 1 84 ? -10.25 -21.641 0.841 1 96.19 84 SER B N 1
ATOM 2707 C CA . SER B 1 84 ? -11 -22.297 -0.22 1 96.19 84 SER B CA 1
ATOM 2708 C C . SER B 1 84 ? -10.617 -23.766 -0.341 1 96.19 84 SER B C 1
ATOM 2710 O O . SER B 1 84 ? -9.609 -24.203 0.216 1 96.19 84 SER B O 1
ATOM 2712 N N . GLU B 1 85 ? -11.438 -24.5 -1.077 1 92.56 85 GLU B N 1
ATOM 2713 C CA . GLU B 1 85 ? -11.148 -25.906 -1.31 1 92.56 85 GLU B CA 1
ATOM 2714 C C . GLU B 1 85 ? -9.805 -26.078 -2.016 1 92.56 85 GLU B C 1
ATOM 2716 O O . GLU B 1 85 ? -8.992 -26.906 -1.604 1 92.56 85 GLU B O 1
ATOM 2721 N N . ALA B 1 86 ? -9.578 -25.312 -3 1 92 86 ALA B N 1
ATOM 2722 C CA . ALA B 1 86 ? -8.328 -25.406 -3.746 1 92 86 ALA B CA 1
ATOM 2723 C C . ALA B 1 86 ? -7.129 -25.125 -2.848 1 92 86 ALA B C 1
ATOM 2725 O O . ALA B 1 86 ? -6.102 -25.797 -2.938 1 92 86 ALA B O 1
ATOM 2726 N N . ALA B 1 87 ? -7.25 -24.141 -2.016 1 95.06 87 ALA B N 1
ATOM 2727 C CA . ALA B 1 87 ? -6.168 -23.797 -1.098 1 95.06 87 ALA B CA 1
ATOM 2728 C C . ALA B 1 87 ? -5.918 -24.906 -0.092 1 95.06 87 ALA B C 1
ATOM 2730 O O . ALA B 1 87 ? -4.77 -25.203 0.244 1 95.06 87 ALA B O 1
ATOM 2731 N N . GLN B 1 88 ? -6.953 -25.5 0.373 1 92.88 88 GLN B N 1
ATOM 2732 C CA . GLN B 1 88 ? -6.82 -26.625 1.287 1 92.88 88 GLN B CA 1
ATOM 2733 C C . GLN B 1 88 ? -6.094 -27.797 0.619 1 92.88 88 GLN B C 1
ATOM 2735 O O . GLN B 1 88 ? -5.191 -28.391 1.211 1 92.88 88 GLN B O 1
ATOM 2740 N N . GLN B 1 89 ? -6.508 -28.047 -0.584 1 85.62 89 GLN B N 1
ATOM 2741 C CA . GLN B 1 89 ? -5.941 -29.172 -1.335 1 85.62 89 GLN B CA 1
ATOM 2742 C C . GLN B 1 89 ? -4.457 -28.938 -1.619 1 85.62 89 GLN B C 1
ATOM 2744 O O . GLN B 1 89 ? -3.662 -29.875 -1.58 1 85.62 89 GLN B O 1
ATOM 2749 N N . THR B 1 90 ? -4.109 -27.703 -1.865 1 89.62 90 THR B N 1
ATOM 2750 C CA . THR B 1 90 ? -2.754 -27.391 -2.305 1 89.62 90 THR B CA 1
ATOM 2751 C C . THR B 1 90 ? -1.859 -27.062 -1.111 1 89.62 90 THR B C 1
ATOM 2753 O O . THR B 1 90 ? -0.634 -27.172 -1.2 1 89.62 90 THR B O 1
ATOM 2756 N N . GLY B 1 91 ? -2.475 -26.609 -0.029 1 90 91 GLY B N 1
ATOM 2757 C CA . GLY B 1 91 ? -1.711 -26.156 1.125 1 90 91 GLY B CA 1
ATOM 2758 C C . GLY B 1 91 ? -1.116 -24.766 0.947 1 90 91 GLY B C 1
ATOM 2759 O O . GLY B 1 91 ? -0.263 -24.344 1.73 1 90 91 GLY B O 1
ATOM 2760 N N . GLY B 1 92 ? -1.52 -24.109 -0.12 1 94.12 92 GLY B N 1
ATOM 2761 C CA . GLY B 1 92 ? -1.006 -22.781 -0.402 1 94.12 92 GLY B CA 1
ATOM 2762 C C . GLY B 1 92 ? -2.08 -21.812 -0.857 1 94.12 92 GLY B C 1
ATOM 2763 O O . GLY B 1 92 ? -3.139 -22.219 -1.331 1 94.12 92 GLY B O 1
ATOM 2764 N N . VAL B 1 93 ? -1.773 -20.531 -0.656 1 96.88 93 VAL B N 1
ATOM 2765 C CA . VAL B 1 93 ? -2.672 -19.484 -1.138 1 96.88 93 VAL B CA 1
ATOM 2766 C C . VAL B 1 93 ? -1.911 -18.531 -2.053 1 96.88 93 VAL B C 1
ATOM 2768 O O . VAL B 1 93 ? -0.725 -18.266 -1.837 1 96.88 93 VAL B O 1
ATOM 2771 N N . ASN B 1 94 ? -2.592 -18.062 -3.068 1 96.5 94 ASN B N 1
ATOM 2772 C CA . ASN B 1 94 ? -2 -16.969 -3.832 1 96.5 94 ASN B CA 1
ATOM 2773 C C . ASN B 1 94 ? -2.85 -15.703 -3.748 1 96.5 94 ASN B C 1
ATOM 2775 O O . ASN B 1 94 ? -2.578 -14.719 -4.441 1 96.5 94 ASN B O 1
ATOM 2779 N N . CYS B 1 95 ? -3.9 -15.773 -2.988 1 98.19 95 CYS B N 1
ATOM 2780 C CA . CYS B 1 95 ? -4.742 -14.609 -2.752 1 98.19 95 CYS B CA 1
ATOM 2781 C C . CYS B 1 95 ? -5.363 -14.656 -1.362 1 98.19 95 CYS B C 1
ATOM 2783 O O . CYS B 1 95 ? -5.879 -15.695 -0.943 1 98.19 95 CYS B O 1
ATOM 2785 N N . LEU B 1 96 ? -5.285 -13.633 -0.611 1 98.81 96 LEU B N 1
ATOM 2786 C CA . LEU B 1 96 ? -5.922 -13.453 0.688 1 98.81 96 LEU B CA 1
ATOM 2787 C C . LEU B 1 96 ? -6.918 -12.297 0.651 1 98.81 96 LEU B C 1
ATOM 2789 O O . LEU B 1 96 ? -6.562 -11.18 0.266 1 98.81 96 LEU B O 1
ATOM 2793 N N . ARG B 1 97 ? -8.133 -12.523 0.991 1 98.81 97 ARG B N 1
ATOM 2794 C CA . ARG B 1 97 ? -9.148 -11.484 1.118 1 98.81 97 ARG B CA 1
ATOM 2795 C C . ARG B 1 97 ? -9.266 -11.008 2.561 1 98.81 97 ARG B C 1
ATOM 2797 O O . ARG B 1 97 ? -9.336 -11.82 3.486 1 98.81 97 ARG B O 1
ATOM 2804 N N . ARG B 1 98 ? -9.211 -9.766 2.748 1 98.75 98 ARG B N 1
ATOM 2805 C CA . ARG B 1 98 ? -9.438 -9.219 4.082 1 98.75 98 ARG B CA 1
ATOM 2806 C C . ARG B 1 98 ? -10.922 -9.156 4.41 1 98.75 98 ARG B C 1
ATOM 2808 O O . ARG B 1 98 ? -11.703 -8.523 3.689 1 98.75 98 ARG B O 1
ATOM 2815 N N . GLU B 1 99 ? -11.258 -9.773 5.457 1 98.25 99 GLU B N 1
ATOM 2816 C CA . GLU B 1 99 ? -12.641 -9.734 5.906 1 98.25 99 GLU B CA 1
ATOM 2817 C C . GLU B 1 99 ? -12.922 -8.5 6.754 1 98.25 99 GLU B C 1
ATOM 2819 O O . GLU B 1 99 ? -11.992 -7.801 7.164 1 98.25 99 GLU B O 1
ATOM 2824 N N . ALA B 1 100 ? -14.203 -8.195 7.039 1 96.5 100 ALA B N 1
ATOM 2825 C CA . ALA B 1 100 ? -14.609 -6.996 7.762 1 96.5 100 ALA B CA 1
ATOM 2826 C C . ALA B 1 100 ? -13.992 -6.957 9.156 1 96.5 100 ALA B C 1
ATOM 2828 O O . ALA B 1 100 ? -13.672 -5.883 9.672 1 96.5 100 ALA B O 1
ATOM 2829 N N . ASP B 1 101 ? -13.727 -8.172 9.727 1 96.38 101 ASP B N 1
ATOM 2830 C CA . ASP B 1 101 ? -13.188 -8.234 11.078 1 96.38 101 ASP B CA 1
ATOM 2831 C C . ASP B 1 101 ? -11.656 -8.266 11.055 1 96.38 101 ASP B C 1
ATOM 2833 O O . ASP B 1 101 ? -11.023 -8.414 12.102 1 96.38 101 ASP B O 1
ATOM 2837 N N . GLY B 1 102 ? -11.094 -8.188 9.891 1 97.31 102 GLY B N 1
ATOM 2838 C CA . GLY B 1 102 ? -9.648 -8.125 9.742 1 97.31 102 GLY B CA 1
ATOM 2839 C C . GLY B 1 102 ? -9.016 -9.484 9.492 1 97.31 102 GLY B C 1
ATOM 2840 O O . GLY B 1 102 ? -7.82 -9.57 9.195 1 97.31 102 GLY B O 1
ATOM 2841 N N . SER B 1 103 ? -9.797 -10.555 9.594 1 98.25 103 SER B N 1
ATOM 2842 C CA . SER B 1 103 ? -9.242 -11.883 9.344 1 98.25 103 SER B CA 1
ATOM 2843 C C . SER B 1 103 ? -9.008 -12.117 7.859 1 98.25 103 SER B C 1
ATOM 2845 O O . SER B 1 103 ? -9.516 -11.375 7.02 1 98.25 103 SER B O 1
ATOM 2847 N N . TRP B 1 104 ? -8.203 -13.117 7.559 1 98.69 104 TRP B N 1
ATOM 2848 C CA . TRP B 1 104 ? -7.887 -13.461 6.18 1 98.69 104 TRP B CA 1
ATOM 2849 C C . TRP B 1 104 ? -8.656 -14.695 5.734 1 98.69 104 TRP B C 1
ATOM 2851 O O . TRP B 1 104 ? -8.727 -15.688 6.465 1 9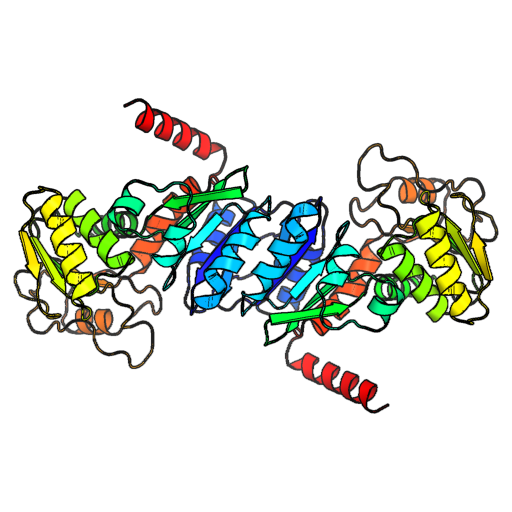8.69 104 TRP B O 1
ATOM 2861 N N . THR B 1 105 ? -9.266 -14.641 4.586 1 98.81 105 THR B N 1
ATOM 2862 C CA . THR B 1 105 ? -9.711 -15.805 3.83 1 98.81 105 THR B CA 1
ATOM 2863 C C . THR B 1 105 ? -8.797 -16.062 2.637 1 98.81 105 THR B C 1
ATOM 2865 O O . THR B 1 105 ? -8.547 -15.164 1.831 1 98.81 105 THR B O 1
ATOM 2868 N N . GLY B 1 106 ? -8.289 -17.266 2.541 1 98.69 106 GLY B N 1
ATOM 2869 C CA . GLY B 1 106 ? -7.293 -17.578 1.528 1 98.69 106 GLY B CA 1
ATOM 2870 C C . GLY B 1 106 ? -7.832 -18.438 0.407 1 98.69 106 GLY B C 1
ATOM 2871 O O . GLY B 1 106 ? -8.68 -19.312 0.638 1 98.69 106 GLY B O 1
ATOM 2872 N N . ALA B 1 107 ? -7.355 -18.219 -0.818 1 98.06 107 ALA B N 1
ATOM 2873 C CA . ALA B 1 107 ? -7.723 -19 -1.997 1 98.06 107 ALA B CA 1
ATOM 2874 C C . ALA B 1 107 ? -6.516 -19.219 -2.902 1 98.06 107 ALA B C 1
ATOM 2876 O O . ALA B 1 107 ? -5.48 -18.578 -2.74 1 98.06 107 ALA B O 1
ATOM 2877 N N . MET B 1 108 ? -6.637 -20.188 -3.762 1 96.62 108 MET B N 1
ATOM 2878 C CA . MET B 1 108 ? -5.629 -20.531 -4.758 1 96.62 108 MET B CA 1
ATOM 2879 C C . MET B 1 108 ? -6.234 -20.578 -6.156 1 96.62 108 MET B C 1
ATOM 2881 O O . MET B 1 108 ? -7.168 -21.328 -6.414 1 96.62 108 MET B O 1
ATOM 2885 N N . PHE B 1 109 ? -5.613 -19.75 -7.039 1 95.81 109 PHE B N 1
ATOM 2886 C CA . PHE B 1 109 ? -6.203 -19.625 -8.367 1 95.81 109 PHE B CA 1
ATOM 2887 C C . PHE B 1 109 ? -5.207 -20.047 -9.438 1 95.81 109 PHE B C 1
ATOM 2889 O O . PHE B 1 109 ? -5.543 -20.078 -10.625 1 95.81 109 PHE B O 1
ATOM 2896 N N . ASP B 1 110 ? -4.008 -20.453 -9.094 1 93.31 110 ASP B N 1
ATOM 2897 C CA . ASP B 1 110 ? -2.965 -20.766 -10.062 1 93.31 110 ASP B CA 1
ATOM 2898 C C . ASP B 1 110 ? -3.385 -21.938 -10.945 1 93.31 110 ASP B C 1
ATOM 2900 O O . ASP B 1 110 ? -3.256 -21.875 -12.172 1 93.31 110 ASP B O 1
ATOM 2904 N N . GLY B 1 111 ? -3.861 -22.984 -10.305 1 94 111 GLY B N 1
ATOM 2905 C CA . GLY B 1 111 ? -4.242 -24.172 -11.047 1 94 111 GLY B CA 1
ATOM 2906 C C . GLY B 1 111 ? -5.363 -23.922 -12.039 1 94 111 GLY B C 1
ATOM 2907 O O . GLY B 1 111 ? -5.223 -24.219 -13.234 1 94 111 GLY B O 1
ATOM 2908 N N . GLU B 1 112 ? -6.402 -23.375 -11.508 1 91.69 112 GLU B N 1
ATOM 2909 C CA . GLU B 1 112 ? -7.551 -23.062 -12.359 1 91.69 112 GLU B CA 1
ATOM 2910 C C . GLU B 1 112 ? -7.168 -22.078 -13.469 1 91.69 112 GLU B C 1
ATOM 2912 O O . GLU B 1 112 ? -7.586 -22.25 -14.617 1 91.69 112 GLU B O 1
ATOM 2917 N N . GLY B 1 113 ? -6.406 -21.094 -13.102 1 92.25 113 GLY B N 1
ATOM 2918 C CA . GLY B 1 113 ? -5.953 -20.141 -14.102 1 92.25 113 GLY B CA 1
ATOM 2919 C C . GLY B 1 113 ? -5.145 -20.766 -15.211 1 92.25 113 GLY B C 1
ATOM 2920 O O . GLY B 1 113 ? -5.328 -20.438 -16.391 1 92.25 113 GLY B O 1
ATOM 2921 N N . PHE B 1 114 ? -4.293 -21.688 -14.844 1 93.06 114 PHE B N 1
ATOM 2922 C CA . PHE B 1 114 ? -3.453 -22.375 -15.82 1 93.06 114 PHE B CA 1
ATOM 2923 C C . PHE B 1 114 ? -4.301 -23.234 -16.75 1 93.06 114 PHE B C 1
ATOM 2925 O O . PHE B 1 114 ? -4.184 -23.125 -17.984 1 93.06 114 PHE B O 1
ATOM 2932 N N . VAL B 1 115 ? -5.191 -24.031 -16.234 1 93.62 115 VAL B N 1
ATOM 2933 C CA . VAL B 1 115 ? -5.977 -24.984 -17 1 93.62 115 VAL B CA 1
ATOM 2934 C C . VAL B 1 115 ? -6.938 -24.234 -17.922 1 93.62 115 VAL B C 1
ATOM 2936 O O . VAL B 1 115 ? -7.137 -24.625 -19.078 1 93.62 115 VAL B O 1
ATOM 2939 N N . LYS B 1 116 ? -7.488 -23.156 -17.453 1 90.62 116 LYS B N 1
ATOM 2940 C CA . LYS B 1 116 ? -8.406 -22.359 -18.25 1 90.62 116 LYS B CA 1
ATOM 2941 C C . LYS B 1 116 ? -7.68 -21.719 -19.438 1 90.62 116 LYS B C 1
ATOM 2943 O O . LYS B 1 116 ? -8.297 -21.438 -20.469 1 90.62 116 LYS B O 1
ATOM 2948 N N . GLY B 1 117 ? -6.438 -21.562 -19.297 1 89.62 117 GLY B N 1
ATOM 2949 C CA . GLY B 1 117 ? -5.66 -20.938 -20.344 1 89.62 117 GLY B CA 1
ATOM 2950 C C . GLY B 1 117 ? -5.309 -21.891 -21.469 1 89.62 117 GLY B C 1
ATOM 2951 O O . GLY B 1 117 ? -4.918 -21.469 -22.562 1 89.62 117 GLY B O 1
ATOM 2952 N N . LEU B 1 118 ? -5.441 -23.219 -21.281 1 90.62 118 LEU B N 1
ATOM 2953 C CA . LEU B 1 118 ? -4.961 -24.234 -22.203 1 90.62 118 LEU B CA 1
ATOM 2954 C C . LEU B 1 118 ? -5.914 -24.375 -23.391 1 90.62 118 LEU B C 1
ATOM 2956 O O . LEU B 1 118 ? -5.488 -24.297 -24.547 1 90.62 118 LEU B O 1
ATOM 2960 N N . PRO B 1 119 ? -7.211 -24.516 -23.172 1 78.88 119 PRO B N 1
ATOM 2961 C CA . PRO B 1 119 ? -8.109 -24.75 -24.297 1 78.88 119 PRO B CA 1
ATOM 2962 C C . PRO B 1 119 ? -8.141 -23.594 -25.281 1 78.88 119 PRO B C 1
ATOM 2964 O O . PRO B 1 119 ? -8.242 -23.797 -26.5 1 78.88 119 PRO B O 1
ATOM 2967 N N . GLY B 1 120 ? -8.164 -22.438 -24.781 1 69.12 120 GLY B N 1
ATOM 2968 C CA . GLY B 1 120 ? -8.188 -21.25 -25.625 1 69.12 120 GLY B CA 1
ATOM 2969 C C . GLY B 1 120 ? -7.082 -21.25 -26.672 1 69.12 120 GLY B C 1
ATOM 2970 O O . GLY B 1 120 ? -7.199 -20.578 -27.703 1 69.12 120 GLY B O 1
ATOM 2971 N N . ARG B 1 121 ? -6.195 -22.141 -26.438 1 74.5 121 ARG B N 1
ATOM 2972 C CA . ARG B 1 121 ? -5.078 -22.203 -27.375 1 74.5 121 ARG B CA 1
ATOM 2973 C C . ARG B 1 121 ? -5.023 -23.547 -28.078 1 74.5 121 ARG B C 1
ATOM 2975 O O . ARG B 1 121 ? -4.012 -23.891 -28.688 1 74.5 121 ARG B O 1
ATOM 2982 N N . GLY B 1 122 ? -6.066 -24.312 -27.812 1 77.12 122 GLY B N 1
ATOM 2983 C CA . GLY B 1 122 ? -6.199 -25.562 -28.547 1 77.12 122 GLY B CA 1
ATOM 2984 C C . GLY B 1 122 ? -5.508 -26.719 -27.875 1 77.12 122 GLY B C 1
ATOM 2985 O O . GLY B 1 122 ? -5.184 -27.719 -28.516 1 77.12 122 GLY B O 1
ATOM 2986 N N . HIS B 1 123 ? -5.293 -26.5 -26.562 1 83.44 123 HIS B N 1
ATOM 2987 C CA . HIS B 1 123 ? -4.574 -27.562 -25.859 1 83.44 123 HIS B CA 1
ATOM 2988 C C . HIS B 1 123 ? -5.473 -28.266 -24.844 1 83.44 123 HIS B C 1
ATOM 2990 O O . HIS B 1 123 ? -5.336 -28.062 -23.641 1 83.44 123 HIS B O 1
ATOM 2996 N N . GLY B 1 124 ? -6.355 -29.172 -25.25 1 88.06 124 GLY B N 1
ATOM 2997 C CA . GLY B 1 124 ? -7.137 -29.969 -24.297 1 88.06 124 GLY B CA 1
ATOM 2998 C C . GLY B 1 124 ? -6.301 -30.969 -23.531 1 88.06 124 GLY B C 1
ATOM 2999 O O . GLY B 1 124 ? -5.352 -31.547 -24.078 1 88.06 124 GLY B O 1
ATOM 3000 N N . VAL B 1 125 ? -6.645 -31.234 -22.234 1 92.75 125 VAL B N 1
ATOM 3001 C CA . VAL B 1 125 ? -5.758 -32.062 -21.422 1 92.75 125 VAL B CA 1
ATOM 3002 C C . VAL B 1 125 ? -6.457 -33.344 -21.062 1 92.75 125 VAL B C 1
ATOM 3004 O O . VAL B 1 125 ? -5.832 -34.281 -20.516 1 92.75 125 VAL B O 1
ATOM 3007 N N . ARG B 1 126 ? -7.742 -33.5 -21.344 1 94.19 126 ARG B N 1
ATOM 3008 C CA . ARG B 1 126 ? -8.469 -34.719 -20.984 1 94.19 126 ARG B CA 1
ATOM 3009 C C . ARG B 1 126 ? -7.844 -35.938 -21.625 1 94.19 126 ARG B C 1
ATOM 3011 O O . ARG B 1 126 ? -7.617 -35.969 -22.844 1 94.19 126 ARG B O 1
ATOM 3018 N N . GLY B 1 127 ? -7.574 -36.906 -20.797 1 95.81 127 GLY B N 1
ATOM 3019 C CA . GLY B 1 127 ? -7.047 -38.156 -21.281 1 95.81 127 GLY B CA 1
ATOM 3020 C C . GLY B 1 127 ? -5.586 -38.094 -21.688 1 95.81 127 GLY B C 1
ATOM 3021 O O . GLY B 1 127 ? -5.031 -39.062 -22.219 1 95.81 127 GLY B O 1
ATOM 3022 N N . LYS B 1 128 ? -4.969 -37.031 -21.406 1 96.5 128 LYS B N 1
ATOM 3023 C CA . LYS B 1 128 ? -3.592 -36.812 -21.844 1 96.5 128 LYS B CA 1
ATOM 3024 C C . LYS B 1 128 ? -2.605 -37.094 -20.703 1 96.5 128 LYS B C 1
ATOM 3026 O O . LYS B 1 128 ? -3.008 -37.438 -19.594 1 96.5 128 LYS B O 1
ATOM 3031 N N . SER B 1 129 ? -1.331 -37.031 -21.094 1 97.81 129 SER B N 1
ATOM 3032 C CA . SER B 1 129 ? -0.244 -37.25 -20.141 1 97.81 129 SER B CA 1
ATOM 3033 C C . SER B 1 129 ? 0.572 -35.969 -19.938 1 97.81 129 SER B C 1
ATOM 3035 O O . SER B 1 129 ? 0.858 -35.25 -20.906 1 97.81 129 SER B O 1
ATOM 3037 N N . ALA B 1 130 ? 0.893 -35.688 -18.656 1 98.19 130 ALA B N 1
ATOM 3038 C CA . ALA B 1 130 ? 1.638 -34.469 -18.391 1 98.19 130 ALA B CA 1
ATOM 3039 C C . ALA B 1 130 ? 2.854 -34.75 -17.516 1 98.19 130 ALA B C 1
ATOM 3041 O O . ALA B 1 130 ? 2.854 -35.688 -16.719 1 98.19 130 ALA B O 1
ATOM 3042 N N . LEU B 1 131 ? 3.92 -33.938 -17.719 1 98.62 131 LEU B N 1
ATOM 3043 C CA . LEU B 1 131 ? 5.055 -33.812 -16.812 1 98.62 131 LEU B CA 1
ATOM 3044 C C . LEU B 1 131 ? 5.047 -32.469 -16.109 1 98.62 131 LEU B C 1
ATOM 3046 O O . LEU B 1 131 ? 4.949 -31.422 -16.75 1 98.62 131 LEU B O 1
ATOM 3050 N N . ILE B 1 132 ? 5.055 -32.5 -14.789 1 98.38 132 ILE B N 1
ATOM 3051 C CA . ILE B 1 132 ? 5.207 -31.266 -14.008 1 98.38 132 ILE B CA 1
ATOM 3052 C C . ILE B 1 132 ? 6.551 -31.281 -13.289 1 98.38 132 ILE B C 1
ATOM 3054 O O . ILE B 1 132 ? 6.852 -32.219 -12.531 1 98.38 132 ILE B O 1
ATOM 3058 N N . VAL B 1 133 ? 7.375 -30.297 -13.586 1 98.19 133 VAL B N 1
ATOM 3059 C CA . VAL B 1 133 ? 8.641 -30.109 -12.891 1 98.19 133 VAL B CA 1
ATOM 3060 C C . VAL B 1 133 ? 8.516 -28.969 -11.883 1 98.19 133 VAL B C 1
ATOM 3062 O O . VAL B 1 133 ? 8.383 -27.812 -12.273 1 98.19 133 VAL B O 1
ATOM 3065 N N . GLY B 1 134 ? 8.57 -29.281 -10.641 1 95.81 134 GLY B N 1
ATOM 3066 C CA . GLY B 1 134 ? 8.32 -28.359 -9.547 1 95.81 134 GLY B CA 1
ATOM 3067 C C . GLY B 1 134 ? 7.047 -28.672 -8.781 1 95.81 134 GLY B C 1
ATOM 3068 O O . GLY B 1 134 ? 5.957 -28.688 -9.352 1 95.81 134 GLY B O 1
ATOM 3069 N N . THR B 1 135 ? 7.191 -28.906 -7.469 1 94 135 THR B N 1
ATOM 3070 C CA . THR B 1 135 ? 6.031 -29.25 -6.656 1 94 135 THR B CA 1
ATOM 3071 C C . THR B 1 135 ? 5.871 -28.266 -5.5 1 94 135 THR B C 1
ATOM 3073 O O . THR B 1 135 ? 5.531 -28.656 -4.383 1 94 135 THR B O 1
ATOM 3076 N N . GLY B 1 136 ? 6.188 -27.031 -5.762 1 88.44 136 GLY B N 1
ATOM 3077 C CA . GLY B 1 136 ? 5.828 -25.953 -4.84 1 88.44 136 GLY B CA 1
ATOM 3078 C C . GLY B 1 136 ? 4.363 -25.578 -4.926 1 88.44 136 GLY B C 1
ATOM 3079 O O . GLY B 1 136 ? 3.531 -26.359 -5.387 1 88.44 136 GLY B O 1
ATOM 3080 N N . GLY B 1 137 ? 4.02 -24.422 -4.461 1 86.75 137 GLY B N 1
ATOM 3081 C CA . GLY B 1 137 ? 2.637 -23.969 -4.406 1 86.75 137 GLY B CA 1
ATOM 3082 C C . GLY B 1 137 ? 1.948 -24 -5.758 1 86.75 137 GLY B C 1
ATOM 3083 O O . GLY B 1 137 ? 0.874 -24.578 -5.902 1 86.75 137 GLY B O 1
ATOM 3084 N N . ALA B 1 138 ? 2.584 -23.406 -6.75 1 90.25 138 ALA B N 1
ATOM 3085 C CA . ALA B 1 138 ? 1.992 -23.344 -8.086 1 90.25 138 ALA B CA 1
ATOM 3086 C C . ALA B 1 138 ? 1.928 -24.719 -8.727 1 90.25 138 ALA B C 1
ATOM 3088 O O . ALA B 1 138 ? 0.937 -25.062 -9.375 1 90.25 138 ALA B O 1
ATOM 3089 N N . GLY B 1 139 ? 2.994 -25.516 -8.547 1 94.38 139 GLY B N 1
ATOM 3090 C CA . GLY B 1 139 ? 3.02 -26.875 -9.094 1 94.38 139 GLY B CA 1
ATOM 3091 C C . GLY B 1 139 ? 1.934 -27.766 -8.531 1 94.38 139 GLY B C 1
ATOM 3092 O O . GLY B 1 139 ? 1.258 -28.469 -9.273 1 94.38 139 GLY B O 1
ATOM 3093 N N . VAL B 1 140 ? 1.776 -27.672 -7.234 1 94.38 140 VAL B N 1
ATOM 3094 C CA . VAL B 1 140 ? 0.734 -28.438 -6.566 1 94.38 140 VAL B CA 1
ATOM 3095 C C . VAL B 1 140 ? -0.637 -28.031 -7.098 1 94.38 140 VAL B C 1
ATOM 3097 O O . VAL B 1 140 ? -1.472 -28.875 -7.41 1 94.38 140 VAL B O 1
ATOM 3100 N N . ALA B 1 141 ? -0.819 -26.766 -7.238 1 94.38 141 ALA B N 1
ATOM 3101 C CA . ALA B 1 141 ? -2.086 -26.234 -7.734 1 94.38 141 ALA B CA 1
ATOM 3102 C C . ALA B 1 141 ? -2.371 -26.734 -9.148 1 94.38 141 ALA B C 1
ATOM 3104 O O . ALA B 1 141 ? -3.488 -27.156 -9.453 1 94.38 141 ALA B O 1
ATOM 3105 N N . VAL B 1 142 ? -1.389 -26.734 -9.93 1 95.88 142 VAL B N 1
ATOM 3106 C CA . VAL B 1 142 ? -1.535 -27.156 -11.328 1 95.88 142 VAL B CA 1
ATOM 3107 C C . VAL B 1 142 ? -1.816 -28.656 -11.398 1 95.88 142 VAL B C 1
ATOM 3109 O O . VAL B 1 142 ? -2.672 -29.094 -12.164 1 95.88 142 VAL B O 1
ATOM 3112 N N . ALA B 1 143 ? -1.146 -29.438 -10.602 1 96.81 143 ALA B N 1
ATOM 3113 C CA . ALA B 1 143 ? -1.355 -30.875 -10.57 1 96.81 143 ALA B CA 1
ATOM 3114 C C . ALA B 1 143 ? -2.807 -31.219 -10.242 1 96.81 143 ALA B C 1
ATOM 3116 O O . ALA B 1 143 ? -3.449 -31.984 -10.961 1 96.81 143 ALA B O 1
ATOM 3117 N N . HIS B 1 144 ? -3.283 -30.609 -9.227 1 95.44 144 HIS B N 1
ATOM 3118 C CA . HIS B 1 144 ? -4.664 -30.859 -8.82 1 95.44 144 HIS B CA 1
ATOM 3119 C C . HIS B 1 144 ? -5.641 -30.406 -9.898 1 95.44 144 HIS B C 1
ATOM 3121 O O . HIS B 1 144 ? -6.613 -31.094 -10.195 1 95.44 144 HIS B O 1
ATOM 3127 N N . ALA B 1 145 ? -5.375 -29.281 -10.445 1 94.75 145 ALA B N 1
ATOM 3128 C CA . ALA B 1 145 ? -6.273 -28.734 -11.461 1 94.75 145 ALA B CA 1
ATOM 3129 C C . ALA B 1 145 ? -6.289 -29.609 -12.711 1 94.75 145 ALA B C 1
ATOM 3131 O O . ALA B 1 145 ? -7.332 -29.766 -13.352 1 94.75 145 ALA B O 1
ATOM 3132 N N . LEU B 1 146 ? -5.152 -30.172 -13.07 1 96.19 146 LEU B N 1
ATOM 3133 C CA . LEU B 1 146 ? -5.082 -31.062 -14.227 1 96.19 146 LEU B CA 1
ATOM 3134 C C . LEU B 1 146 ? -5.867 -32.344 -13.984 1 96.19 146 LEU B C 1
ATOM 3136 O O . LEU B 1 146 ? -6.52 -32.844 -14.898 1 96.19 146 LEU B O 1
ATOM 3140 N N . ILE B 1 147 ? -5.805 -32.844 -12.773 1 95.62 147 ILE B N 1
ATOM 3141 C CA . ILE B 1 147 ? -6.59 -34 -12.43 1 95.62 147 ILE B CA 1
ATOM 3142 C C . ILE B 1 147 ? -8.078 -33.688 -12.539 1 95.62 147 ILE B C 1
ATOM 3144 O O . ILE B 1 147 ? -8.836 -34.469 -13.141 1 95.62 147 ILE B O 1
ATOM 3148 N N . ASP B 1 148 ? -8.469 -32.562 -12.07 1 93.75 148 ASP B N 1
ATOM 3149 C CA . ASP B 1 148 ? -9.859 -32.125 -12.164 1 93.75 148 ASP B CA 1
ATOM 3150 C C . ASP B 1 148 ? -10.297 -31.969 -13.617 1 93.75 148 ASP B C 1
ATOM 3152 O O . ASP B 1 148 ? -11.461 -32.188 -13.953 1 93.75 148 ASP B O 1
ATOM 3156 N N . ALA B 1 149 ? -9.336 -31.656 -14.43 1 93.94 149 ALA B N 1
ATOM 3157 C CA . ALA B 1 149 ? -9.633 -31.422 -15.844 1 93.94 149 ALA B CA 1
ATOM 3158 C C . ALA B 1 149 ? -9.602 -32.75 -16.625 1 93.94 149 ALA B C 1
ATOM 3160 O O . ALA B 1 149 ? -9.875 -32.75 -17.828 1 93.94 149 ALA B O 1
ATOM 3161 N N . GLY B 1 150 ? -9.172 -33.812 -16 1 94.94 150 GLY B N 1
ATOM 3162 C CA . GLY B 1 150 ? -9.312 -35.125 -16.609 1 94.94 150 GLY B CA 1
ATOM 3163 C C . GLY B 1 150 ? -8.016 -35.656 -17.188 1 94.94 150 GLY B C 1
ATOM 3164 O O . GLY B 1 150 ? -8.031 -36.5 -18.109 1 94.94 150 GLY B O 1
ATOM 3165 N N . ILE B 1 151 ? -6.863 -35.219 -16.703 1 96.69 151 ILE B N 1
ATOM 3166 C CA . ILE B 1 151 ? -5.578 -35.75 -17.156 1 96.69 151 ILE B CA 1
ATOM 3167 C C . ILE B 1 151 ? -5.496 -37.25 -16.828 1 96.69 151 ILE B C 1
ATOM 3169 O O . ILE B 1 151 ? -6.043 -37.719 -15.82 1 96.69 151 ILE B O 1
ATOM 3173 N N . ALA B 1 152 ? -4.914 -38 -17.703 1 97 152 ALA B N 1
ATOM 3174 C CA . ALA B 1 152 ? -4.863 -39.438 -17.516 1 97 152 ALA B CA 1
ATOM 3175 C C . ALA B 1 152 ? -3.66 -39.844 -16.672 1 97 152 ALA B C 1
ATOM 3177 O O . ALA B 1 152 ? -3.727 -40.812 -15.906 1 97 152 ALA B O 1
ATOM 3178 N N . SER B 1 153 ? -2.574 -39.156 -16.875 1 97.5 153 SER B N 1
ATOM 3179 C CA . SER B 1 153 ? -1.366 -39.5 -16.125 1 97.5 153 SER B CA 1
ATOM 3180 C C . SER B 1 153 ? -0.526 -38.25 -15.859 1 97.5 153 SER B C 1
ATOM 3182 O O . SER B 1 153 ? -0.5 -37.344 -16.672 1 97.5 153 SER B O 1
ATOM 3184 N N . LEU B 1 154 ? 0.079 -38.281 -14.711 1 97.81 154 LEU B N 1
ATOM 3185 C CA . LEU B 1 154 ? 0.95 -37.188 -14.273 1 97.81 154 LEU B CA 1
ATOM 3186 C C . LEU B 1 154 ? 2.311 -37.719 -13.836 1 97.81 154 LEU B C 1
ATOM 3188 O O . LEU B 1 154 ? 2.395 -38.531 -12.922 1 97.81 154 LEU B O 1
ATOM 3192 N N . ASP B 1 155 ? 3.373 -37.312 -14.484 1 98.25 155 ASP B N 1
ATOM 3193 C CA . ASP B 1 155 ? 4.742 -37.469 -14.016 1 98.25 155 ASP B CA 1
ATOM 3194 C C . ASP B 1 155 ? 5.234 -36.25 -13.273 1 98.25 155 ASP B C 1
ATOM 3196 O O . ASP B 1 155 ? 5.039 -35.125 -13.742 1 98.25 155 ASP B O 1
ATOM 3200 N N . LEU B 1 156 ? 5.789 -36.469 -12.094 1 98.25 156 LEU B N 1
ATOM 3201 C CA . LEU B 1 156 ? 6.188 -35.344 -11.227 1 98.25 156 LEU B CA 1
ATOM 3202 C C . LEU B 1 156 ? 7.684 -35.406 -10.938 1 98.25 156 LEU B C 1
ATOM 3204 O O . LEU B 1 156 ? 8.25 -36.469 -10.75 1 98.25 156 LEU B O 1
ATOM 3208 N N . PHE B 1 157 ? 8.266 -34.219 -10.922 1 98.19 157 PHE B N 1
ATOM 3209 C CA . PHE B 1 157 ? 9.641 -34.125 -10.453 1 98.19 157 PHE B CA 1
ATOM 3210 C C . PHE B 1 157 ? 9.836 -32.875 -9.594 1 98.19 157 PHE B C 1
ATOM 3212 O O . PHE B 1 157 ? 9.289 -31.828 -9.891 1 98.19 157 PHE B O 1
ATOM 3219 N N . ASP B 1 158 ? 10.547 -33 -8.578 1 97.19 158 ASP B N 1
ATOM 3220 C CA . ASP B 1 158 ? 11.094 -31.922 -7.773 1 97.19 158 ASP B CA 1
ATOM 3221 C C . ASP B 1 158 ? 12.43 -32.312 -7.148 1 97.19 158 ASP B C 1
ATOM 3223 O O . ASP B 1 158 ? 12.609 -33.469 -6.746 1 97.19 158 ASP B O 1
ATOM 3227 N N . SER B 1 159 ? 13.391 -31.375 -7.055 1 95.06 159 SER B N 1
ATOM 3228 C CA . SER B 1 159 ? 14.664 -31.688 -6.414 1 95.06 159 SER B CA 1
ATOM 3229 C C . SER B 1 159 ? 14.492 -31.922 -4.918 1 95.06 159 SER B C 1
ATOM 3231 O O . SER B 1 159 ? 15.328 -32.562 -4.285 1 95.06 159 SER B O 1
ATOM 3233 N N . ASN B 1 160 ? 13.438 -31.391 -4.383 1 94.31 160 ASN B N 1
ATOM 3234 C CA . ASN B 1 160 ? 13.055 -31.656 -3 1 94.31 160 ASN B CA 1
ATOM 3235 C C . ASN B 1 160 ? 12.188 -32.906 -2.895 1 94.31 160 ASN B C 1
ATOM 3237 O O . ASN B 1 160 ? 10.969 -32.844 -3.105 1 94.31 160 ASN B O 1
ATOM 3241 N N . ALA B 1 161 ? 12.742 -33.938 -2.393 1 94.12 161 ALA B N 1
ATOM 3242 C CA . ALA B 1 161 ? 12.07 -35.25 -2.367 1 94.12 161 ALA B CA 1
ATOM 3243 C C . ALA B 1 161 ? 10.867 -35.219 -1.434 1 94.12 161 ALA B C 1
ATOM 3245 O O . ALA B 1 161 ? 9.859 -35.875 -1.69 1 94.12 161 ALA B O 1
ATOM 3246 N N . THR B 1 162 ? 11.016 -34.438 -0.419 1 93.44 162 THR B N 1
ATOM 3247 C CA . THR B 1 162 ? 9.93 -34.375 0.551 1 93.44 162 THR B CA 1
ATOM 3248 C C . THR B 1 162 ? 8.695 -33.719 -0.071 1 93.44 162 THR B C 1
ATOM 3250 O O . THR B 1 162 ? 7.59 -34.25 0.052 1 93.44 162 THR B O 1
ATOM 3253 N N . SER B 1 163 ? 8.891 -32.688 -0.756 1 90.69 163 SER B N 1
ATOM 3254 C CA . SER B 1 163 ? 7.793 -32 -1.431 1 90.69 163 SER B CA 1
ATOM 3255 C C . SER B 1 163 ? 7.172 -32.875 -2.51 1 90.69 163 SER B C 1
ATOM 3257 O O . SER B 1 163 ? 5.949 -32.938 -2.65 1 90.69 163 SER B O 1
ATOM 3259 N N . LEU B 1 164 ? 8 -33.562 -3.223 1 95.44 164 LEU B N 1
ATOM 3260 C CA . LEU B 1 164 ? 7.562 -34.438 -4.301 1 95.44 164 LEU B CA 1
ATOM 3261 C C . LEU B 1 164 ? 6.68 -35.562 -3.758 1 95.44 164 LEU B C 1
ATOM 3263 O O . LEU B 1 164 ? 5.582 -35.781 -4.266 1 95.44 164 LEU B O 1
ATOM 3267 N N . ARG B 1 165 ? 7.145 -36.156 -2.742 1 94.56 165 ARG B N 1
ATOM 3268 C CA . ARG B 1 165 ? 6.426 -37.312 -2.174 1 94.56 165 ARG B CA 1
ATOM 3269 C C . ARG B 1 165 ? 5.109 -36.844 -1.544 1 94.56 165 ARG B C 1
ATOM 3271 O O . ARG B 1 165 ? 4.105 -37.562 -1.633 1 94.56 165 ARG B O 1
ATOM 3278 N N . ARG B 1 166 ? 5.164 -35.75 -0.942 1 92.62 166 ARG B N 1
ATOM 3279 C CA . ARG B 1 166 ? 3.949 -35.219 -0.337 1 92.62 166 ARG B CA 1
ATOM 3280 C C . ARG B 1 166 ? 2.865 -35 -1.387 1 92.62 166 ARG B C 1
ATOM 3282 O O . ARG B 1 166 ? 1.71 -35.375 -1.182 1 92.62 166 ARG B O 1
ATOM 3289 N N . LEU B 1 167 ? 3.256 -34.438 -2.471 1 94.31 167 LEU B N 1
ATOM 3290 C CA . LEU B 1 167 ? 2.289 -34.188 -3.537 1 94.31 167 LEU B CA 1
ATOM 3291 C C . LEU B 1 167 ? 1.813 -35.531 -4.141 1 94.31 167 LEU B C 1
ATOM 3293 O O . LEU B 1 167 ? 0.611 -35.719 -4.32 1 94.31 167 LEU B O 1
ATOM 3297 N N . ALA B 1 168 ? 2.738 -36.375 -4.434 1 95.12 168 ALA B N 1
ATOM 3298 C CA . ALA B 1 168 ? 2.381 -37.656 -5.02 1 95.12 168 ALA B CA 1
ATOM 3299 C C . ALA B 1 168 ? 1.376 -38.406 -4.145 1 95.12 168 ALA B C 1
ATOM 3301 O O . ALA B 1 168 ? 0.369 -38.906 -4.641 1 95.12 168 ALA B O 1
ATOM 3302 N N . HIS B 1 169 ? 1.656 -38.406 -2.891 1 93.81 169 HIS B N 1
ATOM 3303 C CA . HIS B 1 169 ? 0.782 -39.094 -1.943 1 93.81 169 HIS B CA 1
ATOM 3304 C C . HIS B 1 169 ? -0.596 -38.438 -1.897 1 93.81 169 HIS B C 1
ATOM 3306 O O . HIS B 1 169 ? -1.616 -39.125 -1.882 1 93.81 169 HIS B O 1
ATOM 3312 N N . ALA B 1 170 ? -0.606 -37.156 -1.868 1 92.5 170 ALA B N 1
ATOM 3313 C CA . ALA B 1 170 ? -1.867 -36.438 -1.822 1 92.5 170 ALA B CA 1
ATOM 3314 C C . ALA B 1 170 ? -2.717 -36.719 -3.057 1 92.5 170 ALA B C 1
ATOM 3316 O O . ALA B 1 170 ? -3.934 -36.875 -2.955 1 92.5 170 ALA B O 1
ATOM 3317 N N . LEU B 1 171 ? -2.09 -36.781 -4.172 1 94.75 171 LEU B N 1
ATOM 3318 C CA . LEU B 1 171 ? -2.805 -37 -5.426 1 94.75 171 LEU B CA 1
ATOM 3319 C C . LEU B 1 171 ? -3.344 -38.438 -5.492 1 94.75 171 LEU B C 1
ATOM 3321 O O . LEU B 1 171 ? -4.457 -38.656 -5.973 1 94.75 171 LEU B O 1
ATOM 3325 N N . GLN B 1 172 ? -2.566 -39.312 -5.031 1 91.94 172 GLN B N 1
ATOM 3326 C CA . GLN B 1 172 ? -2.982 -40.688 -5.027 1 91.94 172 GLN B CA 1
ATOM 3327 C C . GLN B 1 172 ? -4.172 -40.906 -4.102 1 91.94 172 GLN B C 1
ATOM 3329 O O . GLN B 1 172 ? -5.066 -41.719 -4.402 1 91.94 172 GLN B O 1
ATOM 3334 N N . LYS B 1 173 ? -4.203 -40.219 -3.084 1 89.88 173 LYS B N 1
ATOM 3335 C CA . LYS B 1 173 ? -5.262 -40.344 -2.084 1 89.88 173 LYS B CA 1
ATOM 3336 C C . LYS B 1 173 ? -6.59 -39.812 -2.609 1 89.88 173 LYS B C 1
ATOM 3338 O O . LYS B 1 173 ? -7.652 -40.156 -2.086 1 89.88 173 LYS B O 1
ATOM 3343 N N . ARG B 1 174 ? -6.547 -39 -3.572 1 89.06 174 ARG B N 1
ATOM 3344 C CA . ARG B 1 174 ? -7.77 -38.438 -4.145 1 89.06 174 ARG B CA 1
ATOM 3345 C C . ARG B 1 174 ? -8.633 -39.531 -4.75 1 89.06 174 ARG B C 1
ATOM 3347 O O . ARG B 1 174 ? -9.844 -39.375 -4.918 1 89.06 174 ARG B O 1
ATOM 3354 N N . GLY B 1 175 ? -8.039 -40.656 -5.129 1 82.62 175 GLY B N 1
ATOM 3355 C CA . GLY B 1 175 ? -8.773 -41.75 -5.734 1 82.62 175 GLY B CA 1
ATOM 3356 C C . GLY B 1 175 ? -9.344 -41.406 -7.102 1 82.62 175 GLY B C 1
ATOM 3357 O O . GLY B 1 175 ? -10.453 -41.812 -7.438 1 82.62 175 GLY B O 1
ATOM 3358 N N . SER B 1 176 ? -8.719 -40.562 -7.941 1 85.5 176 SER B N 1
ATOM 3359 C CA . SER B 1 176 ? -9.203 -40.062 -9.219 1 85.5 176 SER B CA 1
ATOM 3360 C C . SER B 1 176 ? -8.953 -41.094 -10.336 1 85.5 176 SER B C 1
ATOM 3362 O O . SER B 1 176 ? -9.469 -40.938 -11.445 1 85.5 176 SER B O 1
ATOM 3364 N N . GLY B 1 177 ? -8.125 -42.094 -10.156 1 90.69 177 GLY B N 1
ATOM 3365 C CA . GLY B 1 177 ? -7.734 -43.031 -11.203 1 90.69 177 GLY B CA 1
ATOM 3366 C C . GLY B 1 177 ? -6.574 -42.531 -12.039 1 90.69 177 GLY B C 1
ATOM 3367 O O . GLY B 1 177 ? -6.078 -43.25 -12.906 1 90.69 177 GLY B O 1
ATOM 3368 N N . VAL B 1 178 ? -6.156 -41.375 -11.797 1 93.19 178 VAL B N 1
ATOM 3369 C CA . VAL B 1 178 ? -5.023 -40.812 -12.523 1 93.19 178 VAL B CA 1
ATOM 3370 C C . VAL B 1 178 ? -3.736 -41.5 -12.109 1 93.19 178 VAL B C 1
ATOM 3372 O O . VAL B 1 178 ? -3.518 -41.781 -10.922 1 93.19 178 VAL B O 1
ATOM 3375 N N . VAL B 1 179 ? -2.895 -41.906 -13.07 1 93.62 179 VAL B N 1
ATOM 3376 C CA . VAL B 1 179 ? -1.598 -42.5 -12.789 1 93.62 179 VAL B CA 1
ATOM 3377 C C . VAL B 1 179 ? -0.587 -41.438 -12.414 1 93.62 179 VAL B C 1
ATOM 3379 O O . VAL B 1 179 ? -0.316 -40.531 -13.211 1 93.62 179 VAL B O 1
ATOM 3382 N N . VAL B 1 180 ? -0.1 -41.5 -11.203 1 96.62 180 VAL B N 1
ATOM 3383 C CA . VAL B 1 180 ? 0.881 -40.531 -10.719 1 96.62 180 VAL B CA 1
ATOM 3384 C C . VAL B 1 180 ? 2.232 -41.219 -10.531 1 96.62 180 VAL B C 1
ATOM 3386 O O . VAL B 1 180 ? 2.324 -42.25 -9.844 1 96.62 180 VAL B O 1
ATOM 3389 N N . ARG B 1 181 ? 3.291 -40.719 -11.164 1 95.81 181 ARG B N 1
ATOM 3390 C CA . ARG B 1 181 ? 4.625 -41.281 -11.062 1 95.81 181 ARG B CA 1
ATOM 3391 C C . ARG B 1 181 ? 5.668 -40.219 -10.766 1 95.81 181 ARG B C 1
ATOM 3393 O O . ARG B 1 181 ? 5.516 -39.062 -11.188 1 95.81 181 ARG B O 1
ATOM 3400 N N . GLU B 1 182 ? 6.648 -40.594 -10.016 1 96 182 GLU B N 1
ATOM 3401 C CA . GLU B 1 182 ? 7.852 -39.781 -9.93 1 96 182 GLU B CA 1
ATOM 3402 C C . GLU B 1 182 ? 8.711 -39.938 -11.18 1 96 182 GLU B C 1
ATOM 3404 O O . GLU B 1 182 ? 8.828 -41.031 -11.727 1 96 182 GLU B O 1
ATOM 3409 N N . SER B 1 183 ? 9.273 -38.875 -11.578 1 95.94 183 SER B N 1
ATOM 3410 C CA . SER B 1 183 ? 10.031 -38.875 -12.82 1 95.94 183 SER B CA 1
ATOM 3411 C C . SER B 1 183 ? 11.273 -38 -12.719 1 95.94 183 SER B C 1
ATOM 3413 O O . SER B 1 183 ? 11.664 -37.594 -11.625 1 95.94 183 SER B O 1
ATOM 3415 N N . VAL B 1 184 ? 12.055 -37.844 -13.781 1 96.31 184 VAL B N 1
ATOM 3416 C CA . VAL B 1 184 ? 13.188 -36.906 -13.93 1 96.31 184 VAL B CA 1
ATOM 3417 C C . VAL B 1 184 ? 12.766 -35.688 -14.727 1 96.31 184 VAL B C 1
ATOM 3419 O O . VAL B 1 184 ? 11.719 -35.688 -15.383 1 96.31 184 VAL B O 1
ATOM 3422 N N . PRO B 1 185 ? 13.477 -34.656 -14.617 1 97.94 185 PRO B N 1
ATOM 3423 C CA . PRO B 1 185 ? 13.094 -33.438 -15.336 1 97.94 185 PRO B CA 1
ATOM 3424 C C . PRO B 1 185 ? 13.453 -33.469 -16.812 1 97.94 185 PRO B C 1
ATOM 3426 O O . PRO B 1 185 ? 14.156 -32.594 -17.312 1 97.94 185 PRO B O 1
ATOM 3429 N N . ARG B 1 186 ? 12.945 -34.5 -17.422 1 98.06 186 ARG B N 1
ATOM 3430 C CA . ARG B 1 186 ? 13.141 -34.75 -18.844 1 98.06 186 ARG B CA 1
ATOM 3431 C C . ARG B 1 186 ? 11.828 -35.125 -19.531 1 98.06 186 ARG B C 1
ATOM 3433 O O . ARG B 1 186 ? 11.164 -36.094 -19.125 1 98.06 186 ARG B O 1
ATOM 3440 N N . ALA B 1 187 ? 11.492 -34.312 -20.547 1 98.19 187 ALA B N 1
ATOM 3441 C CA . ALA B 1 187 ? 10.297 -34.625 -21.328 1 98.19 187 ALA B CA 1
ATOM 3442 C C . ALA B 1 187 ? 10.445 -35.938 -22.078 1 98.19 187 ALA B C 1
ATOM 3444 O O . ALA B 1 187 ? 11.523 -36.25 -22.594 1 98.19 187 ALA B O 1
ATOM 3445 N N . GLN B 1 188 ? 9.406 -36.75 -22.094 1 97.56 188 GLN B N 1
ATOM 3446 C CA . GLN B 1 188 ? 9.367 -37.969 -22.844 1 97.56 188 GLN B CA 1
ATOM 3447 C C . GLN B 1 188 ? 8.336 -37.906 -23.984 1 97.56 188 GLN B C 1
ATOM 3449 O O . GLN B 1 188 ? 7.477 -37.031 -23.984 1 97.56 188 GLN B O 1
ATOM 3454 N N . ALA B 1 189 ? 8.359 -38.844 -24.891 1 96.81 189 ALA B N 1
ATOM 3455 C CA . ALA B 1 189 ? 7.496 -38.844 -26.078 1 96.81 189 ALA B CA 1
ATOM 3456 C C . ALA B 1 189 ? 6.031 -39 -25.672 1 96.81 189 ALA B C 1
ATOM 3458 O O . ALA B 1 189 ? 5.141 -38.5 -26.375 1 96.81 189 ALA B O 1
ATOM 3459 N N . CYS B 1 190 ? 5.809 -39.562 -24.562 1 95.81 190 CYS B N 1
ATOM 3460 C CA . CYS B 1 190 ? 4.441 -39.844 -24.141 1 95.81 190 CYS B CA 1
ATOM 3461 C C . CYS B 1 190 ? 3.803 -38.594 -23.516 1 95.81 190 CYS B C 1
ATOM 3463 O O . CYS B 1 190 ? 2.586 -38.562 -23.312 1 95.81 190 CYS B O 1
ATOM 3465 N N . HIS B 1 191 ? 4.559 -37.594 -23.188 1 97.88 191 HIS B N 1
ATOM 3466 C CA . HIS B 1 191 ? 4.02 -36.406 -22.547 1 97.88 191 HIS B CA 1
ATOM 3467 C C . HIS B 1 191 ? 3.352 -35.469 -23.562 1 97.88 191 HIS B C 1
ATOM 3469 O O . HIS B 1 191 ? 3.988 -35.031 -24.516 1 97.88 191 HIS B O 1
ATOM 3475 N N . ASP B 1 192 ? 2.115 -35.188 -23.344 1 97.31 192 ASP B N 1
ATOM 3476 C CA . ASP B 1 192 ? 1.386 -34.219 -24.172 1 97.31 192 ASP B CA 1
ATOM 3477 C C . ASP B 1 192 ? 1.594 -32.812 -23.672 1 97.31 192 ASP B C 1
ATOM 3479 O O . ASP B 1 192 ? 1.508 -31.844 -24.438 1 97.31 192 ASP B O 1
ATOM 3483 N N . LEU B 1 193 ? 1.786 -32.688 -22.406 1 97.94 193 LEU B N 1
ATOM 3484 C CA . LEU B 1 193 ? 1.983 -31.422 -21.734 1 97.94 193 LEU B CA 1
ATOM 3485 C C . LEU B 1 193 ? 3.176 -31.484 -20.781 1 97.94 193 LEU B C 1
ATOM 3487 O O . LEU B 1 193 ? 3.311 -32.438 -20.016 1 97.94 193 LEU B O 1
ATOM 3491 N N . VAL B 1 194 ? 4.094 -30.531 -20.938 1 98.38 194 VAL B N 1
ATOM 3492 C CA . VAL B 1 194 ? 5.262 -30.406 -20.062 1 98.38 194 VAL B CA 1
ATOM 3493 C C . VAL B 1 194 ? 5.258 -29.031 -19.391 1 98.38 194 VAL B C 1
ATOM 3495 O O . VAL B 1 194 ? 5.262 -28 -20.062 1 98.38 194 VAL B O 1
ATOM 3498 N N . VAL B 1 195 ? 5.25 -29.016 -18.031 1 98.12 195 VAL B N 1
ATOM 3499 C CA . VAL B 1 195 ? 5.031 -27.781 -17.297 1 98.12 195 VAL B CA 1
ATOM 3500 C C . VAL B 1 195 ? 6.227 -27.5 -16.391 1 98.12 195 VAL B C 1
ATOM 3502 O O . VAL B 1 195 ? 6.566 -28.312 -15.531 1 98.12 195 VAL B O 1
ATOM 3505 N N . ASN B 1 196 ? 6.832 -26.375 -16.609 1 98 196 ASN B N 1
ATOM 3506 C CA . ASN B 1 196 ? 7.781 -25.859 -15.633 1 98 196 ASN B CA 1
ATOM 3507 C C . ASN B 1 196 ? 7.078 -25.078 -14.523 1 98 196 ASN B C 1
ATOM 3509 O O . ASN B 1 196 ? 6.531 -24 -14.773 1 98 196 ASN B O 1
ATOM 3513 N N . ALA B 1 197 ? 7.082 -25.594 -13.344 1 95.25 197 ALA B N 1
ATOM 3514 C CA . ALA B 1 197 ? 6.496 -24.922 -12.18 1 95.25 197 ALA B CA 1
ATOM 3515 C C . ALA B 1 197 ? 7.566 -24.578 -11.148 1 95.25 197 ALA B C 1
ATOM 3517 O O . ALA B 1 197 ? 7.273 -24.453 -9.961 1 95.25 197 ALA B O 1
ATOM 3518 N N . THR B 1 198 ? 8.828 -24.516 -11.586 1 92.75 198 THR B N 1
ATOM 3519 C CA . THR B 1 198 ? 9.945 -24.078 -10.758 1 92.75 198 THR B CA 1
ATOM 3520 C C . THR B 1 198 ? 10.258 -22.594 -11 1 92.75 198 THR B C 1
ATOM 3522 O O . THR B 1 198 ? 9.797 -22.016 -11.984 1 92.75 198 THR B O 1
ATOM 3525 N N . PRO B 1 199 ? 11.078 -22.047 -10.141 1 87.94 199 PRO B N 1
ATOM 3526 C CA . PRO B 1 199 ? 11.508 -20.656 -10.406 1 87.94 199 PRO B CA 1
ATOM 3527 C C . PRO B 1 199 ? 12.625 -20.578 -11.438 1 87.94 199 PRO B C 1
ATOM 3529 O O . PRO B 1 199 ? 13.055 -19.484 -11.789 1 87.94 199 PRO B O 1
ATOM 3532 N N . CYS B 1 200 ? 13.102 -21.688 -11.953 1 90.88 200 CYS B N 1
ATOM 3533 C CA . CYS B 1 200 ? 14.188 -21.688 -12.922 1 90.88 200 CYS B CA 1
ATOM 3534 C C . CYS B 1 200 ? 13.75 -21.062 -14.234 1 90.88 200 CYS B C 1
ATOM 3536 O O . CYS B 1 200 ? 12.859 -21.578 -14.906 1 90.88 200 CYS B O 1
ATOM 3538 N N . GLY B 1 201 ? 14.352 -20 -14.664 1 91.06 201 GLY B N 1
ATOM 3539 C CA . GLY B 1 201 ? 14.016 -19.25 -15.859 1 91.06 201 GLY B CA 1
ATOM 3540 C C . GLY B 1 201 ? 13.727 -17.781 -15.57 1 91.06 201 GLY B C 1
ATOM 3541 O O . GLY B 1 201 ? 13.641 -16.969 -16.5 1 91.06 201 GLY B O 1
ATOM 3542 N N . MET B 1 202 ? 13.562 -17.469 -14.281 1 84.81 202 MET B N 1
ATOM 3543 C CA . MET B 1 202 ? 13.266 -16.094 -13.891 1 84.81 202 MET B CA 1
ATOM 3544 C C . MET B 1 202 ? 14.484 -15.203 -14.07 1 84.81 202 MET B C 1
ATOM 3546 O O . MET B 1 202 ? 14.352 -13.992 -14.273 1 84.81 202 MET B O 1
ATOM 3550 N N . ARG B 1 203 ? 15.695 -15.719 -13.922 1 83.75 203 ARG B N 1
ATOM 3551 C CA . ARG B 1 203 ? 16.938 -14.945 -14.016 1 83.75 203 ARG B CA 1
ATOM 3552 C C . ARG B 1 203 ? 17.797 -15.445 -15.172 1 83.75 203 ARG B C 1
ATOM 3554 O O . ARG B 1 203 ? 17.797 -16.641 -15.484 1 83.75 203 ARG B O 1
ATOM 3561 N N . PRO B 1 204 ? 18.578 -14.43 -15.602 1 84.94 204 PRO B N 1
ATOM 3562 C CA . PRO B 1 204 ? 19.516 -14.875 -16.625 1 84.94 204 PRO B CA 1
ATOM 3563 C C . PRO B 1 204 ? 20.531 -15.891 -16.094 1 84.94 204 PRO B C 1
ATOM 3565 O O . PRO B 1 204 ? 21.031 -15.742 -14.969 1 84.94 204 PRO B O 1
ATOM 3568 N N . GLY B 1 205 ? 20.75 -16.891 -16.625 1 88.81 205 GLY B N 1
ATOM 3569 C CA . GLY B 1 205 ? 21.75 -17.859 -16.188 1 88.81 205 GLY B CA 1
ATOM 3570 C C . GLY B 1 205 ? 21.141 -19.078 -15.508 1 88.81 205 GLY B C 1
ATOM 3571 O O . GLY B 1 205 ? 21.844 -20.047 -15.211 1 88.81 205 GLY B O 1
ATOM 3572 N N . ASP B 1 206 ? 19.875 -18.984 -15.148 1 92 206 ASP B N 1
ATOM 3573 C CA . ASP B 1 206 ? 19.234 -20.156 -14.562 1 92 206 ASP B CA 1
ATOM 3574 C C . ASP B 1 206 ? 19.375 -21.375 -15.477 1 92 206 ASP B C 1
ATOM 3576 O O . ASP B 1 206 ? 19.375 -21.25 -16.703 1 92 206 ASP B O 1
ATOM 3580 N N . PRO B 1 207 ? 19.578 -22.5 -14.836 1 93.44 207 PRO B N 1
ATOM 3581 C CA . PRO B 1 207 ? 19.625 -23.703 -15.656 1 93.44 207 PRO B CA 1
ATOM 3582 C C . PRO B 1 207 ? 18.281 -24.031 -16.312 1 93.44 207 PRO B C 1
ATOM 3584 O O . PRO B 1 207 ? 17.25 -23.531 -15.875 1 93.44 207 PRO B O 1
ATOM 3587 N N . LEU B 1 208 ? 18.391 -24.812 -17.406 1 95.25 208 LEU B N 1
ATOM 3588 C CA . LEU B 1 208 ? 17.172 -25.312 -18.016 1 95.25 208 LEU B CA 1
ATOM 3589 C C . LEU B 1 208 ? 16.438 -26.25 -17.047 1 95.25 208 LEU B C 1
ATOM 3591 O O . LEU B 1 208 ? 17.016 -27.25 -16.594 1 95.25 208 LEU B O 1
ATOM 3595 N N . PRO B 1 209 ? 15.211 -25.922 -16.781 1 96.38 209 PRO B N 1
ATOM 3596 C CA . PRO B 1 209 ? 14.516 -26.734 -15.789 1 96.38 209 PRO B CA 1
ATOM 3597 C C . PRO B 1 209 ? 14.117 -28.109 -16.312 1 96.38 209 PRO B C 1
ATOM 3599 O O . PRO B 1 209 ? 13.914 -29.047 -15.531 1 96.38 209 PRO B O 1
ATOM 3602 N N . ILE B 1 210 ? 13.977 -28.25 -17.609 1 98.38 210 ILE B N 1
ATOM 3603 C CA . ILE B 1 210 ? 13.492 -29.484 -18.203 1 98.38 210 ILE B CA 1
ATOM 3604 C C . ILE B 1 210 ? 14.273 -29.781 -19.484 1 98.38 210 ILE B C 1
ATOM 3606 O O . ILE B 1 210 ? 14.438 -28.906 -20.344 1 98.38 210 ILE B O 1
ATOM 3610 N N . ASP B 1 211 ? 14.797 -30.969 -19.562 1 98.19 211 ASP B N 1
ATOM 3611 C CA . ASP B 1 211 ? 15.414 -31.422 -20.797 1 98.19 211 ASP B CA 1
ATOM 3612 C C . ASP B 1 211 ? 14.352 -31.797 -21.828 1 98.19 211 ASP B C 1
ATOM 3614 O O . ASP B 1 211 ? 13.508 -32.656 -21.578 1 98.19 211 ASP B O 1
ATOM 3618 N N . LEU B 1 212 ? 14.383 -31.25 -23.078 1 98.31 212 LEU B N 1
ATOM 3619 C CA . LEU B 1 212 ? 13.336 -31.438 -24.062 1 98.31 212 LEU B CA 1
ATOM 3620 C C . LEU B 1 212 ? 13.789 -32.375 -25.172 1 98.31 212 LEU B C 1
ATOM 3622 O O . LEU B 1 212 ? 13.094 -32.562 -26.172 1 98.31 212 LEU B O 1
ATOM 3626 N N . ALA B 1 213 ? 14.891 -33 -24.969 1 96.56 213 ALA B N 1
ATOM 3627 C CA . ALA B 1 213 ? 15.547 -33.781 -26.016 1 96.56 213 ALA B CA 1
ATOM 3628 C C . ALA B 1 213 ? 14.648 -34.906 -26.516 1 96.56 213 ALA B C 1
ATOM 3630 O O . ALA B 1 213 ? 14.688 -35.281 -27.688 1 96.56 213 ALA B O 1
ATOM 3631 N N . ASP B 1 214 ? 13.812 -35.469 -25.641 1 97.38 214 ASP B N 1
ATOM 3632 C CA . ASP B 1 214 ? 13 -36.625 -25.984 1 97.38 214 ASP B CA 1
ATOM 3633 C C . ASP B 1 214 ? 11.523 -36.25 -26.094 1 97.38 214 ASP B C 1
ATOM 3635 O O . ASP B 1 214 ? 10.664 -37.125 -26.094 1 97.38 214 ASP B O 1
ATOM 3639 N N . ALA B 1 215 ? 11.195 -35 -26.172 1 97.94 215 ALA B N 1
ATOM 3640 C CA . ALA B 1 215 ? 9.812 -34.562 -26.266 1 97.94 215 ALA B CA 1
ATOM 3641 C C . ALA B 1 215 ? 9.195 -34.969 -27.594 1 97.94 215 ALA B C 1
ATOM 3643 O O . ALA B 1 215 ? 9.852 -34.938 -28.641 1 97.94 215 ALA B O 1
ATOM 3644 N N . GLY B 1 216 ? 8.023 -35.469 -27.547 1 96.62 216 GLY B N 1
ATOM 3645 C CA . GLY B 1 216 ? 7.305 -35.719 -28.781 1 96.62 216 GLY B CA 1
ATOM 3646 C C . GLY B 1 216 ? 6.93 -34.438 -29.531 1 96.62 216 GLY B C 1
ATOM 3647 O O . GLY B 1 216 ? 6.766 -33.406 -28.922 1 96.62 216 GLY B O 1
ATOM 3648 N N . PRO B 1 217 ? 6.68 -34.594 -30.828 1 95.19 217 PRO B N 1
ATOM 3649 C CA . PRO B 1 217 ? 6.348 -33.406 -31.625 1 95.19 217 PRO B CA 1
ATOM 3650 C C . PRO B 1 217 ? 5.008 -32.781 -31.234 1 95.19 217 PRO B C 1
ATOM 3652 O O . PRO B 1 217 ? 4.758 -31.609 -31.547 1 95.19 217 PRO B O 1
ATOM 3655 N N . HIS B 1 218 ? 4.176 -33.5 -30.562 1 94.44 218 HIS B N 1
ATOM 3656 C CA . HIS B 1 218 ? 2.85 -33.031 -30.203 1 94.44 218 HIS B CA 1
ATOM 3657 C C . HIS B 1 218 ? 2.867 -32.344 -28.844 1 94.44 218 HIS B C 1
ATOM 3659 O O . HIS B 1 218 ? 1.842 -31.828 -28.375 1 94.44 218 HIS B O 1
ATOM 3665 N N . ALA B 1 219 ? 3.998 -32.375 -28.156 1 96.69 219 ALA B N 1
ATOM 3666 C CA . ALA B 1 219 ? 4.074 -31.875 -26.781 1 96.69 219 ALA B CA 1
ATOM 3667 C C . ALA B 1 219 ? 3.887 -30.359 -26.734 1 96.69 219 ALA B C 1
ATOM 3669 O O . ALA B 1 219 ? 4.41 -29.641 -27.594 1 96.69 219 ALA B O 1
ATOM 3670 N N . VAL B 1 220 ? 3.096 -29.906 -25.781 1 97.38 220 VAL B N 1
ATOM 3671 C CA . VAL B 1 220 ? 2.998 -28.5 -25.438 1 97.38 220 VAL B CA 1
ATOM 3672 C C . VAL B 1 220 ? 3.898 -28.188 -24.25 1 97.38 220 VAL B C 1
ATOM 3674 O O . VAL B 1 220 ? 3.785 -28.828 -23.203 1 97.38 220 VAL B O 1
ATOM 3677 N N . ILE B 1 221 ? 4.812 -27.219 -24.438 1 97.88 221 ILE B N 1
ATOM 3678 C CA . ILE B 1 221 ? 5.734 -26.812 -23.375 1 97.88 221 ILE B CA 1
ATOM 3679 C C . ILE B 1 221 ? 5.219 -25.547 -22.703 1 97.88 221 ILE B C 1
ATOM 3681 O O . ILE B 1 221 ? 5.152 -24.484 -23.312 1 97.88 221 ILE B O 1
ATOM 3685 N N . ALA B 1 222 ? 4.879 -25.719 -21.422 1 96.94 222 ALA B N 1
ATOM 3686 C CA . ALA B 1 222 ? 4.309 -24.609 -20.656 1 96.94 222 ALA B CA 1
ATOM 3687 C C . ALA B 1 222 ? 5.277 -24.125 -19.594 1 96.94 222 ALA B C 1
ATOM 3689 O O . ALA B 1 222 ? 5.992 -24.922 -18.984 1 96.94 222 ALA B O 1
ATOM 3690 N N . ASP B 1 223 ? 5.281 -22.859 -19.422 1 96.25 223 ASP B N 1
ATOM 3691 C CA . ASP B 1 223 ? 6.066 -22.234 -18.359 1 96.25 223 ASP B CA 1
ATOM 3692 C C . ASP B 1 223 ? 5.188 -21.359 -17.469 1 96.25 223 ASP B C 1
ATOM 3694 O O . ASP B 1 223 ? 4.465 -20.484 -17.969 1 96.25 223 ASP B O 1
ATOM 3698 N N . LEU B 1 224 ? 5.266 -21.531 -16.125 1 92.88 224 LEU B N 1
ATOM 3699 C CA . LEU B 1 224 ? 4.449 -20.734 -15.227 1 92.88 224 LEU B CA 1
ATOM 3700 C C . LEU B 1 224 ? 5.113 -19.375 -14.945 1 92.88 224 LEU B C 1
ATOM 3702 O O . LEU B 1 224 ? 4.477 -18.469 -14.406 1 92.88 224 LEU B O 1
ATOM 3706 N N . ILE B 1 225 ? 6.367 -19.266 -15.336 1 88.12 225 ILE B N 1
ATOM 3707 C CA . ILE B 1 225 ? 7.086 -18 -15.18 1 88.12 225 ILE B CA 1
ATOM 3708 C C . ILE B 1 225 ? 6.539 -16.969 -16.172 1 88.12 225 ILE B C 1
ATOM 3710 O O . ILE B 1 225 ? 6.457 -17.234 -17.375 1 88.12 225 ILE B O 1
ATOM 3714 N N . MET B 1 226 ? 6.199 -15.859 -15.672 1 82.81 226 MET B N 1
ATOM 3715 C CA . MET B 1 226 ? 5.57 -14.828 -16.5 1 82.81 226 MET B CA 1
ATOM 3716 C C . MET B 1 226 ? 6.59 -13.797 -16.953 1 82.81 226 MET B C 1
ATOM 3718 O O . MET B 1 226 ? 6.406 -13.156 -17.984 1 82.81 226 MET B O 1
ATOM 3722 N N . LYS B 1 227 ? 7.559 -13.594 -16.078 1 79.44 227 LYS B N 1
ATOM 3723 C CA . LYS B 1 227 ? 8.648 -12.688 -16.438 1 79.44 227 LYS B CA 1
ATOM 3724 C C . LYS B 1 227 ? 10.008 -13.352 -16.203 1 79.44 227 LYS B C 1
ATOM 3726 O O . LYS B 1 227 ? 10.297 -13.805 -15.094 1 79.44 227 LYS B O 1
ATOM 3731 N N . PRO B 1 228 ? 10.781 -13.406 -17.312 1 86.75 228 PRO B N 1
ATOM 3732 C CA . PRO B 1 228 ? 10.562 -12.852 -18.656 1 86.75 228 PRO B CA 1
ATOM 3733 C C . PRO B 1 228 ? 9.461 -13.586 -19.422 1 86.75 228 PRO B C 1
ATOM 3735 O O . PRO B 1 228 ? 9.125 -14.727 -19.094 1 86.75 228 PRO B O 1
ATOM 3738 N N . ALA B 1 229 ? 8.961 -12.898 -20.422 1 86.38 229 ALA B N 1
ATOM 3739 C CA . ALA B 1 229 ? 7.914 -13.484 -21.25 1 86.38 229 ALA B CA 1
ATOM 3740 C C . ALA B 1 229 ? 8.445 -14.664 -22.047 1 86.38 229 ALA B C 1
ATOM 3742 O O . ALA B 1 229 ? 7.73 -15.648 -22.266 1 86.38 229 ALA B O 1
ATOM 3743 N N . GLN B 1 230 ? 9.664 -14.453 -22.484 1 91.88 230 GLN B N 1
ATOM 3744 C CA . GLN B 1 230 ? 10.359 -15.523 -23.188 1 91.88 230 GLN B CA 1
ATOM 3745 C C . GLN B 1 230 ? 11.469 -16.125 -22.328 1 91.88 230 GLN B C 1
ATOM 3747 O O . GLN B 1 230 ? 12.602 -15.633 -22.344 1 91.88 230 GLN B O 1
ATOM 3752 N N . THR B 1 231 ? 11.125 -17.266 -21.672 1 94.31 231 THR B N 1
ATOM 3753 C CA . THR B 1 231 ? 12.125 -17.953 -20.859 1 94.31 231 THR B CA 1
ATOM 3754 C C . THR B 1 231 ? 13.016 -18.844 -21.719 1 94.31 231 THR B C 1
ATOM 3756 O O . THR B 1 231 ? 12.688 -19.109 -22.875 1 94.31 231 THR B O 1
ATOM 3759 N N . ARG B 1 232 ? 14.109 -19.234 -21.172 1 95.5 232 ARG B N 1
ATOM 3760 C CA . ARG B 1 232 ? 15.016 -20.125 -21.891 1 95.5 232 ARG B CA 1
ATOM 3761 C C . ARG B 1 232 ? 14.305 -21.422 -22.281 1 95.5 232 ARG B C 1
ATOM 3763 O O . ARG B 1 232 ? 14.555 -21.969 -23.359 1 95.5 232 ARG B O 1
ATOM 3770 N N . LEU B 1 233 ? 13.469 -21.953 -21.422 1 97.62 233 LEU B N 1
ATOM 3771 C CA . LEU B 1 233 ? 12.711 -23.172 -21.719 1 97.62 233 LEU B CA 1
ATOM 3772 C C . LEU B 1 233 ? 11.828 -22.984 -22.938 1 97.62 233 LEU B C 1
ATOM 3774 O O . LEU B 1 233 ? 11.812 -23.828 -23.828 1 97.62 233 LEU B O 1
ATOM 3778 N N . LEU B 1 234 ? 11.094 -21.891 -22.984 1 97.06 234 LEU B N 1
ATOM 3779 C CA . LEU B 1 234 ? 10.195 -21.609 -24.109 1 97.06 234 LEU B CA 1
ATOM 3780 C C . LEU B 1 234 ? 10.984 -21.391 -25.391 1 97.06 234 LEU B C 1
ATOM 3782 O O . LEU B 1 234 ? 10.562 -21.828 -26.469 1 97.06 234 LEU B O 1
ATOM 3786 N N . GLU B 1 235 ? 12.102 -20.703 -25.219 1 96.56 235 GLU B N 1
ATOM 3787 C CA . GLU B 1 235 ? 12.969 -20.5 -26.375 1 96.56 235 GLU B CA 1
ATOM 3788 C C . GLU B 1 235 ? 13.453 -21.844 -26.953 1 96.56 235 GLU B C 1
ATOM 3790 O O . GLU B 1 235 ? 13.43 -22.047 -28.156 1 96.56 235 GLU B O 1
ATOM 3795 N N . GLU B 1 236 ? 13.961 -22.656 -26.062 1 96.88 236 GLU B N 1
ATOM 3796 C CA . GLU B 1 236 ? 14.43 -23.984 -26.469 1 96.88 236 GLU B CA 1
ATOM 3797 C C . GLU B 1 236 ? 13.312 -24.797 -27.125 1 96.88 236 GLU B C 1
ATOM 3799 O O . GLU B 1 236 ? 13.555 -25.5 -28.109 1 96.88 236 GLU B O 1
ATOM 3804 N N . ALA B 1 237 ? 12.117 -24.75 -26.594 1 97.94 237 ALA B N 1
ATOM 3805 C CA . ALA B 1 237 ? 10.969 -25.438 -27.156 1 97.94 237 ALA B CA 1
ATOM 3806 C C . ALA B 1 237 ? 10.68 -24.953 -28.578 1 97.94 237 ALA B C 1
ATOM 3808 O O . ALA B 1 237 ? 10.492 -25.766 -29.484 1 97.94 237 ALA B O 1
ATOM 3809 N N . GLU B 1 238 ? 10.648 -23.672 -28.75 1 97.12 238 GLU B N 1
ATOM 3810 C CA . GLU B 1 238 ? 10.398 -23.078 -30.062 1 97.12 238 GLU B CA 1
ATOM 3811 C C . GLU B 1 238 ? 11.469 -23.5 -31.062 1 97.12 238 GLU B C 1
ATOM 3813 O O . GLU B 1 238 ? 11.164 -23.781 -32.219 1 97.12 238 GLU B O 1
ATOM 3818 N N . ALA B 1 239 ? 12.727 -23.453 -30.609 1 97.19 239 ALA B N 1
ATOM 3819 C CA . ALA B 1 239 ? 13.844 -23.844 -31.469 1 97.19 239 ALA B CA 1
ATOM 3820 C C . ALA B 1 239 ? 13.688 -25.281 -31.953 1 97.19 239 ALA B C 1
ATOM 3822 O O . ALA B 1 239 ? 14.141 -25.625 -33.031 1 97.19 239 ALA B O 1
ATOM 3823 N N . ARG B 1 240 ? 13.016 -26.094 -31.266 1 97 240 ARG B N 1
ATOM 3824 C CA . ARG B 1 240 ? 12.805 -27.5 -31.594 1 97 240 ARG B CA 1
ATOM 3825 C C . ARG B 1 240 ? 11.492 -27.688 -32.344 1 97 240 ARG B C 1
ATOM 3827 O O . ARG B 1 240 ? 11.109 -28.812 -32.656 1 97 240 ARG B O 1
ATOM 3834 N N . GLY B 1 241 ? 10.758 -26.547 -32.531 1 96.81 241 GLY B N 1
ATOM 3835 C CA . GLY B 1 241 ? 9.5 -26.594 -33.25 1 96.81 241 GLY B CA 1
ATOM 3836 C C . GLY B 1 241 ? 8.328 -27.047 -32.406 1 96.81 241 GLY B C 1
ATOM 3837 O O . GLY B 1 241 ? 7.293 -27.453 -32.906 1 96.81 241 GLY B O 1
ATOM 3838 N N . LEU B 1 242 ? 8.5 -27.047 -31.125 1 96.88 242 LEU B N 1
ATOM 3839 C CA . LEU B 1 242 ? 7.43 -27.453 -30.219 1 96.88 242 LEU B CA 1
ATOM 3840 C C . LEU B 1 242 ? 6.496 -26.297 -29.906 1 96.88 242 LEU B C 1
ATOM 3842 O O . LEU B 1 242 ? 6.902 -25.125 -29.969 1 96.88 242 LEU B O 1
ATOM 3846 N N . THR B 1 243 ? 5.25 -26.609 -29.625 1 95.69 243 THR B N 1
ATOM 3847 C CA . THR B 1 243 ? 4.27 -25.609 -29.203 1 95.69 243 THR B CA 1
ATOM 3848 C C . THR B 1 243 ? 4.559 -25.141 -27.781 1 95.69 243 THR B C 1
ATOM 3850 O O . THR B 1 243 ? 4.898 -25.938 -26.922 1 95.69 243 THR B O 1
ATOM 3853 N N . THR B 1 244 ? 4.434 -23.828 -27.594 1 95.94 244 THR B N 1
ATOM 3854 C CA . THR B 1 244 ? 4.695 -23.266 -26.266 1 95.94 244 THR B CA 1
ATOM 3855 C C . THR B 1 244 ? 3.422 -22.672 -25.672 1 95.94 244 THR B C 1
ATOM 3857 O O . THR B 1 244 ? 2.494 -22.312 -26.406 1 95.94 244 THR B O 1
ATOM 3860 N N . HIS B 1 245 ? 3.32 -22.688 -24.359 1 94.31 245 HIS B N 1
ATOM 3861 C CA . HIS B 1 245 ? 2.275 -22.047 -23.562 1 94.31 245 HIS B CA 1
ATOM 3862 C C . HIS B 1 245 ? 2.873 -21.125 -22.5 1 94.31 245 HIS B C 1
ATOM 3864 O O . HIS B 1 245 ? 3.131 -21.578 -21.375 1 94.31 245 HIS B O 1
ATOM 3870 N N . PRO B 1 246 ? 3.025 -19.812 -22.781 1 92.12 246 PRO B N 1
ATOM 3871 C CA . PRO B 1 246 ? 3.668 -18.859 -21.875 1 92.12 246 PRO B CA 1
ATOM 3872 C C . PRO B 1 246 ? 2.848 -18.609 -20.609 1 92.12 246 PRO B C 1
ATOM 3874 O O . PRO B 1 246 ? 1.63 -18.797 -20.609 1 92.12 246 PRO B O 1
ATOM 3877 N N . GLY B 1 247 ? 3.543 -18.094 -19.594 1 88.81 247 GLY B N 1
ATOM 3878 C CA . GLY B 1 247 ? 2.98 -17.906 -18.266 1 88.81 247 GLY B CA 1
ATOM 3879 C C . GLY B 1 247 ? 1.889 -16.859 -18.219 1 88.81 247 GLY B C 1
ATOM 3880 O O . GLY B 1 247 ? 1.021 -16.891 -17.344 1 88.81 247 GLY B O 1
ATOM 3881 N N . ARG B 1 248 ? 1.795 -15.984 -19.141 1 85.25 248 ARG B N 1
ATOM 3882 C CA . ARG B 1 248 ? 0.84 -14.883 -19.141 1 85.25 248 ARG B CA 1
ATOM 3883 C C . ARG B 1 248 ? -0.595 -15.398 -19.125 1 85.25 248 ARG B C 1
ATOM 3885 O O . ARG B 1 248 ? -1.489 -14.742 -18.594 1 85.25 248 ARG B O 1
ATOM 3892 N N . HIS B 1 249 ? -0.817 -16.531 -19.656 1 84.44 249 HIS B N 1
ATOM 3893 C CA . HIS B 1 249 ? -2.17 -17.062 -19.766 1 84.44 249 HIS B CA 1
ATOM 3894 C C . HIS B 1 249 ? -2.711 -17.484 -18.406 1 84.44 249 HIS B C 1
ATOM 3896 O O . HIS B 1 249 ? -3.902 -17.312 -18.125 1 84.44 249 HIS B O 1
ATOM 3902 N N . LEU B 1 250 ? -1.832 -18 -17.578 1 86.06 250 LEU B N 1
ATOM 3903 C CA . LEU B 1 250 ? -2.219 -18.297 -16.203 1 86.06 250 LEU B CA 1
ATOM 3904 C C . LEU B 1 250 ? -2.686 -17.031 -15.477 1 86.06 250 LEU B C 1
ATOM 3906 O O . LEU B 1 250 ? -3.77 -17.016 -14.891 1 86.06 250 LEU B O 1
ATOM 3910 N N . LEU B 1 251 ? -1.854 -16.016 -15.594 1 83.62 251 LEU B N 1
ATOM 3911 C CA . LEU B 1 251 ? -2.131 -14.773 -14.883 1 83.62 251 LEU B CA 1
ATOM 3912 C C . LEU B 1 251 ? -3.412 -14.125 -15.391 1 83.62 251 LEU B C 1
ATOM 3914 O O . LEU B 1 251 ? -4.27 -13.727 -14.602 1 83.62 251 LEU B O 1
ATOM 3918 N N . GLU B 1 252 ? -3.586 -14.039 -16.672 1 84.75 252 GLU B N 1
ATOM 3919 C CA . GLU B 1 252 ? -4.742 -13.406 -17.297 1 84.75 252 GLU B CA 1
ATOM 3920 C C . GLU B 1 252 ? -6.043 -14.094 -16.891 1 84.75 252 GLU B C 1
ATOM 3922 O O . GLU B 1 252 ? -7.062 -13.438 -16.672 1 84.75 252 GLU B O 1
ATOM 3927 N N . ASN B 1 253 ? -5.922 -15.336 -16.766 1 86.5 253 ASN B N 1
ATOM 3928 C CA . ASN B 1 253 ? -7.125 -16.094 -16.438 1 86.5 253 ASN B CA 1
ATOM 3929 C C . ASN B 1 253 ? -7.41 -16.094 -14.938 1 86.5 253 ASN B C 1
ATOM 3931 O O . ASN B 1 253 ? -8.531 -16.391 -14.516 1 86.5 253 ASN B O 1
ATOM 3935 N N . SER B 1 254 ? -6.449 -15.789 -14.172 1 91 254 SER B N 1
ATOM 3936 C CA . SER B 1 254 ? -6.629 -15.805 -12.727 1 91 254 SER B CA 1
ATOM 3937 C C . SER B 1 254 ? -7.109 -14.453 -12.203 1 91 254 SER B C 1
ATOM 3939 O O . SER B 1 254 ? -7.746 -14.383 -11.148 1 91 254 SER B O 1
ATOM 3941 N N . VAL B 1 255 ? -6.805 -13.383 -12.953 1 89.94 255 VAL B N 1
ATOM 3942 C CA . VAL B 1 255 ? -7.023 -12.023 -12.477 1 89.94 255 VAL B CA 1
ATOM 3943 C C . VAL B 1 255 ? -8.516 -11.789 -12.234 1 89.94 255 VAL B C 1
ATOM 3945 O O . VAL B 1 255 ? -8.906 -11.273 -11.188 1 89.94 255 VAL B O 1
ATOM 3948 N N . GLU B 1 256 ? -9.305 -12.203 -13.172 1 86.44 256 GLU B N 1
ATOM 3949 C CA . GLU B 1 256 ? -10.742 -11.992 -13.031 1 86.44 256 GLU B CA 1
ATOM 3950 C C . GLU B 1 256 ? -11.289 -12.719 -11.812 1 86.44 256 GLU B C 1
ATOM 3952 O O . GLU B 1 256 ? -12.109 -12.172 -11.07 1 86.44 256 GLU B O 1
ATOM 3957 N N . ALA B 1 257 ? -10.844 -13.953 -11.664 1 92 257 ALA B N 1
ATOM 3958 C CA . ALA B 1 257 ? -11.281 -14.75 -10.523 1 92 257 ALA B CA 1
ATOM 3959 C C . ALA B 1 257 ? -10.82 -14.125 -9.203 1 92 257 ALA B C 1
ATOM 3961 O O . ALA B 1 257 ? -11.562 -14.109 -8.227 1 92 257 ALA B O 1
ATOM 3962 N N . MET B 1 258 ? -9.664 -13.617 -9.195 1 96 258 MET B N 1
ATOM 3963 C CA . MET B 1 258 ? -9.117 -13 -7.996 1 96 258 MET B CA 1
ATOM 3964 C C . MET B 1 258 ? -9.859 -11.703 -7.672 1 96 258 MET B C 1
ATOM 3966 O O . MET B 1 258 ? -10.172 -11.438 -6.508 1 96 258 MET B O 1
ATOM 3970 N N . VAL B 1 259 ? -10.133 -10.883 -8.695 1 95.12 259 VAL B N 1
ATOM 3971 C CA . VAL B 1 259 ? -10.859 -9.633 -8.508 1 95.12 259 VAL B CA 1
ATOM 3972 C C . VAL B 1 259 ? -12.234 -9.914 -7.922 1 95.12 259 VAL B C 1
ATOM 3974 O O . VAL B 1 259 ? -12.688 -9.227 -7.004 1 95.12 259 VAL B O 1
ATOM 3977 N N . ALA B 1 260 ? -12.867 -11 -8.398 1 93.69 260 ALA B N 1
ATOM 3978 C CA . ALA B 1 260 ? -14.164 -11.414 -7.871 1 93.69 260 ALA B CA 1
ATOM 3979 C C . ALA B 1 260 ? -14.039 -11.883 -6.426 1 93.69 260 ALA B C 1
ATOM 3981 O O . ALA B 1 260 ? -14.852 -11.508 -5.574 1 93.69 260 ALA B O 1
ATOM 3982 N N . PHE B 1 261 ? -13.086 -12.68 -6.191 1 96.94 261 PHE B N 1
ATOM 3983 C CA . PHE B 1 261 ? -12.828 -13.188 -4.848 1 96.94 261 PHE B CA 1
ATOM 3984 C C . PHE B 1 261 ? -12.617 -12.039 -3.869 1 96.94 261 PHE B C 1
ATOM 3986 O O . PHE B 1 261 ? -13.055 -12.109 -2.719 1 96.94 261 PHE B O 1
ATOM 3993 N N . LEU B 1 262 ? -11.969 -10.922 -4.309 1 97.94 262 LEU B N 1
ATOM 3994 C CA . LEU B 1 262 ? -11.664 -9.758 -3.486 1 97.94 262 LEU B CA 1
ATOM 3995 C C . LEU B 1 262 ? -12.859 -8.805 -3.418 1 97.94 262 LEU B C 1
ATOM 3997 O O . LEU B 1 262 ? -12.781 -7.746 -2.797 1 97.94 262 LEU B O 1
ATOM 4001 N N . ARG B 1 263 ? -13.977 -9.109 -4.109 1 96.25 263 ARG B N 1
ATOM 4002 C CA . ARG B 1 263 ? -15.227 -8.359 -4.125 1 96.25 263 ARG B CA 1
ATOM 4003 C C . ARG B 1 263 ? -15.023 -6.973 -4.73 1 96.25 263 ARG B C 1
ATOM 4005 O O . ARG B 1 263 ? -15.531 -5.98 -4.203 1 96.25 263 ARG B O 1
ATOM 4012 N N . LEU B 1 264 ? -14.195 -6.887 -5.766 1 94.88 264 LEU B N 1
ATOM 4013 C CA . LEU B 1 264 ? -13.898 -5.625 -6.434 1 94.88 264 LEU B CA 1
ATOM 4014 C C . LEU B 1 264 ? -14.531 -5.586 -7.824 1 94.88 264 LEU B C 1
ATOM 4016 O O . LEU B 1 264 ? -14.133 -4.777 -8.664 1 94.88 264 LEU B O 1
ATOM 4020 N N . LEU B 1 265 ? -15.438 -6.406 -8.102 1 82.94 265 LEU B N 1
ATOM 4021 C CA . LEU B 1 265 ? -16.141 -6.371 -9.383 1 82.94 265 LEU B CA 1
ATOM 4022 C C . LEU B 1 265 ? -17.125 -5.207 -9.43 1 82.94 265 LEU B C 1
ATOM 4024 O O . LEU B 1 265 ? -17.672 -4.805 -8.391 1 82.94 265 LEU B O 1
ATOM 4028 N N . PRO B 1 266 ? -17.219 -4.609 -10.602 1 72.62 266 PRO B N 1
ATOM 4029 C CA . PRO B 1 266 ? -18.25 -3.576 -10.734 1 72.62 266 PRO B CA 1
ATOM 4030 C C . PRO B 1 266 ? -19.656 -4.078 -10.367 1 72.62 266 PRO B C 1
ATOM 4032 O O . PRO B 1 266 ? -19.938 -5.27 -10.516 1 72.62 266 PRO B O 1
ATOM 4035 N N . PRO B 1 267 ? -20.438 -3.188 -9.672 1 58.88 267 PRO B N 1
ATOM 4036 C CA . PRO B 1 267 ? -21.797 -3.59 -9.281 1 58.88 267 PRO B CA 1
ATOM 4037 C C . PRO B 1 267 ? -22.547 -4.316 -10.398 1 58.88 267 PRO B C 1
ATOM 4039 O O . PRO B 1 267 ? -23.312 -5.242 -10.133 1 58.88 267 PRO B O 1
ATOM 4042 N N . SER B 1 268 ? -22.516 -3.846 -11.609 1 55.91 268 SER B N 1
ATOM 4043 C CA . SER B 1 268 ? -23.297 -4.492 -12.664 1 55.91 268 SER B CA 1
ATOM 4044 C C . SER B 1 268 ? -22.938 -5.969 -12.789 1 55.91 268 SER B C 1
ATOM 4046 O O . SER B 1 268 ? -23.781 -6.797 -13.125 1 55.91 268 SER B O 1
ATOM 4048 N N . ARG B 1 269 ? -21.734 -6.258 -12.562 1 52.62 269 ARG B N 1
ATOM 4049 C CA . ARG B 1 269 ? -21.312 -7.645 -12.719 1 52.62 269 ARG B CA 1
ATOM 4050 C C . ARG B 1 269 ? -21.312 -8.367 -11.375 1 52.62 269 ARG B C 1
ATOM 4052 O O . ARG B 1 269 ? -21.297 -9.602 -11.328 1 52.62 269 ARG B O 1
ATOM 4059 N N . GLU B 1 270 ? -21.109 -7.633 -10.266 1 49.59 270 GLU B N 1
ATOM 4060 C CA . GLU B 1 270 ? -21.188 -8.25 -8.945 1 49.59 270 GLU B CA 1
ATOM 4061 C C . GLU B 1 270 ? -22.5 -9.008 -8.766 1 49.59 270 GLU B C 1
ATOM 4063 O O . GLU B 1 270 ? -22.531 -10.078 -8.148 1 49.59 270 GLU B O 1
ATOM 4068 N N . ARG B 1 271 ? -23.516 -8.453 -9.203 1 41.69 271 ARG B N 1
ATOM 4069 C CA . ARG B 1 271 ? -24.828 -9.086 -9.18 1 41.69 271 ARG B CA 1
ATOM 4070 C C . ARG B 1 271 ? -24.828 -10.375 -9.992 1 41.69 271 ARG B C 1
ATOM 4072 O O . ARG B 1 271 ? -25.484 -11.344 -9.625 1 41.69 271 ARG B O 1
ATOM 4079 N N . ALA B 1 272 ? -24.188 -10.289 -11.023 1 38.53 272 ALA B N 1
ATOM 4080 C CA . ALA B 1 272 ? -24.203 -11.516 -11.828 1 38.53 272 ALA B CA 1
ATOM 4081 C C . ALA B 1 272 ? -23.438 -12.633 -11.141 1 38.53 272 ALA B C 1
ATOM 4083 O O . ALA B 1 272 ? -23.828 -13.805 -11.211 1 38.53 272 ALA B O 1
ATOM 4084 N N . THR B 1 273 ? -22.344 -12.203 -10.523 1 38.28 273 THR B N 1
ATOM 4085 C CA . THR B 1 273 ? -21.531 -13.234 -9.906 1 38.28 273 THR B CA 1
ATOM 4086 C C . THR B 1 273 ? -22.125 -13.68 -8.57 1 38.28 273 THR B C 1
ATOM 4088 O O . THR B 1 273 ? -22 -14.852 -8.195 1 38.28 273 THR B O 1
ATOM 4091 N N . THR B 1 274 ? -22.688 -12.82 -7.746 1 35.62 274 THR B N 1
ATOM 4092 C CA . THR B 1 274 ? -23.406 -13.281 -6.566 1 35.62 274 THR B CA 1
ATOM 4093 C C . THR B 1 274 ? -24.531 -14.234 -6.961 1 35.62 274 THR B C 1
ATOM 4095 O O . THR B 1 274 ? -24.812 -15.195 -6.242 1 35.62 274 THR B O 1
ATOM 4098 N N . ALA B 1 275 ? -25.156 -13.945 -8.023 1 31.89 275 ALA B N 1
ATOM 4099 C CA . ALA B 1 275 ? -26.172 -14.883 -8.516 1 31.89 275 ALA B CA 1
ATOM 4100 C C . ALA B 1 275 ? -25.531 -16.219 -8.891 1 31.89 275 ALA B C 1
ATOM 4102 O O . ALA B 1 275 ? -26.125 -17.281 -8.672 1 31.89 275 ALA B O 1
ATOM 4103 N N . CYS B 1 276 ? -24.422 -16.156 -9.422 1 29.8 276 CYS B N 1
ATOM 4104 C CA . CYS B 1 276 ? -23.797 -17.453 -9.711 1 29.8 276 CYS B CA 1
ATOM 4105 C C . CYS B 1 276 ? -23.266 -18.094 -8.438 1 29.8 276 CYS B C 1
ATOM 4107 O O . CYS B 1 276 ? -23.219 -19.312 -8.328 1 29.8 276 CYS B O 1
ATOM 4109 N N . GLN B 1 277 ? -22.781 -17.344 -7.496 1 30.34 277 GLN B N 1
ATOM 4110 C CA . GLN B 1 277 ? -22.297 -17.984 -6.273 1 30.34 277 GLN B CA 1
ATOM 4111 C C . GLN B 1 277 ? -23.469 -18.453 -5.402 1 30.34 277 GLN B C 1
ATOM 4113 O O . GLN B 1 277 ? -23.344 -19.438 -4.668 1 30.34 277 GLN B O 1
ATOM 4118 N N . ALA B 1 278 ? -24.609 -17.797 -5.266 1 35.16 278 ALA B N 1
ATOM 4119 C CA . ALA B 1 278 ? -25.734 -18.375 -4.555 1 35.16 278 ALA B CA 1
ATOM 4120 C C . ALA B 1 278 ? -26.125 -19.734 -5.156 1 35.16 278 ALA B C 1
ATOM 4122 O O . ALA B 1 278 ? -26.703 -20.578 -4.473 1 35.16 278 ALA B O 1
ATOM 4123 N N . TRP B 1 279 ? -25.875 -19.875 -6.441 1 27.69 279 TRP B N 1
ATOM 4124 C CA . TRP B 1 279 ? -26.156 -21.172 -7.055 1 27.69 279 TRP B CA 1
ATOM 4125 C C . TRP B 1 279 ? -25.141 -22.203 -6.617 1 27.69 279 TRP B C 1
ATOM 4127 O O . TRP B 1 279 ? -25.469 -23.375 -6.41 1 27.69 279 TRP B O 1
ATOM 4137 N N . ILE B 1 280 ? -23.953 -21.766 -6.277 1 29.72 280 ILE B N 1
ATOM 4138 C CA . ILE B 1 280 ? -23.031 -22.812 -5.859 1 29.72 280 ILE B CA 1
ATOM 4139 C C . ILE B 1 280 ? -23.297 -23.188 -4.402 1 29.72 280 ILE B C 1
ATOM 4141 O O . ILE B 1 280 ? -23.234 -24.359 -4.035 1 29.72 280 ILE B O 1
ATOM 4145 N N . GLU B 1 281 ? -23.625 -22.344 -3.551 1 30.12 281 GLU B N 1
ATOM 4146 C CA . GLU B 1 281 ? -23.953 -22.766 -2.193 1 30.12 281 GLU B CA 1
ATOM 4147 C C . GLU B 1 281 ? -25.297 -23.469 -2.146 1 30.12 281 GLU B C 1
ATOM 4149 O O . GLU B 1 281 ? -25.547 -24.312 -1.271 1 30.12 281 GLU B O 1
ATOM 4154 N N . SER B 1 282 ? -26.297 -23.156 -2.957 1 30.97 282 SER B N 1
ATOM 4155 C CA . SER B 1 282 ? -27.531 -23.906 -2.893 1 30.97 282 SER B CA 1
ATOM 4156 C C . SER B 1 282 ? -27.438 -25.219 -3.648 1 30.97 282 SER B C 1
ATOM 4158 O O . SER B 1 282 ? -28.359 -26.031 -3.631 1 30.97 282 SER B O 1
ATOM 4160 N N . ALA B 1 283 ? -26.438 -25.375 -4.445 1 26.25 283 ALA B N 1
ATOM 4161 C CA . ALA B 1 283 ? -26.359 -26.734 -4.977 1 26.25 283 ALA B CA 1
ATOM 4162 C C . ALA B 1 283 ? -25.578 -27.656 -4.043 1 26.25 283 ALA B C 1
ATOM 4164 O O . ALA B 1 283 ? -24.547 -27.266 -3.51 1 26.25 283 ALA B O 1
#

InterPro domains:
  IPR013708 Shikimate dehydrogenase substrate binding, N-terminal [PF08501] (13-96)
  IPR022893 Shikimate dehydrogenase family [PTHR21089] (3-255)
  IPR036291 NAD(P)-binding domain superfamily [SSF51735] (110-259)
  IPR046346 Aminoacid dehydrogenase-like, N-terminal domain superfamily [SSF53223] (2-107)

Sequence (566 aa):
MMHIDGETRIVAILGDPIAQAKSPQLFNACFQRDDVNATLVPFHVPATHLGPVLEGLRGIVNLAGVVVTVPHKLQATVHAARLSEAAQQTGGVNCLRREADGSWTGAMFDGEGFVKGLPGRGHGVRGKSALIVGTGGAGVAVAHALIDAGIASLDLFDSNATSLRRLAHALQKRGSGVVVRESVPRAQACHDLVVNATPCGMRPGDPLPIDLADAGPHAVIADLIMKPAQTRLLEEAEARGLTTHPGRHLLENSVEAMVAFLRLLPPSRERATTACQAWIESAMMHIDGETRIVAILGDPIAQAKSPQLFNACFQRDDVNATLVPFHVPATHLGPVLEGLRGIVNLAGVVVTVPHKLQATVHAARLSEAAQQTGGVNCLRREADGSWTGAMFDGEGFVKGLPGRGHGVRGKSALIVGTGGAGVAVAHALIDAGIASLDLFDSNATSLRRLAHALQKRGSGVVVRESVPRAQACHDLVVNATPCGMRPGDPLPIDLADAGPHAVIADLIMKPAQTRLLEEAEARGLTTHPGRHLLENSVEAMVAFLRLLPPSRERATTACQAWIESA

Solvent-accessible surface area (backbone atoms only — not comparable to full-atom values): 28108 Å² total; per-residue (Å²): 113,77,72,52,40,25,70,34,32,34,32,36,34,38,14,52,77,28,56,66,46,56,59,28,47,54,51,34,51,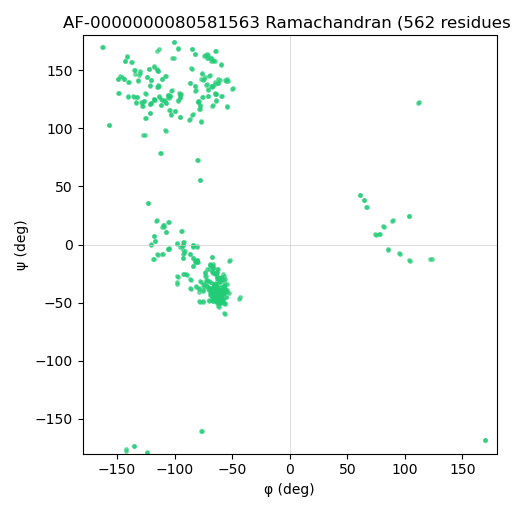49,22,58,74,58,69,34,63,45,46,39,44,56,34,31,32,49,78,90,26,43,62,51,29,56,58,8,54,36,34,27,70,44,39,34,27,35,37,37,36,58,74,40,18,46,68,56,37,76,68,35,79,41,64,35,70,58,11,60,75,41,54,17,22,37,34,33,26,45,43,96,87,34,48,30,39,25,29,45,45,58,12,59,7,39,59,64,38,30,48,84,72,72,47,77,50,58,69,32,28,32,36,37,32,22,49,48,49,59,20,36,26,37,53,54,36,40,52,74,56,38,31,38,31,41,32,36,24,41,94,48,58,67,48,35,49,52,48,54,52,53,56,59,68,66,68,79,78,53,47,74,42,82,52,66,53,52,43,40,56,74,29,42,32,38,35,40,38,47,76,55,37,56,49,91,83,47,59,77,68,56,44,62,89,46,42,28,80,77,20,34,40,30,36,63,52,49,43,44,72,76,26,64,63,51,48,54,36,48,76,72,67,31,49,70,42,58,15,58,38,27,53,64,51,25,48,61,55,49,38,50,70,41,68,60,48,46,69,84,52,37,54,54,47,53,57,49,49,53,49,56,72,73,96,112,75,73,51,43,26,70,32,31,34,32,35,34,40,13,51,77,28,55,65,47,55,59,27,45,53,51,34,49,49,21,57,74,59,70,34,65,45,44,38,45,56,34,31,32,51,79,91,26,43,62,51,28,58,58,8,54,36,35,27,70,44,39,33,29,35,38,37,36,60,74,40,18,45,69,55,38,77,67,34,79,40,64,36,71,57,11,61,76,42,54,16,21,36,33,33,26,46,42,97,87,35,48,30,39,24,29,47,45,56,12,58,7,40,57,64,38,30,48,83,70,73,46,79,50,57,69,31,28,32,36,39,32,23,48,48,50,58,21,37,26,36,52,54,36,40,51,74,56,38,31,40,31,39,34,36,25,42,96,50,58,67,48,35,49,52,50,51,51,53,55,58,69,66,67,78,78,51,47,76,41,83,52,66,52,51,44,41,56,74,28,42,32,38,36,40,37,46,77,56,36,56,49,93,82,47,59,76,66,56,44,63,87,46,43,28,81,77,20,34,40,30,34,64,51,48,40,46,70,77,26,64,61,49,49,54,36,47,75,72,66,30,48,69,42,58,14,57,40,27,53,65,50,25,48,62,55,49,39,49,72,41,70,60,49,47,68,83,53,37,54,55,46,50,55,53,48,55,49,54,73,73,94

pLDDT: mean 90.34, std 14.57, range [25.05, 98.81]

Foldseek 3Di:
DQDADPLAAEEEEEEAVFVQDCLQVLLSVVCVVQVFRYGYDYDYADPVCLVVVLQVVLPPQRYLWYFYDPPCFQVVLVQAPEEDPLCVLLNGFRIWGQDNNSHTYGYHQLQVLQQVLQVVVPHQQAQAEEEEEDQHRNSLSNVVSSLVSHHQEYEYEYPDVVSGVVSQVSVVVVVSNHHYYYDAQEAACRHQEYEYPDPQQQDPPGDDRHHDPHYHQNHEYEYLRPPPQDGPNNVVCVVVVHHYHTNVSSSNSRSVVNCLVSVRGDPVCVVVVVVVVVVVVVD/DQDADPLAAEEEEEEAVFVQDCLQVLLSVVCVVQVFRYGYDYDYADPVCLVVVLQVVLPPQRYLWYFYDPPCFQVVLVQAPEEDPLCVLLNGFRIWGQDNNSHTYGYHQLQVLQQVLQVVVPHQQAQAEEEEEDQHRNSLSNVVSSLVSHHQEYEYDYPDVVSGVVSQVSVVVVVSNHHYYYDAQEAACRHQEYEYPDCQQQDPPGDDRHHDPHYHQNHEYEYLRPPPQDGPNNVVCVVVVHHYHTNVSSSNSRSVVNCVVSVRHDPVCVVVVVVVVVVVVVD